Protein 4IO2 (pdb70)

B-factor: mean 25.1, std 10.92, range [9.42, 85.88]

Nearest PDB structures (foldseek):
  4io2-assembly1_A  TM=1.004E+00  e=4.631E-54  Adineta vaga
  4io5-assembly1_B  TM=9.969E-01  e=1.315E-50  Adineta vaga
  4io6-assembly1_B  TM=9.976E-01  e=1.399E-50  Adineta vaga
  4io4-assembly1_A  TM=9.934E-01  e=1.488E-50  Adineta vaga
  4io7-assembly1_A  TM=9.973E-01  e=1.548E-49  Adineta vaga

InterPro domains:
  IPR000337 GPCR, family 3 [PR00248] (109-135)
  IPR000337 GPCR, family 3 [PR00248] (142-161)
  IPR000337 GPCR, family 3 [PR00248] (161-177)
  IPR001320 Ionotropic glutamate receptor, C-terminal [PF00060] (585-835)
  IPR001320 Ionotropic glutamate receptor, C-terminal [SM00079] (463-808)
  IPR001828 Receptor, ligand binding region [PF01094] (100-407)
  IPR015683 Ionotropic glutamate receptor [PTHR18966] (108-844)
  IPR019594 Ionotropic glutamate receptor, L-glutamate and glycine-binding domain [PF10613] (463-568)
  IPR028082 Periplasmic binding protein-like I [SSF53822] (77-447)

Foldseek 3Di:
DADAQAAAEWEEEEEDAPQQWDWDVPVPIDIDHLVVVVVVLLCVVRHHHYDYDYDPHQQALQNVLVCVLVPVTAKYDDQRFDDPVSCVRWPFADFLDKWFKFKKFFPPDPDAADVCQQVCVFPQQQEEEEPRHPQQVVCCVRHPVNDPRYNYDRDPVSVVVCRVVVRHGIYMDIDQSQLQCCQAPVVRMDTHYDTHDTTGGTMIHGPPDNHRVNSRVSSVVCVVVCVSVVRSCVRRVDGDHD/DADAQAAAEFEEEEEDAPQQWDWDDDCDIDIDHLVVVVVVLCCVVRHHHYNYDYDDPLQALQNSLVCVLVPVGAKYDTQRFDDPVSCVRWPFADFLDKWWKFKKAFPPQPDAADVCQQVCVFPQQQEEEEPRHVQVVVCCVRRPVNDPRYNYDRDVVRVVVCRVVVVHGIYMDIDQSQLQCCQAPPVRMDTHYDIHDITGGTMIHHPPDNHRVVVRVSSVVCVVVCVSVVSSCVRRVDGDHD

Sequence (484 aa):
GSARLKGITLRIGVIESVVPFTIVANVNTTKKLTGYVLDLIEEYLRDKKMGFVADVQQLAPPNTSYTTGLVLALANGDYDIAIGDITVTSSARREIVAFSNNSSISDNSMRILMRKGTLIIDGMDDLKNGKKIPYNNRIGIRIIGTAGEDYYLREIISGGSSRNFYPLKKSRQEMYDSLLAGIIDVSFMDIGTAEYVVTNNIYCNLTLVGEDDFDKKSTFGIVTPKEWLYAKDLDVNILSSLRRETGILDNLKKKWFQTKACPGSARLKGITLRIGVIEESVVPFTIVANVITTKKLTGYVLDLIEYLRDKMGFVADVQQLAPPNTSYTGLVLALANGDYDIAIGDITVTSSARREEIVAFSNNSSISDNSMRILMRKGTLIDGMDDLKNGKIPYNRIGIRIGTAGEDYYLRREISGGSRRNFYPLKSRQEMYDSLLAGIIDVSFMDIGTAEYVVTNNIYCNLTLVGEDFDKKSTFGIVTPKEWLYAKDDLDVNIILSSLRRETGILDNLKKKWFQTKKACP

Radius of gyration: 23.49 Å; Cα contacts (8 Å, |Δi|>4): 1029; chains: 2; bounding box: 52×62×78 Å

Structure (mmCIF, N/CA/C/O backbone):
data_4IO2
#
_entry.id   4IO2
#
_cell.length_a   55.370
_cell.length_b   101.052
_cell.length_c   56.744
_cell.angle_alpha   90.00
_cell.angle_beta   116.46
_cell.angle_gamma   90.00
#
_symmetry.space_group_name_H-M   'P 1 21 1'
#
loop_
_entity.id
_entity.type
_entity.pdbx_description
1 polymer 'Glutamate receptor 1'
2 non-polymer 'CHLORIDE ION'
3 non-polymer 'GLUTAMIC ACID'
4 water water
#
loop_
_atom_site.group_PDB
_atom_site.id
_atom_site.type_symbol
_atom_site.label_atom_id
_atom_site.label_alt_id
_atom_site.label_comp_id
_atom_site.label_asym_id
_atom_site.label_entity_id
_atom_site.label_seq_id
_atom_site.pdbx_PDB_ins_code
_atom_site.Cartn_x
_atom_site.Cartn_y
_atom_site.Cartn_z
_atom_site.occupancy
_atom_site.B_iso_or_equiv
_atom_site.auth_seq_id
_atom_site.auth_comp_id
_atom_site.auth_asym_id
_atom_site.auth_atom_id
_atom_site.pdbx_PDB_model_num
ATOM 1 N N . GLY A 1 1 ? -20.196 33.674 2.811 1.00 43.72 1 GLY A N 1
ATOM 2 C CA . GLY A 1 1 ? -20.147 32.438 1.974 1.00 43.73 1 GLY A CA 1
ATOM 3 C C . GLY A 1 1 ? -18.935 32.394 1.052 1.00 42.26 1 GLY A C 1
ATOM 4 O O . GLY A 1 1 ? -18.187 33.373 0.916 1.00 44.82 1 GLY A O 1
ATOM 10 N N . SER A 1 2 ? -18.757 31.251 0.395 1.00 39.56 2 SER A N 1
ATOM 11 C CA . SER A 1 2 ? -17.589 30.996 -0.453 1.00 38.26 2 SER A CA 1
ATOM 12 C C . SER A 1 2 ? -17.972 30.105 -1.641 1.00 34.91 2 SER A C 1
ATOM 13 O O . SER A 1 2 ? -18.934 29.312 -1.564 1.00 38.51 2 SER A O 1
ATOM 21 N N . ALA A 1 3 ? -17.217 30.224 -2.732 1.00 29.14 3 ALA A N 1
ATOM 22 C CA . ALA A 1 3 ? -17.471 29.451 -3.937 1.00 26.64 3 ALA A CA 1
ATOM 23 C C . ALA A 1 3 ? -16.165 29.269 -4.686 1.00 25.46 3 ALA A C 1
ATOM 24 O O . ALA A 1 3 ? -15.207 30.064 -4.523 1.00 26.43 3 ALA A O 1
ATOM 31 N N . ARG A 1 4 ? -16.141 28.256 -5.544 1.00 25.56 4 ARG A N 1
ATOM 32 C CA . ARG A 1 4 ? -15.028 28.035 -6.469 1.00 23.70 4 ARG A CA 1
ATOM 33 C C . ARG A 1 4 ? -15.203 28.794 -7.784 1.00 22.66 4 ARG A C 1
ATOM 34 O O . ARG A 1 4 ? -16.321 29.052 -8.232 1.00 24.63 4 ARG A O 1
ATOM 55 N N . LEU A 1 5 ? -14.076 29.134 -8.410 1.00 21.26 5 LEU A N 1
ATOM 56 C CA . LEU A 1 5 ? -14.066 29.900 -9.651 1.00 20.20 5 LEU A CA 1
ATOM 57 C C . LEU A 1 5 ? -14.271 29.029 -10.913 1.00 21.84 5 LEU A C 1
ATOM 58 O O . LEU A 1 5 ? -14.412 29.548 -11.995 1.00 21.20 5 LEU A O 1
ATOM 74 N N . LYS A 1 6 ? -14.320 27.698 -10.786 1.00 22.97 6 LYS A N 1
ATOM 75 C CA . LYS A 1 6 ? -14.483 26.830 -11.957 1.00 24.59 6 LYS A CA 1
ATOM 76 C C . LYS A 1 6 ? -15.716 27.186 -12.789 1.00 23.72 6 LYS A C 1
ATOM 77 O O . LYS A 1 6 ? -16.822 27.223 -12.265 1.00 27.23 6 LYS A O 1
ATOM 96 N N . GLY A 1 7 ? -15.498 27.432 -14.079 1.00 21.71 7 GLY A N 1
ATOM 97 C CA . GLY A 1 7 ? -16.555 27.790 -15.015 1.00 21.39 7 GLY A CA 1
ATOM 98 C C . GLY A 1 7 ? -16.991 29.258 -14.981 1.00 21.61 7 GLY A C 1
ATOM 99 O O . GLY A 1 7 ? -17.835 29.658 -15.793 1.00 23.42 7 GLY A O 1
ATOM 103 N N . ILE A 1 8 ? -16.468 30.043 -14.053 1.00 20.24 8 ILE A N 1
ATOM 104 C CA . ILE A 1 8 ? -16.888 31.429 -13.891 1.00 19.13 8 ILE A CA 1
ATOM 105 C C . ILE A 1 8 ? -16.016 32.312 -14.762 1.00 18.16 8 ILE A C 1
ATOM 106 O O . ILE A 1 8 ? -14.808 32.098 -14.836 1.00 19.29 8 ILE A O 1
ATOM 122 N N . THR A 1 9 ? -16.612 33.307 -15.397 1.00 18.28 9 THR A N 1
ATOM 123 C CA . THR A 1 9 ? -15.833 34.266 -16.158 1.00 18.21 9 THR A CA 1
ATOM 124 C C . THR A 1 9 ? -15.358 35.403 -15.262 1.00 18.88 9 THR A C 1
ATOM 125 O O . THR A 1 9 ? -16.146 35.993 -14.533 1.00 23.04 9 THR A O 1
ATOM 136 N N . LEU A 1 10 ? -14.058 35.670 -15.301 1.00 17.56 10 LEU A N 1
ATOM 137 C CA . LEU A 1 10 ? -13.466 36.809 -14.604 1.00 19.63 10 LEU A CA 1
ATOM 138 C C . LEU A 1 10 ? -12.985 37.835 -15.574 1.00 19.47 10 LEU A C 1
ATOM 139 O O . LEU A 1 10 ? -12.160 37.535 -16.439 1.00 19.24 10 LEU A O 1
ATOM 155 N N . ARG A 1 11 ? -13.449 39.060 -15.406 1.00 18.73 11 ARG A N 1
ATOM 156 C CA . ARG A 1 11 ? -12.870 40.231 -16.079 1.00 17.70 11 ARG A CA 1
ATOM 157 C C . ARG A 1 11 ? -11.628 40.637 -15.298 1.00 15.96 11 ARG A C 1
ATOM 158 O O . ARG A 1 11 ? -11.704 41.055 -14.122 1.00 17.74 11 ARG A O 1
ATOM 179 N N . ILE A 1 12 ? -10.463 40.465 -15.920 1.00 15.39 12 ILE A N 1
ATOM 180 C CA . ILE A 1 12 ? -9.158 40.633 -15.263 1.00 14.12 12 ILE A CA 1
ATOM 181 C C . ILE A 1 12 ? -8.473 41.879 -15.800 1.00 15.37 12 ILE A C 1
ATOM 182 O O . ILE A 1 12 ? -8.072 41.904 -16.953 1.00 16.30 12 ILE A O 1
ATOM 198 N N . GLY A 1 13 ? -8.400 42.921 -14.978 1.00 13.39 13 GLY A N 1
ATOM 199 C CA . GLY A 1 13 ? -7.706 44.139 -15.361 1.00 14.23 13 GLY A CA 1
ATOM 200 C C . GLY A 1 13 ? -6.194 43.955 -15.238 1.00 14.63 13 GLY A C 1
ATOM 201 O O . GLY A 1 13 ? -5.705 43.391 -14.238 1.00 14.64 13 GLY A O 1
ATOM 205 N N . VAL A 1 14 ? -5.481 44.390 -16.277 1.00 13.26 14 VAL A N 1
ATOM 206 C CA . VAL A 1 14 ? -4.030 44.396 -16.296 1.00 14.27 14 VAL A CA 1
ATOM 207 C C . VAL A 1 14 ? -3.576 45.773 -16.710 1.00 13.30 14 VAL A C 1
ATOM 208 O O . VAL A 1 14 ? -4.356 46.574 -17.230 1.00 15.05 14 VAL A O 1
ATOM 221 N N . ILE A 1 15 ? -2.319 46.087 -16.404 1.00 13.00 15 ILE A N 1
ATOM 222 C CA . ILE A 1 15 ? -1.782 47.438 -16.621 1.00 12.57 15 ILE A CA 1
ATOM 223 C C . ILE A 1 15 ? -0.365 47.333 -17.182 1.00 13.31 15 ILE A C 1
ATOM 224 O O . ILE A 1 15 ? 0.456 46.547 -16.724 1.00 13.17 15 ILE A O 1
ATOM 240 N N . GLU A 1 16 ? -0.087 48.109 -18.217 1.00 13.17 16 GLU A N 1
ATOM 241 C CA . GLU A 1 16 ? 1.195 48.023 -18.892 1.00 13.17 16 GLU A CA 1
ATOM 242 C C . GLU A 1 16 ? 2.357 48.306 -17.934 1.00 13.60 16 GLU A C 1
ATOM 243 O O . GLU A 1 16 ? 2.393 49.342 -17.276 1.00 14.36 16 GLU A O 1
ATOM 255 N N . SER A 1 17 ? 3.346 47.416 -17.948 1.00 13.08 17 SER A N 1
ATOM 256 C CA . SER A 1 17 ? 4.550 47.558 -17.135 1.00 11.08 17 SER A CA 1
ATOM 257 C C . SER A 1 17 ? 5.499 46.435 -17.536 1.00 11.00 17 SER A C 1
ATOM 258 O O . SER A 1 17 ? 5.276 45.289 -17.156 1.00 12.24 17 SER A O 1
ATOM 266 N N . VAL A 1 18 ? 6.533 46.726 -18.320 1.00 12.55 18 VAL A N 1
ATOM 267 C CA A VAL A 1 18 ? 7.452 45.699 -18.730 0.82 12.54 18 VAL A CA 1
ATOM 268 C CA B VAL A 1 18 ? 7.443 45.699 -18.756 0.18 13.05 18 VAL A CA 1
ATOM 269 C C . VAL A 1 18 ? 8.288 45.234 -17.579 1.00 12.36 18 VAL A C 1
ATOM 270 O O . VAL A 1 18 ? 8.760 46.038 -16.797 1.00 12.53 18 VAL A O 1
ATOM 295 N N . PRO A 1 19 ? 8.517 43.901 -17.461 1.00 11.50 19 PRO A N 1
ATOM 296 C CA . PRO A 1 19 ? 8.076 42.734 -18.238 1.00 12.07 19 PRO A CA 1
ATOM 297 C C . PRO A 1 19 ? 6.910 41.975 -17.571 1.00 11.88 19 PRO A C 1
ATOM 298 O O . PRO A 1 19 ? 6.708 40.791 -17.852 1.00 12.98 19 PRO A O 1
ATOM 309 N N . PHE A 1 20 ? 6.155 42.649 -16.699 1.00 11.72 20 PHE A N 1
ATOM 310 C CA . PHE A 1 20 ? 4.928 42.095 -16.135 1.00 11.22 20 PHE A CA 1
ATOM 311 C C . PHE A 1 20 ? 3.851 41.977 -17.199 1.00 12.19 20 PHE A C 1
ATOM 312 O O . PHE A 1 20 ? 3.299 40.869 -17.409 1.00 12.97 20 PHE A O 1
ATOM 329 N N . THR A 1 21 ? 3.534 43.099 -17.857 1.00 11.70 21 THR A N 1
ATOM 330 C CA . THR A 1 21 ? 2.530 43.165 -18.882 1.00 11.93 21 THR A CA 1
ATOM 331 C C . THR A 1 21 ? 3.112 44.002 -20.005 1.00 14.09 21 THR A C 1
ATOM 332 O O . THR A 1 21 ? 3.294 45.207 -19.877 1.00 15.02 21 THR A O 1
ATOM 343 N N . ILE A 1 22 ? 3.415 43.310 -21.097 1.00 14.79 22 ILE A N 1
ATOM 344 C CA . ILE A 1 22 ? 4.103 43.882 -22.240 1.00 15.23 22 ILE A CA 1
ATOM 345 C C . ILE A 1 22 ? 3.102 44.010 -23.374 1.00 17.80 22 ILE A C 1
ATOM 346 O O . ILE A 1 22 ? 2.476 43.032 -23.746 1.00 18.86 22 ILE A O 1
ATOM 362 N N . VAL A 1 23 ? 2.932 45.221 -23.891 1.00 17.76 23 VAL A N 1
ATOM 363 C CA . VAL A 1 23 ? 1.909 45.532 -24.886 1.00 18.74 23 VAL A CA 1
ATOM 364 C C . VAL A 1 23 ? 2.598 45.728 -26.237 1.00 21.40 23 VAL A C 1
ATOM 365 O O . VAL A 1 23 ? 3.494 46.571 -26.361 1.00 25.43 23 VAL A O 1
ATOM 378 N N . ALA A 1 24 ? 2.183 44.957 -27.237 1.00 22.88 24 ALA A N 1
ATOM 379 C CA . ALA A 1 24 ? 2.655 45.123 -28.605 1.00 26.17 24 ALA A CA 1
ATOM 380 C C . ALA A 1 24 ? 1.509 45.399 -29.574 1.00 27.14 24 ALA A C 1
ATOM 381 O O . ALA A 1 24 ? 0.448 44.793 -29.474 1.00 27.10 24 ALA A O 1
ATOM 388 N N . ASN A 1 25 ? 1.737 46.290 -30.535 1.00 32.24 25 ASN A N 1
ATOM 389 C CA . ASN A 1 25 ? 0.808 46.496 -31.640 1.00 37.69 25 ASN A CA 1
ATOM 390 C C . ASN A 1 25 ? 1.201 45.649 -32.846 1.00 40.10 25 ASN A C 1
ATOM 391 O O . ASN A 1 25 ? 2.385 45.604 -33.223 1.00 37.00 25 ASN A O 1
ATOM 402 N N . VAL A 1 26 ? 0.197 44.991 -33.424 1.00 44.73 26 VAL A N 1
ATOM 403 C CA . VAL A 1 26 ? 0.315 44.111 -34.594 1.00 51.22 26 VAL A CA 1
ATOM 404 C C . VAL A 1 26 ? 1.203 42.903 -34.331 1.00 55.14 26 VAL A C 1
ATOM 405 O O . VAL A 1 26 ? 0.829 42.010 -33.565 1.00 58.09 26 VAL A O 1
ATOM 418 N N . ASN A 1 33 ? -5.019 46.018 -37.458 1.00 44.63 33 ASN A N 1
ATOM 419 C CA . ASN A 1 33 ? -4.373 46.381 -36.170 1.00 45.25 33 ASN A CA 1
ATOM 420 C C . ASN A 1 33 ? -4.930 45.703 -34.910 1.00 42.26 33 ASN A C 1
ATOM 421 O O . ASN A 1 33 ? -6.120 45.787 -34.596 1.00 41.95 33 ASN A O 1
ATOM 427 N N . THR A 1 34 ? -4.047 45.040 -34.175 1.00 36.43 34 THR A N 1
ATOM 428 C CA . THR A 1 34 ? -4.453 44.357 -32.957 1.00 30.79 34 THR A CA 1
ATOM 429 C C . THR A 1 34 ? -3.365 44.445 -31.889 1.00 26.70 34 THR A C 1
ATOM 430 O O . THR A 1 34 ? -2.200 44.732 -32.184 1.00 28.79 34 THR A O 1
ATOM 441 N N . THR A 1 35 ? -3.769 44.225 -30.649 1.00 24.92 35 THR A N 1
ATOM 442 C CA . THR A 1 35 ? -2.878 44.356 -29.526 1.00 24.34 35 THR A CA 1
ATOM 443 C C . THR A 1 35 ? -2.562 42.980 -29.010 1.00 24.03 35 THR A C 1
ATOM 444 O O . THR A 1 35 ? -3.470 42.151 -28.834 1.00 27.18 35 THR A O 1
ATOM 455 N N . LYS A 1 36 ? -1.285 42.739 -28.738 1.00 23.29 36 LYS A N 1
ATOM 456 C CA A LYS A 1 36 ? -0.882 41.473 -28.147 0.57 23.84 36 LYS A CA 1
ATOM 457 C CA B LYS A 1 36 ? -0.831 41.469 -28.184 0.43 24.07 36 LYS A CA 1
ATOM 458 C C . LYS A 1 36 ? -0.245 41.728 -26.806 1.00 20.17 36 LYS A C 1
ATOM 459 O O . LYS A 1 36 ? 0.540 42.668 -26.650 1.00 21.62 36 LYS A O 1
ATOM 496 N N . LEU A 1 37 ? -0.608 40.904 -25.839 1.00 19.40 37 LEU A N 1
ATOM 497 C CA . LEU A 1 37 ? -0.078 40.992 -24.481 1.00 18.03 37 LEU A CA 1
ATOM 498 C C . LEU A 1 37 ? 0.726 39.753 -24.128 1.00 18.43 37 LEU A C 1
ATOM 499 O O . LEU A 1 37 ? 0.306 38.630 -24.404 1.00 20.10 37 LEU A O 1
ATOM 515 N N . THR A 1 38 ? 1.889 39.976 -23.539 1.00 17.39 38 THR A N 1
ATOM 516 C CA . THR A 1 38 ? 2.762 38.924 -23.039 1.00 16.41 38 THR A CA 1
ATOM 517 C C . THR A 1 38 ? 3.340 39.385 -21.691 1.00 15.01 38 THR A C 1
ATOM 518 O O . THR A 1 38 ? 3.206 40.557 -21.320 1.00 18.12 38 THR A O 1
ATOM 529 N N . GLY A 1 39 ? 3.974 38.478 -20.973 1.00 14.75 39 GLY A N 1
ATOM 530 C CA . GLY A 1 39 ? 4.717 38.815 -19.788 1.00 14.55 39 GLY A CA 1
ATOM 531 C C . GLY A 1 39 ? 4.380 37.932 -18.604 1.00 14.18 39 GLY A C 1
ATOM 532 O O . GLY A 1 39 ? 3.564 37.004 -18.693 1.00 14.30 39 GLY A O 1
ATOM 536 N N . TYR A 1 40 ? 5.056 38.198 -17.483 1.00 13.38 40 TYR A N 1
ATOM 537 C CA . TYR A 1 40 ? 4.832 37.480 -16.241 1.00 12.92 40 TYR A CA 1
ATOM 538 C C . TYR A 1 40 ? 3.336 37.391 -15.896 1.00 11.97 40 TYR A C 1
ATOM 539 O O . TYR A 1 40 ? 2.868 36.326 -15.502 1.00 12.77 40 TYR A O 1
ATOM 557 N N . VAL A 1 41 ? 2.618 38.504 -16.002 1.00 11.08 41 VAL A N 1
ATOM 558 C CA . VAL A 1 41 ? 1.209 38.516 -15.611 1.00 11.68 41 VAL A CA 1
ATOM 559 C C . VAL A 1 41 ? 0.391 37.592 -16.483 1.00 11.78 41 VAL A C 1
ATOM 560 O O . VAL A 1 41 ? -0.500 36.880 -15.992 1.00 12.49 41 VAL A O 1
ATOM 573 N N . LEU A 1 42 ? 0.616 37.634 -17.780 1.00 12.93 42 LEU A N 1
ATOM 574 C CA . LEU A 1 42 ? -0.161 36.799 -18.709 1.00 14.31 42 LEU A CA 1
ATOM 575 C C . LEU A 1 42 ? 0.134 35.322 -18.451 1.00 14.00 42 LEU A C 1
ATOM 576 O O . LEU A 1 42 ? -0.773 34.478 -18.467 1.00 14.90 42 LEU A O 1
ATOM 592 N N . ASP A 1 43 ? 1.398 34.995 -18.160 1.00 14.72 43 ASP A N 1
ATOM 593 C CA . ASP A 1 43 ? 1.721 33.613 -17.847 1.00 13.94 43 ASP A CA 1
ATOM 594 C C . ASP A 1 43 ? 1.077 33.189 -16.510 1.00 14.36 43 ASP A C 1
ATOM 595 O O . ASP A 1 43 ? 0.601 32.048 -16.348 1.00 15.22 43 ASP A O 1
ATOM 604 N N . LEU A 1 44 ? 1.092 34.083 -15.533 1.00 13.07 44 LEU A N 1
ATOM 605 C CA . LEU A 1 44 ? 0.470 33.797 -14.240 1.00 12.54 44 LEU A CA 1
ATOM 606 C C . LEU A 1 44 ? -1.045 33.525 -14.416 1.00 13.89 44 LEU A C 1
ATOM 607 O O . LEU A 1 44 ? -1.584 32.586 -13.819 1.00 14.05 44 LEU A O 1
ATOM 623 N N . ILE A 1 45 ? -1.738 34.342 -15.221 1.00 12.67 45 ILE A N 1
ATOM 624 C CA . ILE A 1 45 ? -3.153 34.125 -15.471 1.00 13.63 45 ILE A CA 1
ATOM 625 C C . ILE A 1 45 ? -3.368 32.714 -16.043 1.00 16.83 45 ILE A C 1
ATOM 626 O O . ILE A 1 45 ? -4.296 32.032 -15.659 1.00 17.09 45 ILE A O 1
ATOM 642 N N . GLU A 1 46 ? -2.541 32.295 -16.986 1.00 16.40 46 GLU A N 1
ATOM 643 C CA A GLU A 1 46 ? -2.664 30.960 -17.544 0.52 18.67 46 GLU A CA 1
ATOM 644 C CA B GLU A 1 46 ? -2.654 30.953 -17.542 0.48 19.85 46 GLU A CA 1
ATOM 645 C C . GLU A 1 46 ? -2.445 29.851 -16.501 1.00 17.62 46 GLU A C 1
ATOM 646 O O . GLU A 1 46 ? -3.172 28.856 -16.489 1.00 19.22 46 GLU A O 1
ATOM 669 N N . TYR A 1 47 ? -1.457 29.999 -15.618 1.00 17.52 47 TYR A N 1
ATOM 670 C CA . TYR A 1 47 ? -1.234 28.978 -14.590 1.00 17.80 47 TYR A CA 1
ATOM 671 C C . TYR A 1 47 ? -2.437 28.925 -13.657 1.00 17.66 47 TYR A C 1
ATOM 672 O O . TYR A 1 47 ? -2.916 27.847 -13.291 1.00 21.93 47 TYR A O 1
ATOM 690 N N . LEU A 1 48 ? -2.978 30.075 -13.286 1.00 16.01 48 LEU A N 1
ATOM 691 C CA . LEU A 1 48 ? -4.150 30.091 -12.409 1.00 16.59 48 LEU A CA 1
ATOM 692 C C . LEU A 1 48 ? -5.409 29.526 -13.125 1.00 18.96 48 LEU A C 1
ATOM 693 O O . LEU A 1 48 ? -6.186 28.755 -12.544 1.00 21.00 48 LEU A O 1
ATOM 709 N N . ARG A 1 49 ? -5.592 29.874 -14.399 1.00 18.64 49 ARG A N 1
ATOM 710 C CA . ARG A 1 49 ? -6.742 29.429 -15.171 1.00 22.24 49 ARG A CA 1
ATOM 711 C C . ARG A 1 49 ? -6.705 27.910 -15.280 1.00 23.59 49 ARG A C 1
ATOM 712 O O . ARG A 1 49 ? -7.747 27.251 -15.116 1.00 26.40 49 ARG A O 1
ATOM 733 N N . ASP A 1 50 ? -5.533 27.345 -15.553 1.00 25.11 50 ASP A N 1
ATOM 734 C CA . ASP A 1 50 ? -5.407 25.885 -15.700 1.00 29.57 50 ASP A CA 1
ATOM 735 C C . ASP A 1 50 ? -5.740 25.166 -14.411 1.00 29.32 50 ASP A C 1
ATOM 736 O O . ASP A 1 50 ? -6.378 24.121 -14.446 1.00 31.90 50 ASP A O 1
ATOM 745 N N . LYS A 1 51 ? -5.351 25.716 -13.269 1.00 25.51 51 LYS A N 1
ATOM 746 C CA A LYS A 1 51 ? -5.621 25.069 -11.988 0.4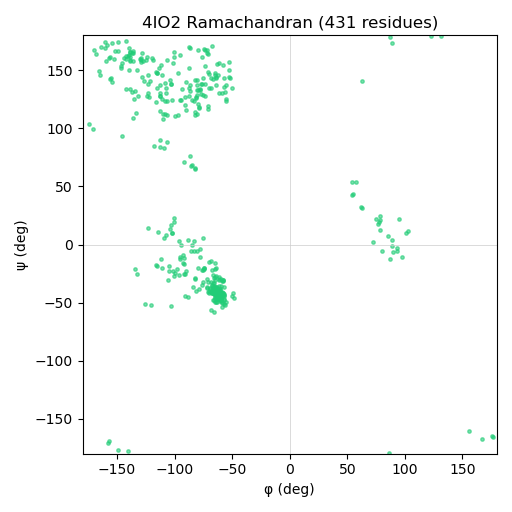3 25.42 51 LYS A CA 1
ATOM 747 C CA B LYS A 1 51 ? -5.622 25.073 -11.982 0.57 25.77 51 LYS A CA 1
ATOM 748 C C . LYS A 1 51 ? -7.047 25.295 -11.480 1.00 24.18 51 LYS A C 1
ATOM 749 O O . LYS A 1 51 ? -7.630 24.422 -10.849 1.00 27.72 51 LYS A O 1
ATOM 784 N N . MET A 1 52 ? -7.623 26.450 -11.785 1.00 21.13 52 MET A N 1
ATOM 785 C CA . MET A 1 52 ? -8.892 26.859 -11.183 1.00 20.10 52 MET A CA 1
ATOM 786 C C . MET A 1 52 ? -10.084 26.740 -12.119 1.00 19.04 52 MET A C 1
ATOM 787 O O . MET A 1 52 ? -11.230 26.661 -11.665 1.00 20.64 52 MET A O 1
ATOM 801 N N . GLY A 1 53 ? -9.831 26.746 -13.419 1.00 20.74 53 GLY A N 1
ATOM 802 C CA . GLY A 1 53 ? -10.885 26.515 -14.398 1.00 21.12 53 GLY A CA 1
ATOM 803 C C . GLY A 1 53 ? -11.828 27.666 -14.662 1.00 20.77 53 GLY A C 1
ATOM 804 O O . GLY A 1 53 ? -12.885 27.467 -15.250 1.00 22.47 53 GLY A O 1
ATOM 808 N N . PHE A 1 54 ? -11.456 28.884 -14.286 1.00 19.54 54 PHE A N 1
ATOM 809 C CA . PHE A 1 54 ? -12.241 30.065 -14.662 1.00 19.32 54 PHE A CA 1
ATOM 810 C C . PHE A 1 54 ? -12.036 30.371 -16.147 1.00 20.75 54 PHE A C 1
ATOM 811 O O . PHE A 1 54 ? -11.123 29.849 -16.793 1.00 21.63 54 PHE A O 1
ATOM 828 N N . VAL A 1 55 ? -12.882 31.244 -16.673 1.00 19.77 55 VAL A N 1
ATOM 829 C CA . VAL A 1 55 ? -12.714 31.756 -18.025 1.00 20.72 55 VAL A CA 1
ATOM 830 C C . VAL A 1 55 ? -12.119 33.167 -17.890 1.00 19.13 55 VAL A C 1
ATOM 831 O O . VAL A 1 55 ? -12.679 34.022 -17.199 1.00 20.24 55 VAL A O 1
ATOM 844 N N . ALA A 1 56 ? -10.984 33.388 -18.540 1.00 19.80 56 ALA A N 1
ATOM 845 C CA . ALA A 1 56 ? -10.263 34.651 -18.439 1.00 19.78 56 ALA A CA 1
ATOM 846 C C . ALA A 1 56 ? -10.689 35.636 -19.514 1.00 21.93 56 ALA A C 1
ATOM 847 O O . ALA A 1 56 ? -10.578 35.370 -20.706 1.00 27.73 56 ALA A O 1
ATOM 854 N N . ASP A 1 57 ? -11.192 36.771 -19.069 1.00 19.21 57 ASP A N 1
ATOM 855 C CA . ASP A 1 57 ? -11.460 37.907 -19.943 1.00 18.26 57 ASP A CA 1
ATOM 856 C C . ASP A 1 57 ? -10.492 39.044 -19.583 1.00 17.50 57 ASP A C 1
ATOM 857 O O . ASP A 1 57 ? -10.759 39.860 -18.701 1.00 17.80 57 ASP A O 1
ATOM 866 N N . VAL A 1 58 ? -9.346 39.041 -20.238 1.00 16.64 58 VAL A N 1
ATOM 8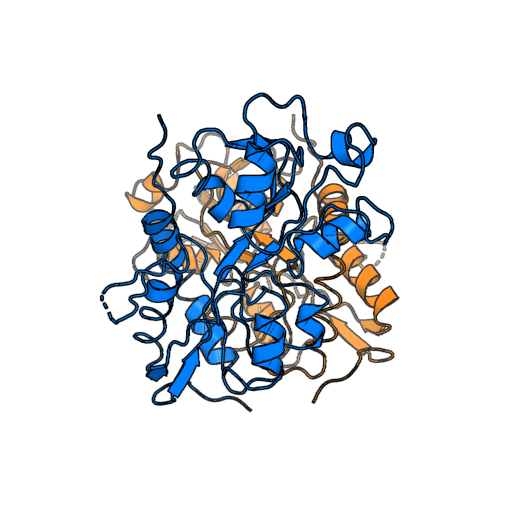67 C CA . VAL A 1 58 ? -8.225 39.911 -19.872 1.00 17.89 58 VAL A CA 1
ATOM 868 C C . VAL A 1 58 ? -8.418 41.273 -20.543 1.00 17.35 58 VAL A C 1
ATOM 869 O O . VAL A 1 58 ? -8.602 41.346 -21.751 1.00 19.30 58 VAL A O 1
ATOM 882 N N . GLN A 1 59 ? -8.430 42.329 -19.744 1.00 17.18 59 GLN A N 1
ATOM 883 C CA A GLN A 1 59 ? -8.699 43.677 -20.208 0.56 18.95 59 GLN A CA 1
ATOM 884 C CA B GLN A 1 59 ? -8.704 43.682 -20.208 0.44 18.65 59 GLN A CA 1
ATOM 885 C C . GLN A 1 59 ? -7.563 44.606 -19.808 1.00 18.41 59 GLN A C 1
ATOM 886 O O . GLN A 1 59 ? -7.323 44.835 -18.628 1.00 17.77 59 GLN A O 1
ATOM 913 N N . LEU A 1 60 ? -6.859 45.138 -20.799 1.00 18.52 60 LEU A N 1
ATOM 914 C CA . LEU A 1 60 ? -5.798 46.116 -20.556 1.00 18.36 60 LEU A CA 1
ATOM 915 C C . LEU A 1 60 ? -6.400 47.468 -20.173 1.00 17.96 60 LEU A C 1
ATOM 916 O O . LEU A 1 60 ? -7.279 48.014 -20.886 1.00 20.13 60 LEU A O 1
ATOM 932 N N . ALA A 1 61 ? -5.925 48.017 -19.057 1.00 16.84 61 ALA A N 1
ATOM 933 C CA . ALA A 1 61 ? -6.371 49.345 -18.639 1.00 18.29 61 ALA A CA 1
ATOM 934 C C . ALA A 1 61 ? -5.958 50.352 -19.707 1.00 20.97 61 ALA A C 1
ATOM 935 O O . ALA A 1 61 ? -4.897 50.223 -20.333 1.00 21.76 61 ALA A O 1
ATOM 942 N N . PRO A 1 62 ? -6.784 51.370 -19.904 1.00 24.55 62 PRO A N 1
ATOM 943 C CA . PRO A 1 62 ? -6.441 52.449 -20.834 1.00 28.73 62 PRO A CA 1
ATOM 944 C C . PRO A 1 62 ? -5.077 53.056 -20.537 1.00 29.22 62 PRO A C 1
ATOM 945 O O . PRO A 1 62 ? -4.675 53.122 -19.394 1.00 26.15 62 PRO A O 1
ATOM 956 N N . PRO A 1 63 ? -4.397 53.566 -21.567 1.00 32.10 63 PRO A N 1
ATOM 957 C CA . PRO A 1 63 ? -2.988 53.980 -21.490 1.00 34.68 63 PRO A CA 1
ATOM 958 C C . PRO A 1 63 ? -2.653 54.883 -20.290 1.00 34.71 63 PRO A C 1
ATOM 959 O O . PRO A 1 63 ? -1.618 54.722 -19.628 1.00 36.73 63 PRO A O 1
ATOM 970 N N . ASN A 1 64 ? -3.515 55.830 -19.988 1.00 32.11 64 ASN A N 1
ATOM 971 C CA . ASN A 1 64 ? -3.138 56.792 -18.962 1.00 31.58 64 ASN A CA 1
ATOM 972 C C . ASN A 1 64 ? -3.481 56.400 -17.522 1.00 27.70 64 ASN A C 1
ATOM 973 O O . ASN A 1 64 ? -3.206 57.141 -16.582 1.00 27.78 64 ASN A O 1
ATOM 984 N N . THR A 1 65 ? -4.008 55.196 -17.353 1.00 23.70 65 THR A N 1
ATOM 985 C CA . THR A 1 65 ? -4.463 54.725 -16.038 1.00 20.92 65 THR A CA 1
ATOM 986 C C . THR A 1 65 ? -3.321 54.663 -15.037 1.00 18.88 65 THR A C 1
ATOM 987 O O . THR A 1 65 ? -2.282 54.079 -15.317 1.00 19.43 65 THR A O 1
ATOM 998 N N . SER A 1 66 ? -3.538 55.241 -13.862 1.00 18.68 66 SER A N 1
ATOM 999 C CA . SER A 1 66 ? -2.574 55.175 -12.784 1.00 16.53 66 SER A CA 1
ATOM 1000 C C . SER A 1 66 ? -2.816 53.895 -11.992 1.00 15.84 66 SER A C 1
ATOM 1001 O O . SER A 1 66 ? -3.878 53.242 -12.144 1.00 14.83 66 SER A O 1
ATOM 1009 N N . TYR A 1 67 ? -1.899 53.541 -11.100 1.00 14.32 67 TYR A N 1
ATOM 1010 C CA . TYR A 1 67 ? -2.078 52.353 -10.267 1.00 12.70 67 TYR A CA 1
ATOM 1011 C C . TYR A 1 67 ? -3.264 52.571 -9.318 1.00 12.92 67 TYR A C 1
ATOM 1012 O O . TYR A 1 67 ? -4.133 51.679 -9.209 1.00 12.37 67 TYR A O 1
ATOM 1030 N N A THR A 1 68 ? -3.316 53.714 -8.645 0.56 12.79 68 THR A N 1
ATOM 1031 N N B THR A 1 68 ? -3.350 53.709 -8.612 0.44 13.92 68 THR A N 1
ATOM 1032 C CA A THR A 1 68 ? -4.456 53.931 -7.786 0.56 13.67 68 THR A CA 1
ATOM 1033 C CA B THR A 1 68 ? -4.551 53.897 -7.776 0.44 16.01 68 THR A CA 1
ATOM 1034 C C A THR A 1 68 ? -5.747 54.042 -8.610 0.56 13.16 68 THR A C 1
ATOM 1035 C C B THR A 1 68 ? -5.789 53.991 -8.646 0.44 15.97 68 THR A C 1
ATOM 1036 O O A THR A 1 68 ? -6.801 53.568 -8.155 0.56 12.55 68 THR A O 1
ATOM 1037 O O B THR A 1 68 ? -6.861 53.512 -8.250 0.44 16.46 68 THR A O 1
ATOM 1056 N N . GLY A 1 69 ? -5.654 54.556 -9.841 1.00 15.91 69 GLY A N 1
ATOM 1057 C CA . GLY A 1 69 ? -6.808 54.575 -10.758 1.00 15.01 69 GLY A CA 1
ATOM 1058 C C . GLY A 1 69 ? -7.346 53.183 -11.107 1.00 15.17 69 GLY A C 1
ATOM 1059 O O . GLY A 1 69 ? -8.571 52.958 -11.174 1.00 15.79 69 GLY A O 1
ATOM 1063 N N . LEU A 1 70 ? -6.445 52.232 -11.314 1.00 14.35 70 LEU A N 1
ATOM 1064 C CA . LEU A 1 70 ? -6.828 50.846 -11.576 1.00 13.56 70 LEU A CA 1
ATOM 1065 C C . LEU A 1 70 ? -7.576 50.268 -10.370 1.00 12.20 70 LEU A C 1
ATOM 1066 O O . LEU A 1 70 ? -8.619 49.589 -10.535 1.00 14.31 70 LEU A O 1
ATOM 1082 N N . VAL A 1 71 ? -7.057 50.505 -9.164 1.00 11.40 71 VAL A N 1
ATOM 1083 C CA . VAL A 1 71 ? -7.708 50.022 -7.950 1.00 12.89 71 VAL A CA 1
ATOM 1084 C C . VAL A 1 71 ? -9.124 50.618 -7.838 1.00 12.52 71 VAL A C 1
ATOM 1085 O O . VAL A 1 71 ? -10.090 49.905 -7.542 1.00 12.33 71 VAL A O 1
ATOM 1098 N N . LEU A 1 72 ? -9.240 51.929 -8.053 1.00 13.16 72 LEU A N 1
ATOM 1099 C CA . LEU A 1 72 ? -10.537 52.584 -7.995 1.00 14.73 72 LEU A CA 1
ATOM 1100 C C . LEU A 1 72 ? -11.513 52.048 -9.040 1.00 15.27 72 LEU A C 1
ATOM 1101 O O . LEU A 1 72 ? -12.705 51.897 -8.772 1.00 15.67 72 LEU A O 1
ATOM 1117 N N . ALA A 1 73 ? -11.013 51.766 -10.225 1.00 15.35 73 ALA A N 1
ATOM 1118 C CA . ALA A 1 73 ? -11.843 51.196 -11.299 1.00 16.27 73 ALA A CA 1
ATOM 1119 C C . ALA A 1 73 ? -12.370 49.830 -10.884 1.00 15.71 73 ALA A C 1
ATOM 1120 O O . ALA A 1 73 ? -13.564 49.537 -11.075 1.00 17.25 73 ALA A O 1
ATOM 1127 N N . LEU A 1 74 ? -11.531 49.004 -10.256 1.00 15.02 74 LEU A N 1
ATOM 1128 C CA . LEU A 1 74 ? -12.012 47.722 -9.799 1.00 14.47 74 LEU A CA 1
ATOM 1129 C C . LEU A 1 74 ? -13.095 47.940 -8.734 1.00 16.29 74 LEU A C 1
ATOM 1130 O O . LEU A 1 74 ? -14.140 47.284 -8.748 1.00 16.83 74 LEU A O 1
ATOM 1146 N N . ALA A 1 75 ? -12.845 48.834 -7.773 1.00 14.09 75 ALA A N 1
ATOM 1147 C CA . ALA A 1 75 ? -13.811 49.066 -6.695 1.00 17.35 75 ALA A CA 1
ATOM 1148 C C . ALA A 1 75 ? -15.142 49.540 -7.253 1.00 18.08 75 ALA A C 1
ATOM 1149 O O . ALA A 1 75 ? -16.174 49.266 -6.667 1.00 20.79 75 ALA A O 1
ATOM 1156 N N . ASN A 1 76 ? -15.115 50.239 -8.382 1.00 17.60 76 ASN A N 1
ATOM 1157 C CA . ASN A 1 76 ? -16.334 50.722 -9.039 1.00 18.88 76 ASN A CA 1
ATOM 1158 C C . ASN A 1 76 ? -17.068 49.629 -9.817 1.00 20.30 76 ASN A C 1
ATOM 1159 O O . ASN A 1 76 ? -18.176 49.864 -10.273 1.00 23.17 76 ASN A O 1
ATOM 1170 N N . GLY A 1 77 ? -16.435 48.467 -9.998 1.00 18.99 77 GLY A N 1
ATOM 1171 C CA . GLY A 1 77 ? -17.060 47.339 -10.679 1.00 22.04 77 GLY A CA 1
ATOM 1172 C C . GLY A 1 77 ? -16.596 47.129 -12.110 1.00 21.24 77 GLY A C 1
ATOM 1173 O O . GLY A 1 77 ? -17.182 46.288 -12.793 1.00 23.27 77 GLY A O 1
ATOM 1177 N N . ASP A 1 78 ? -15.521 47.812 -12.536 1.00 20.01 78 ASP A N 1
ATOM 1178 C CA . ASP A 1 78 ? -15.069 47.747 -13.925 1.00 19.66 78 ASP A CA 1
ATOM 1179 C C . ASP A 1 78 ? -14.362 46.443 -14.268 1.00 18.84 78 ASP A C 1
ATOM 1180 O O . ASP A 1 78 ? -14.289 46.056 -15.431 1.00 21.23 78 ASP A O 1
ATOM 1189 N N . TYR A 1 79 ? -13.870 45.785 -13.227 1.00 18.36 79 TYR A N 1
ATOM 1190 C CA . TYR A 1 79 ? -13.163 44.511 -13.342 1.00 18.20 79 TYR A CA 1
ATOM 1191 C C . TYR A 1 79 ? -13.605 43.642 -12.160 1.00 17.36 79 TYR A C 1
ATOM 1192 O O . TYR A 1 79 ? -14.102 44.156 -11.155 1.00 19.27 79 TYR A O 1
ATOM 1210 N N . ASP A 1 80 ? -13.379 42.344 -12.269 1.00 16.91 80 ASP A N 1
ATOM 1211 C CA . ASP A 1 80 ? -13.555 41.417 -11.145 1.00 17.53 80 ASP A CA 1
ATOM 1212 C C . ASP A 1 80 ? -12.316 41.276 -10.292 1.00 16.37 80 ASP A C 1
ATOM 1213 O O . ASP A 1 80 ? -12.416 41.260 -9.074 1.00 17.68 80 ASP A O 1
ATOM 1222 N N . ILE A 1 81 ? -11.174 41.134 -10.937 1.00 14.03 81 ILE A N 1
ATOM 1223 C CA . ILE A 1 81 ? -9.890 41.176 -10.242 1.00 13.10 81 ILE A CA 1
ATOM 1224 C C . ILE A 1 81 ? -8.933 42.028 -11.080 1.00 12.44 81 ILE A C 1
ATOM 1225 O O . ILE A 1 81 ? -9.193 42.282 -12.254 1.00 14.18 81 ILE A O 1
ATOM 1241 N N . ALA A 1 82 ? -7.831 42.436 -10.483 1.00 12.27 82 ALA A N 1
ATOM 1242 C CA . ALA A 1 82 ? -6.747 43.102 -11.226 1.00 11.83 82 ALA A CA 1
ATOM 1243 C C . ALA A 1 82 ? -5.405 42.493 -10.808 1.00 13.50 82 ALA A C 1
ATOM 1244 O O . ALA A 1 82 ? -5.123 42.298 -9.632 1.00 12.56 82 ALA A O 1
ATOM 1251 N N . ILE A 1 83 ? -4.611 42.154 -11.813 1.00 13.05 83 ILE A N 1
ATOM 1252 C CA . ILE A 1 83 ? -3.340 41.482 -11.620 1.00 11.70 83 ILE A CA 1
ATOM 1253 C C . ILE A 1 83 ? -2.227 42.294 -12.221 1.00 12.46 83 ILE A C 1
ATOM 1254 O O . ILE A 1 83 ? -2.275 42.654 -13.403 1.00 13.89 83 ILE A O 1
ATOM 1270 N N . GLY A 1 84 ? -1.210 42.569 -11.418 1.00 12.71 84 GLY A N 1
ATOM 1271 C CA . GLY A 1 84 ? -0.064 43.295 -11.893 1.00 11.50 84 GLY A CA 1
ATOM 1272 C C . GLY A 1 84 ? 0.910 43.565 -10.771 1.00 11.49 84 GLY A C 1
ATOM 1273 O O . GLY A 1 84 ? 0.887 42.961 -9.682 1.00 12.12 84 GLY A O 1
ATOM 1277 N N . ASP A 1 85 ? 1.827 44.490 -11.039 1.00 11.44 85 ASP A N 1
ATOM 1278 C CA . ASP A 1 85 ? 2.790 44.988 -10.045 1.00 10.92 85 ASP A CA 1
ATOM 1279 C C . ASP A 1 85 ? 2.113 46.062 -9.200 1.00 9.66 85 ASP A C 1
ATOM 1280 O O . ASP A 1 85 ? 2.467 47.228 -9.268 1.00 10.35 85 ASP A O 1
ATOM 1289 N N . ILE A 1 86 ? 1.106 45.621 -8.422 1.00 10.37 86 ILE A N 1
ATOM 1290 C CA . ILE A 1 86 ? 0.230 46.508 -7.676 1.00 10.04 86 ILE A CA 1
ATOM 1291 C C . ILE A 1 86 ? 0.526 46.360 -6.196 1.00 9.42 86 ILE A C 1
ATOM 1292 O O . ILE A 1 86 ? 0.330 45.291 -5.598 1.00 10.57 86 ILE A O 1
ATOM 1308 N N . THR A 1 87 ? 1.081 47.425 -5.609 1.00 10.18 87 THR A N 1
ATOM 1309 C CA . THR A 1 87 ? 1.459 47.404 -4.220 1.00 9.93 87 THR A CA 1
ATOM 1310 C C . THR A 1 87 ? 0.270 47.383 -3.266 1.00 11.07 87 THR A C 1
ATOM 1311 O O . THR A 1 87 ? -0.676 48.155 -3.403 1.00 10.81 87 THR A O 1
ATOM 1322 N N . VAL A 1 88 ? 0.335 46.517 -2.259 1.00 9.92 88 VAL A N 1
ATOM 1323 C CA . VAL A 1 88 ? -0.679 46.445 -1.196 1.00 9.98 88 VAL A CA 1
ATOM 1324 C C . VAL A 1 88 ? -0.397 47.582 -0.235 1.00 11.46 88 VAL A C 1
ATOM 1325 O O . VAL A 1 88 ? 0.691 47.675 0.351 1.00 13.30 88 VAL A O 1
ATOM 1338 N N . THR A 1 89 ? -1.335 48.505 -0.095 1.00 11.47 89 THR A N 1
ATOM 1339 C CA . THR A 1 89 ? -1.176 49.644 0.814 1.00 10.50 89 THR A CA 1
ATOM 1340 C C . THR A 1 89 ? -2.390 49.774 1.722 1.00 11.92 89 THR A C 1
ATOM 1341 O O . THR A 1 89 ? -3.461 49.319 1.411 1.00 11.28 89 THR A O 1
ATOM 1352 N N . SER A 1 90 ? -2.188 50.415 2.852 1.00 11.78 90 SER A N 1
ATOM 1353 C CA A SER A 1 90 ? -3.266 50.609 3.799 0.37 11.55 90 SER A CA 1
ATOM 1354 C CA B SER A 1 90 ? -3.257 50.653 3.823 0.63 13.34 90 SER A CA 1
ATOM 1355 C C . SER A 1 90 ? -4.402 51.432 3.196 1.00 13.28 90 SER A C 1
ATOM 1356 O O . SER A 1 90 ? -5.562 51.107 3.386 1.00 14.72 90 SER A O 1
ATOM 1371 N N . ALA A 1 91 ? -4.079 52.483 2.467 1.00 12.64 91 ALA A N 1
ATOM 1372 C CA . ALA A 1 91 ? -5.130 53.298 1.858 1.00 13.44 91 ALA A CA 1
ATOM 1373 C C . ALA A 1 91 ? -5.910 52.478 0.847 1.00 12.40 91 ALA A C 1
ATOM 1374 O O . ALA A 1 91 ? -7.144 52.605 0.748 1.00 14.41 91 ALA A O 1
ATOM 1381 N N . ARG A 1 92 ? -5.244 51.657 0.048 1.00 11.51 92 ARG A N 1
ATOM 1382 C CA . ARG A 1 92 ? -5.988 50.840 -0.927 1.00 12.32 92 ARG A CA 1
ATOM 1383 C C . ARG A 1 92 ? -6.852 49.776 -0.255 1.00 10.96 92 ARG A C 1
ATOM 1384 O O . ARG A 1 92 ? -7.942 49.479 -0.722 1.00 11.22 92 ARG A O 1
ATOM 1405 N N . ARG A 1 93 ? -6.359 49.215 0.829 1.00 11.03 93 ARG A N 1
ATOM 1406 C CA . ARG A 1 93 ? -7.083 48.167 1.558 1.00 11.66 93 ARG A CA 1
ATOM 1407 C C . ARG A 1 93 ? -8.395 48.668 2.164 1.00 11.36 93 ARG A C 1
ATOM 1408 O O . ARG A 1 93 ? -9.264 47.859 2.439 1.00 13.15 93 ARG A O 1
ATOM 1429 N N . GLU A 1 94 ? -8.526 49.979 2.326 1.00 13.38 94 GLU A N 1
ATOM 1430 C CA . GLU A 1 94 ? -9.806 50.524 2.767 1.00 14.00 94 GLU A CA 1
ATOM 1431 C C . GLU A 1 94 ? -10.908 50.293 1.744 1.00 14.00 94 GLU A C 1
ATOM 1432 O O . GLU A 1 94 ? -12.079 50.233 2.109 1.00 16.73 94 GLU A O 1
ATOM 1444 N N . ILE A 1 95 ? -10.558 50.193 0.463 1.00 13.79 95 ILE A N 1
ATOM 1445 C CA . ILE A 1 95 ? -11.568 50.141 -0.597 1.00 13.85 95 ILE A CA 1
ATOM 1446 C C . ILE A 1 95 ? -11.624 48.844 -1.400 1.00 13.07 95 ILE A C 1
ATOM 1447 O O . ILE A 1 95 ? -12.625 48.588 -2.082 1.00 15.21 95 ILE A O 1
ATOM 1463 N N . VAL A 1 96 ? -10.562 48.047 -1.341 1.00 12.67 96 VAL A N 1
ATOM 1464 C CA . VAL A 1 96 ? -10.499 46.755 -2.014 1.00 12.81 96 VAL A CA 1
ATOM 1465 C C . VAL A 1 96 ? -9.830 45.769 -1.080 1.00 11.71 96 VAL A C 1
ATOM 1466 O O . VAL A 1 96 ? -9.143 46.158 -0.104 1.00 12.70 96 VAL A O 1
ATOM 1479 N N . ALA A 1 97 ? -9.956 44.480 -1.397 1.00 12.25 97 ALA A N 1
ATOM 1480 C CA . ALA A 1 97 ? -9.126 43.458 -0.749 1.00 12.00 97 ALA A CA 1
ATOM 1481 C C . ALA A 1 97 ? -7.971 43.058 -1.647 1.00 11.33 97 ALA A C 1
ATOM 1482 O O . ALA A 1 97 ? -7.933 43.371 -2.838 1.00 11.87 97 ALA A O 1
ATOM 1489 N N . PHE A 1 98 ? -6.999 42.364 -1.053 1.00 12.77 98 PHE A N 1
ATOM 1490 C CA . PHE A 1 98 ? -5.892 41.833 -1.816 1.00 12.52 98 PHE A CA 1
ATOM 1491 C C . PHE A 1 98 ? -5.731 40.367 -1.510 1.00 12.72 98 PHE A C 1
ATOM 1492 O O . PHE A 1 98 ? -5.884 39.932 -0.373 1.00 15.32 98 PHE A O 1
ATOM 1509 N N . SER A 1 99 ? -5.359 39.612 -2.520 1.00 12.22 99 SER A N 1
ATOM 1510 C CA . SER A 1 99 ? -4.959 38.233 -2.349 1.00 12.20 99 SER A CA 1
ATOM 1511 C C . SER A 1 99 ? -3.682 38.127 -1.533 1.00 13.39 99 SER A C 1
ATOM 1512 O O . SER A 1 99 ? -2.979 39.091 -1.306 1.00 14.97 99 SER A O 1
ATOM 1520 N N A ASN A 1 100 ? -3.352 36.912 -1.127 0.67 15.10 100 ASN A N 1
ATOM 1521 N N B ASN A 1 100 ? -3.374 36.888 -1.192 0.33 14.09 100 ASN A N 1
ATOM 1522 C CA A ASN A 1 100 ? -2.034 36.648 -0.589 0.67 17.01 100 ASN A CA 1
ATOM 1523 C CA B ASN A 1 100 ? -2.048 36.515 -0.777 0.33 15.06 100 ASN A CA 1
ATOM 1524 C C A ASN A 1 100 ? -1.037 37.106 -1.634 0.67 16.39 100 ASN A C 1
ATOM 1525 C C B ASN A 1 100 ? -1.018 37.136 -1.710 0.33 15.42 100 ASN A C 1
ATOM 1526 O O A ASN A 1 100 ? -1.299 37.091 -2.846 0.67 16.23 100 ASN A O 1
ATOM 1527 O O B ASN A 1 100 ? -1.231 37.241 -2.932 0.33 13.73 100 ASN A O 1
ATOM 1548 N N . SER A 1 101 ? 0.125 37.530 -1.163 1.00 17.12 101 SER A N 1
ATOM 1549 C CA A SER A 1 101 ? 1.077 38.181 -2.042 0.42 17.67 101 SER A CA 1
ATOM 1550 C CA B SER A 1 101 ? 1.117 38.161 -2.015 0.58 17.55 101 SER A CA 1
ATOM 1551 C C . SER A 1 101 ? 1.607 37.247 -3.133 1.00 15.82 101 SER A C 1
ATOM 1552 O O . SER A 1 101 ? 1.844 36.037 -2.899 1.00 18.89 101 SER A O 1
ATOM 1565 N N . ILE A 1 102 ? 1.772 37.828 -4.327 1.00 14.68 102 ILE A N 1
ATOM 1566 C CA . ILE A 1 102 ? 2.429 37.166 -5.447 1.00 15.66 102 ILE A CA 1
ATOM 1567 C C . ILE A 1 102 ? 3.934 37.437 -5.514 1.00 17.01 102 ILE A C 1
ATOM 1568 O O . ILE A 1 102 ? 4.653 36.697 -6.197 1.00 20.58 102 ILE A O 1
ATOM 1584 N N . SER A 1 103 ? 4.400 38.474 -4.814 1.00 15.93 103 SER A N 1
ATOM 1585 C CA . SER A 1 103 ? 5.809 38.853 -4.830 1.00 16.46 103 SER A CA 1
ATOM 1586 C C . SER A 1 103 ? 6.100 39.799 -3.691 1.00 15.55 103 SER A C 1
ATOM 1587 O O . SER A 1 103 ? 5.233 40.610 -3.347 1.00 16.36 103 SER A O 1
ATOM 1595 N N . ASP A 1 104 ? 7.290 39.714 -3.127 1.00 15.88 104 ASP A N 1
ATOM 1596 C CA . ASP A 1 104 ? 7.792 40.788 -2.313 1.00 18.04 104 ASP A CA 1
ATOM 1597 C C . ASP A 1 104 ? 8.160 41.971 -3.206 1.00 14.77 104 ASP A C 1
ATOM 1598 O O . ASP A 1 104 ? 8.202 41.889 -4.433 1.00 16.75 104 ASP A O 1
ATOM 1607 N N . ASN A 1 105 ? 8.337 43.113 -2.582 1.00 14.79 105 ASN A N 1
ATOM 1608 C CA . ASN A 1 105 ? 8.656 44.344 -3.286 1.00 13.51 105 ASN A CA 1
ATOM 1609 C C . ASN A 1 105 ? 9.345 45.283 -2.349 1.00 13.17 105 ASN A C 1
ATOM 1610 O O . ASN A 1 105 ? 9.249 45.163 -1.119 1.00 14.92 105 ASN A O 1
ATOM 1621 N N . SER A 1 106 ? 10.022 46.242 -2.961 1.00 14.06 106 SER A N 1
ATOM 1622 C CA . SER A 1 106 ? 10.597 47.391 -2.265 1.00 14.76 106 SER A CA 1
ATOM 1623 C C . SER A 1 106 ? 10.907 48.402 -3.377 1.00 12.70 106 SER A C 1
ATOM 1624 O O . SER A 1 106 ? 10.760 48.101 -4.577 1.00 13.65 106 SER A O 1
ATOM 1632 N N . MET A 1 107 ? 11.257 49.614 -2.986 1.00 14.42 107 MET A N 1
ATOM 1633 C CA . MET A 1 107 ? 11.575 50.665 -3.957 1.00 13.12 107 MET A CA 1
ATOM 1634 C C . MET A 1 107 ? 13.035 51.017 -3.908 1.00 13.57 107 MET A C 1
ATOM 1635 O O . MET A 1 107 ? 13.709 50.787 -2.899 1.00 16.33 107 MET A O 1
ATOM 1649 N N . ARG A 1 108 ? 13.515 51.531 -5.041 1.00 14.11 108 ARG A N 1
ATOM 1650 C CA . ARG A 1 108 ? 14.846 52.086 -5.159 1.00 17.07 108 ARG A CA 1
ATOM 1651 C C . ARG A 1 108 ? 14.809 53.468 -5.727 1.00 16.16 108 ARG A C 1
ATOM 1652 O O . ARG A 1 108 ? 13.841 53.877 -6.329 1.00 15.18 108 ARG A O 1
ATOM 1673 N N . ILE A 1 109 ? 15.873 54.219 -5.457 1.00 16.56 109 ILE A N 1
ATOM 1674 C CA . ILE A 1 109 ? 16.071 55.498 -6.077 1.00 16.13 109 ILE A CA 1
ATOM 1675 C C . ILE A 1 109 ? 16.675 55.330 -7.489 1.00 17.12 109 ILE A C 1
ATOM 1676 O O . ILE A 1 109 ? 17.701 54.675 -7.645 1.00 16.83 109 ILE A O 1
ATOM 1692 N N . LEU A 1 110 ? 16.008 55.928 -8.485 1.00 14.57 110 LEU A N 1
ATOM 1693 C CA . LEU A 1 110 ? 16.393 55.921 -9.925 1.00 15.25 110 LEU A CA 1
ATOM 1694 C C . LEU A 1 110 ? 17.007 57.277 -10.254 1.00 16.63 110 LEU A C 1
ATOM 1695 O O . LEU A 1 110 ? 16.453 58.302 -9.907 1.00 18.89 110 LEU A O 1
ATOM 1711 N N . MET A 1 111 ? 18.090 57.257 -11.033 1.00 17.28 111 MET A N 1
ATOM 1712 C CA . MET A 1 111 ? 18.802 58.498 -11.362 1.00 19.12 111 MET A CA 1
ATOM 1713 C C . MET A 1 111 ? 19.661 58.289 -12.599 1.00 18.29 111 MET A C 1
ATOM 1714 O O . MET A 1 111 ? 19.854 57.154 -13.035 1.00 19.42 111 MET A O 1
ATOM 1728 N N . ARG A 1 112 ? 20.190 59.373 -13.164 1.00 19.17 112 ARG A N 1
ATOM 1729 C CA . ARG A 1 112 ? 21.199 59.267 -14.214 1.00 21.43 112 ARG A CA 1
ATOM 1730 C C . ARG A 1 112 ? 22.479 58.686 -13.667 1.00 23.21 112 ARG A C 1
ATOM 1731 O O . ARG A 1 112 ? 22.902 59.018 -12.535 1.00 19.96 112 ARG A O 1
ATOM 1752 N N . LYS A 1 113 ? 23.132 57.862 -14.480 1.00 22.18 113 LYS A N 1
ATOM 1753 C CA . LYS A 1 113 ? 24.494 57.433 -14.149 1.00 22.39 113 LYS A CA 1
ATOM 1754 C C . LYS A 1 113 ? 25.387 58.615 -13.804 1.00 21.75 113 LYS A C 1
ATOM 1755 O O . LYS A 1 113 ? 25.315 59.636 -14.466 1.00 24.21 113 LYS A O 1
ATOM 1774 N N . GLY A 1 114 ? 26.150 58.465 -12.719 1.00 22.42 114 GLY A N 1
ATOM 1775 C CA . GLY A 1 114 ? 27.135 59.454 -12.314 1.00 23.53 114 GLY A CA 1
ATOM 1776 C C . GLY A 1 114 ? 26.629 60.545 -11.383 1.00 24.06 114 GLY A C 1
ATOM 1777 O O . GLY A 1 114 ? 27.422 61.363 -10.901 1.00 25.69 114 GLY A O 1
ATOM 1781 N N . THR A 1 115 ? 25.319 60.596 -11.117 1.00 23.74 115 THR A N 1
ATOM 1782 C CA . THR A 1 115 ? 24.757 61.634 -10.240 1.00 21.55 115 THR A CA 1
ATOM 1783 C C . THR A 1 115 ? 25.308 61.456 -8.844 1.00 24.10 115 THR A C 1
ATOM 1784 O O . THR A 1 115 ? 25.385 60.321 -8.336 1.00 23.15 115 THR A O 1
ATOM 1795 N N . LEU A 1 116 ? 25.682 62.568 -8.214 1.00 23.41 116 LEU A N 1
ATOM 1796 C CA . LEU A 1 116 ? 26.260 62.520 -6.885 1.00 26.06 116 LEU A CA 1
ATOM 1797 C C . LEU A 1 116 ? 25.199 62.489 -5.781 1.00 28.07 116 LEU A C 1
ATOM 1798 O O . LEU A 1 116 ? 24.989 63.448 -5.044 1.00 29.24 116 LEU A O 1
ATOM 1814 N N . ILE A 1 117 ? 24.494 61.357 -5.747 1.00 27.72 117 ILE A N 1
ATOM 1815 C CA A ILE A 1 117 ? 23.522 61.036 -4.716 0.10 30.00 117 ILE A CA 1
ATOM 1816 C CA B ILE A 1 117 ? 23.509 61.025 -4.720 0.90 27.64 117 ILE A CA 1
ATOM 1817 C C . ILE A 1 117 ? 23.958 59.709 -4.103 1.00 31.41 117 ILE A C 1
ATOM 1818 O O . ILE A 1 117 ? 24.295 58.798 -4.823 1.00 33.14 117 ILE A O 1
ATOM 1847 N N . ASP A 1 118 ? 23.962 59.618 -2.769 1.00 34.95 118 ASP A N 1
ATOM 1848 C CA . ASP A 1 118 ? 24.389 58.389 -2.077 1.00 39.13 118 ASP A CA 1
ATOM 1849 C C . ASP A 1 118 ? 23.200 57.508 -1.653 1.00 37.10 118 ASP A C 1
ATOM 1850 O O . ASP A 1 118 ? 23.329 56.290 -1.437 1.00 34.79 118 ASP A O 1
ATOM 1859 N N . GLY A 1 119 ? 22.029 58.116 -1.549 1.00 34.34 119 GLY A N 1
ATOM 1860 C CA . GLY A 1 119 ? 20.864 57.405 -1.056 1.00 31.86 119 GLY A CA 1
ATOM 1861 C C . GLY A 1 119 ? 19.833 58.355 -0.473 1.00 27.91 119 GLY A C 1
ATOM 1862 O O . GLY A 1 119 ? 19.841 59.559 -0.731 1.00 27.33 119 GLY A O 1
ATOM 1866 N N . MET A 1 120 ? 18.946 57.805 0.341 1.00 27.01 120 MET A N 1
ATOM 1867 C CA . MET A 1 120 ? 17.784 58.536 0.806 1.00 26.30 120 MET A CA 1
ATOM 1868 C C . MET A 1 120 ? 18.104 59.757 1.676 1.00 28.81 120 MET A C 1
ATOM 1869 O O . MET A 1 120 ? 17.340 60.714 1.694 1.00 29.47 120 MET A O 1
ATOM 1883 N N . ASP A 1 121 ? 19.235 59.751 2.372 1.00 33.73 121 ASP A N 1
ATOM 1884 C CA . ASP A 1 121 ? 19.584 60.912 3.208 1.00 38.49 121 ASP A CA 1
ATOM 1885 C C . ASP A 1 121 ? 19.710 62.186 2.382 1.00 37.44 121 ASP A C 1
ATOM 1886 O O . ASP A 1 121 ? 19.339 63.260 2.818 1.00 38.17 121 ASP A O 1
ATOM 1895 N N . ASP A 1 122 ? 20.213 62.055 1.165 1.00 36.33 122 ASP A N 1
ATOM 1896 C CA . ASP A 1 122 ? 20.400 63.229 0.326 1.00 37.27 122 ASP A CA 1
ATOM 1897 C C . ASP A 1 122 ? 19.061 63.865 -0.068 1.00 37.27 122 ASP A C 1
ATOM 1898 O O . ASP A 1 122 ? 18.984 65.061 -0.288 1.00 40.29 122 ASP A O 1
ATOM 1907 N N . LEU A 1 123 ? 17.981 63.082 -0.104 1.00 34.57 123 LEU A N 1
ATOM 1908 C CA . LEU A 1 123 ? 16.664 63.645 -0.397 1.00 33.80 123 LEU A CA 1
ATOM 1909 C C . LEU A 1 123 ? 16.044 64.241 0.854 1.00 38.45 123 LEU A C 1
ATOM 1910 O O . LEU A 1 123 ? 15.244 65.166 0.765 1.00 38.48 123 LEU A O 1
ATOM 1926 N N . LYS A 1 124 ? 16.397 63.692 2.014 1.00 39.87 124 LYS A N 1
ATOM 1927 C CA . LYS A 1 124 ? 15.808 64.130 3.284 1.00 41.55 124 LYS A CA 1
ATOM 1928 C C . LYS A 1 124 ? 16.632 65.232 3.949 1.00 45.82 124 LYS A C 1
ATOM 1929 O O . LYS A 1 124 ? 16.170 65.853 4.893 1.00 48.51 124 LYS A O 1
ATOM 1948 N N . ASN A 1 125 ? 17.844 65.481 3.457 1.00 48.01 125 ASN A N 1
ATOM 1949 C CA . ASN A 1 125 ? 18.677 66.561 3.990 1.00 51.29 125 ASN A CA 1
ATOM 1950 C C . ASN A 1 125 ? 18.430 67.852 3.251 1.00 53.69 125 ASN A C 1
ATOM 1951 O O . ASN A 1 125 ? 18.700 68.931 3.763 1.00 55.71 125 ASN A O 1
ATOM 1962 N N . GLY A 1 126 ? 17.936 67.738 2.028 1.00 53.62 126 GLY A N 1
ATOM 1963 C CA . GLY A 1 126 ? 17.788 68.905 1.188 1.00 53.82 126 GLY A CA 1
ATOM 1964 C C . GLY A 1 126 ? 18.957 69.137 0.240 1.00 52.58 126 GLY A C 1
ATOM 1965 O O . GLY A 1 126 ? 19.140 70.267 -0.198 1.00 54.04 126 GLY A O 1
ATOM 1969 N N . LYS A 1 127 ? 19.749 68.108 -0.087 1.00 50.31 127 LYS A N 1
ATOM 1970 C CA A LYS A 1 127 ? 20.777 68.252 -1.121 0.64 47.61 127 LYS A CA 1
ATOM 1971 C CA B LYS A 1 127 ? 20.772 68.263 -1.116 0.36 48.08 127 LYS A CA 1
ATOM 1972 C C . LYS A 1 127 ? 20.095 68.488 -2.458 1.00 47.48 127 LYS A C 1
ATOM 1973 O O . LYS A 1 127 ? 20.658 69.119 -3.358 1.00 50.41 127 LYS A O 1
ATOM 2008 N N . ILE A 1 128 ? 18.882 67.957 -2.568 1.00 43.68 128 ILE A N 1
ATOM 2009 C CA . ILE A 1 128 ? 18.052 68.032 -3.763 1.00 42.42 128 ILE A CA 1
ATOM 2010 C C . ILE A 1 128 ? 16.827 68.842 -3.348 1.00 41.08 128 ILE A C 1
ATOM 2011 O O . ILE A 1 128 ? 16.141 68.455 -2.396 1.00 42.35 128 ILE A O 1
ATOM 2027 N N . PRO A 1 129 ? 16.552 69.969 -4.041 1.00 39.33 129 PRO A N 1
ATOM 2028 C CA . PRO A 1 129 ? 15.282 70.653 -3.753 1.00 35.84 129 PRO A CA 1
ATOM 2029 C C . PRO A 1 129 ? 14.130 69.691 -3.997 1.00 30.48 129 PRO A C 1
ATOM 2030 O O . PRO A 1 129 ? 14.293 68.773 -4.787 1.00 24.96 129 PRO A O 1
ATOM 2041 N N . TYR A 1 130 ? 12.999 69.903 -3.337 1.00 28.04 130 TYR A N 1
ATOM 2042 C CA . TYR A 1 130 ? 11.819 69.052 -3.519 1.00 26.74 130 TYR A CA 1
ATOM 2043 C C . TYR A 1 130 ? 11.414 68.920 -4.977 1.00 24.17 130 TYR A C 1
ATOM 2044 O O . TYR A 1 130 ? 11.051 67.806 -5.419 1.00 21.89 130 TYR A O 1
ATOM 2062 N N A ASN A 1 131 ? 11.473 70.020 -5.732 0.30 25.90 131 ASN A N 1
ATOM 2063 N N B ASN A 1 131 ? 11.447 70.015 -5.732 0.70 22.16 131 ASN A N 1
ATOM 2064 C CA A ASN A 1 131 ? 11.061 70.023 -7.137 0.30 26.14 131 ASN A CA 1
ATOM 2065 C CA B ASN A 1 131 ? 11.056 69.969 -7.138 0.70 22.13 131 ASN A CA 1
ATOM 2066 C C A ASN A 1 131 ? 12.060 69.326 -8.091 0.30 25.40 131 ASN A C 1
ATOM 2067 C C B ASN A 1 131 ? 12.042 69.274 -8.094 0.70 22.21 131 ASN A C 1
ATOM 2068 O O A ASN A 1 131 ? 11.820 69.253 -9.309 0.30 26.03 131 ASN A O 1
ATOM 2069 O O B ASN A 1 131 ? 11.812 69.204 -9.325 0.70 24.50 131 ASN A O 1
ATOM 2090 N N . ARG A 1 132 ? 13.173 68.809 -7.552 1.00 23.15 132 ARG A N 1
ATOM 2091 C CA . ARG A 1 132 ? 14.019 67.932 -8.345 1.00 23.34 132 ARG A CA 1
ATOM 2092 C C . ARG A 1 132 ? 13.882 66.452 -8.009 1.00 23.34 132 ARG A C 1
ATOM 2093 O O . ARG A 1 132 ? 14.614 65.606 -8.544 1.00 22.47 132 ARG A O 1
ATOM 2114 N N . ILE A 1 133 ? 12.912 66.169 -7.137 1.00 20.45 133 ILE A N 1
ATOM 2115 C CA . ILE A 1 133 ? 12.468 64.795 -6.936 1.00 21.35 133 ILE A CA 1
ATOM 2116 C C . ILE A 1 133 ? 11.169 64.520 -7.733 1.00 20.00 133 ILE A C 1
ATOM 2117 O O . ILE A 1 133 ? 10.141 65.076 -7.410 1.00 22.67 133 ILE A O 1
ATOM 2133 N N . GLY A 1 134 ? 11.221 63.703 -8.796 1.00 21.86 134 GLY A N 1
ATOM 2134 C CA . GLY A 1 134 ? 10.032 63.393 -9.593 1.00 20.08 134 GLY A CA 1
ATOM 2135 C C . GLY A 1 134 ? 9.286 62.197 -9.008 1.00 18.51 134 GLY A C 1
ATOM 2136 O O . GLY A 1 134 ? 9.895 61.227 -8.580 1.00 17.53 134 GLY A O 1
ATOM 2140 N N . ILE A 1 135 ? 7.969 62.324 -8.916 1.00 16.94 135 ILE A N 1
ATOM 2141 C CA . ILE A 1 135 ? 7.132 61.256 -8.402 1.00 16.06 135 ILE A CA 1
ATOM 2142 C C . ILE A 1 135 ? 5.941 61.019 -9.332 1.00 14.26 135 ILE A C 1
ATOM 2143 O O . ILE A 1 135 ? 5.221 61.925 -9.665 1.00 16.74 135 ILE A O 1
ATOM 2159 N N . ARG A 1 136 ? 5.740 59.765 -9.739 1.00 13.08 136 ARG A N 1
ATOM 2160 C CA . ARG A 1 136 ? 4.553 59.373 -10.500 1.00 13.03 136 ARG A CA 1
ATOM 2161 C C . ARG A 1 136 ? 3.294 59.390 -9.636 1.00 14.18 136 ARG A C 1
ATOM 2162 O O . ARG A 1 136 ? 3.158 58.669 -8.639 1.00 14.36 136 ARG A O 1
ATOM 2183 N N . ILE A 1 137 ? 2.378 60.259 -10.018 1.00 14.41 137 ILE A N 1
ATOM 2184 C CA A ILE A 1 137 ? 1.113 60.387 -9.325 0.67 13.77 137 ILE A CA 1
ATOM 2185 C CA B ILE A 1 137 ? 1.106 60.377 -9.315 0.33 16.14 137 ILE A CA 1
ATOM 2186 C C . ILE A 1 137 ? 0.373 59.034 -9.289 1.00 13.64 137 ILE A C 1
ATOM 2187 O O . ILE A 1 137 ? 0.368 58.279 -10.254 1.00 14.58 137 ILE A O 1
ATOM 2216 N N . GLY A 1 138 ? -0.254 58.728 -8.165 1.00 13.81 138 GLY A N 1
ATOM 2217 C CA . GLY A 1 138 ? -1.083 57.526 -8.049 1.00 14.99 138 GLY A CA 1
ATOM 2218 C C . GLY A 1 138 ? -0.303 56.253 -7.846 1.00 15.31 138 GLY A C 1
ATOM 2219 O O . GLY A 1 138 ? -0.829 55.168 -7.992 1.00 18.95 138 GLY A O 1
ATOM 2223 N N . THR A 1 139 ? 0.973 56.372 -7.544 1.00 16.56 139 THR A N 1
ATOM 2224 C CA . THR A 1 139 ? 1.773 55.241 -7.133 1.00 15.86 139 THR A CA 1
ATOM 2225 C C . THR A 1 139 ? 1.916 55.253 -5.594 1.00 14.67 139 THR A C 1
ATOM 2226 O O . THR A 1 139 ? 1.755 56.284 -4.916 1.00 15.59 139 THR A O 1
ATOM 2237 N N . ALA A 1 140 ? 2.278 54.107 -5.063 1.00 14.54 140 ALA A N 1
ATOM 2238 C CA . ALA A 1 140 ? 2.534 54.010 -3.639 1.00 16.70 140 ALA A CA 1
ATOM 2239 C C . ALA A 1 140 ? 3.688 54.931 -3.237 1.00 18.76 140 ALA A C 1
ATOM 2240 O O . ALA A 1 140 ? 3.721 55.410 -2.116 1.00 19.41 140 ALA A O 1
ATOM 2247 N N . GLY A 1 141 ? 4.619 55.170 -4.153 1.00 16.00 141 GLY A N 1
ATOM 2248 C CA . GLY A 1 141 ? 5.741 56.049 -3.915 1.00 17.35 141 GLY A CA 1
ATOM 2249 C C . GLY A 1 141 ? 5.309 57.471 -3.564 1.00 15.71 141 GLY A C 1
ATOM 2250 O O . GLY A 1 141 ? 6.000 58.179 -2.835 1.00 16.97 141 GLY A O 1
ATOM 2254 N N . GLU A 1 142 ? 4.189 57.902 -4.099 1.00 14.88 142 GLU A N 1
ATOM 2255 C CA . GLU A 1 142 ? 3.648 59.222 -3.780 1.00 16.42 142 GLU A CA 1
ATOM 2256 C C . GLU A 1 142 ? 3.337 59.307 -2.301 1.00 17.60 142 GLU A C 1
ATOM 2257 O O . GLU A 1 142 ? 3.677 60.298 -1.650 1.00 17.79 142 GLU A O 1
ATOM 2269 N N . ASP A 1 143 ? 2.713 58.265 -1.741 1.00 18.51 143 ASP A N 1
ATOM 2270 C CA . ASP A 1 143 ? 2.447 58.375 -0.310 1.00 20.44 143 ASP A CA 1
ATOM 2271 C C . ASP A 1 143 ? 3.694 58.259 0.555 1.00 19.91 143 ASP A C 1
ATOM 2272 O O . ASP A 1 143 ? 3.759 58.887 1.619 1.00 21.04 143 ASP A O 1
ATOM 2281 N N . TYR A 1 144 ? 4.697 57.512 0.096 1.00 18.57 144 TYR A N 1
ATOM 2282 C CA . TYR A 1 144 ? 5.970 57.491 0.798 1.00 17.69 144 TYR A CA 1
ATOM 2283 C C . TYR A 1 144 ? 6.570 58.896 0.831 1.00 18.48 144 TYR A C 1
ATOM 2284 O O . TYR A 1 144 ? 7.034 59.359 1.873 1.00 18.75 144 TYR A O 1
ATOM 2302 N N . TYR A 1 145 ? 6.609 59.543 -0.319 1.00 17.50 145 TYR A N 1
ATOM 2303 C CA . TYR A 1 145 ? 7.161 60.887 -0.410 1.00 17.54 145 TYR A CA 1
ATOM 2304 C C . TYR A 1 145 ? 6.464 61.811 0.573 1.00 18.75 145 TYR A C 1
ATOM 2305 O O . TYR A 1 145 ? 7.130 62.578 1.312 1.00 20.95 145 TYR A O 1
ATOM 2323 N N . LEU A 1 146 ? 5.133 61.796 0.562 1.00 17.16 146 LEU A N 1
ATOM 2324 C CA . LEU A 1 146 ? 4.362 62.741 1.355 1.00 19.36 146 LEU A CA 1
ATOM 2325 C C . LEU A 1 146 ? 4.562 62.508 2.863 1.00 21.75 146 LEU A C 1
ATOM 2326 O O . LEU A 1 146 ? 4.593 63.470 3.643 1.00 25.46 146 LEU A O 1
ATOM 2342 N N . ARG A 1 147 ? 4.759 61.262 3.280 1.00 20.36 147 ARG A N 1
ATOM 2343 C CA . ARG A 1 147 ? 5.014 60.994 4.694 1.00 21.72 147 ARG A CA 1
ATOM 2344 C C . ARG A 1 147 ? 6.467 61.228 5.122 1.00 25.19 147 ARG A C 1
ATOM 2345 O O . ARG A 1 147 ? 6.708 61.729 6.219 1.00 26.79 147 ARG A O 1
ATOM 2366 N N . GLU A 1 148 ? 7.420 60.835 4.281 1.00 25.61 148 GLU A N 1
ATOM 2367 C CA . GLU A 1 148 ? 8.832 60.754 4.688 1.00 25.84 148 GLU A CA 1
ATOM 2368 C C . GLU A 1 148 ? 9.725 61.906 4.277 1.00 27.54 148 GLU A C 1
ATOM 2369 O O . GLU A 1 148 ? 10.754 62.146 4.905 1.00 26.75 148 GLU A O 1
ATOM 2381 N N . ILE A 1 149 ? 9.349 62.606 3.217 1.00 24.05 149 ILE A N 1
ATOM 2382 C CA A ILE A 1 149 ? 10.175 63.671 2.674 0.32 26.46 149 ILE A CA 1
ATOM 2383 C CA B ILE A 1 149 ? 10.182 63.673 2.686 0.68 26.42 149 ILE A CA 1
ATOM 2384 C C . ILE A 1 149 ? 9.564 65.047 2.923 1.00 27.37 149 ILE A C 1
ATOM 2385 O O . ILE A 1 149 ? 10.227 65.951 3.441 1.00 28.40 149 ILE A O 1
ATOM 2414 N N . SER A 1 150 ? 8.299 65.234 2.562 1.00 25.09 150 SER A N 1
ATOM 2415 C CA . SER A 1 150 ? 7.761 66.601 2.516 1.00 27.69 150 SER A CA 1
ATOM 2416 C C . SER A 1 150 ? 6.751 66.968 3.590 1.00 28.36 150 SER A C 1
ATOM 2417 O O . SER A 1 150 ? 6.201 68.054 3.537 1.00 29.44 150 SER A O 1
ATOM 2425 N N . GLY A 1 151 ? 6.498 66.109 4.564 1.00 28.71 151 GLY A N 1
ATOM 2426 C CA . GLY A 1 151 ? 5.583 66.481 5.643 1.00 30.38 151 GLY A CA 1
ATOM 2427 C C . GLY A 1 151 ? 4.168 66.768 5.152 1.00 30.13 151 GLY A C 1
ATOM 2428 O O . GLY A 1 151 ? 3.448 67.629 5.689 1.00 33.14 151 GLY A O 1
ATOM 2432 N N . GLY A 1 152 ? 3.787 66.051 4.096 1.00 27.99 152 GLY A N 1
ATOM 2433 C CA . GLY A 1 152 ? 2.445 66.120 3.549 1.00 26.98 152 GLY A CA 1
ATOM 2434 C C . GLY A 1 152 ? 2.308 67.133 2.424 1.00 26.97 152 GLY A C 1
ATOM 2435 O O . GLY A 1 152 ? 1.262 67.241 1.780 1.00 29.45 152 GLY A O 1
ATOM 2439 N N . SER A 1 153 ? 3.360 67.893 2.170 1.00 27.91 153 SER A N 1
ATOM 2440 C CA A SER A 1 153 ? 3.297 68.895 1.119 0.35 28.07 153 SER A CA 1
ATOM 2441 C CA B SER A 1 153 ? 3.307 68.904 1.146 0.65 27.50 153 SER A CA 1
ATOM 2442 C C . SER A 1 153 ? 3.454 68.288 -0.263 1.00 24.73 153 SER A C 1
ATOM 2443 O O . SER A 1 153 ? 4.387 67.507 -0.542 1.00 23.69 153 SER A O 1
ATOM 2456 N N . ARG A 1 154 ? 2.554 68.649 -1.159 1.00 23.95 154 ARG A N 1
ATOM 2457 C CA . ARG A 1 154 ? 2.582 68.103 -2.506 1.00 26.13 154 ARG A CA 1
ATOM 2458 C C . ARG A 1 154 ? 3.516 68.893 -3.435 1.00 22.05 154 ARG A C 1
ATOM 2459 O O . ARG A 1 154 ? 3.073 69.550 -4.387 1.00 23.71 154 ARG A O 1
ATOM 2480 N N . ASN A 1 155 ? 4.808 68.792 -3.140 1.00 19.47 155 ASN A N 1
ATOM 2481 C CA . ASN A 1 155 ? 5.819 69.672 -3.707 1.00 22.12 155 ASN A CA 1
ATOM 2482 C C . ASN A 1 155 ? 6.919 68.905 -4.450 1.00 20.99 155 ASN A C 1
ATOM 2483 O O . ASN A 1 155 ? 7.973 69.439 -4.776 1.00 18.39 155 ASN A O 1
ATOM 2494 N N . PHE A 1 156 ? 6.681 67.630 -4.744 1.00 18.86 156 PHE A N 1
ATOM 2495 C CA . PHE A 1 156 ? 7.530 66.904 -5.693 1.00 19.43 156 PHE A CA 1
ATOM 2496 C C . PHE A 1 156 ? 7.256 67.398 -7.109 1.00 17.68 156 PHE A C 1
ATOM 2497 O O . PHE A 1 156 ? 6.282 68.053 -7.316 1.00 21.25 156 PHE A O 1
ATOM 2514 N N . TYR A 1 157 ? 8.117 67.045 -8.081 1.00 20.50 157 TYR A N 1
ATOM 2515 C CA . TYR A 1 157 ? 7.815 67.249 -9.516 1.00 19.29 157 TYR A CA 1
ATOM 2516 C C . TYR A 1 157 ? 6.884 66.130 -10.006 1.00 19.20 157 TYR A C 1
ATOM 2517 O O . TYR A 1 157 ? 7.252 64.966 -9.933 1.00 19.55 157 TYR A O 1
ATOM 2535 N N . PRO A 1 158 ? 5.690 66.500 -10.520 1.00 18.33 158 PRO A N 1
ATOM 2536 C CA . PRO A 1 158 ? 4.684 65.437 -10.816 1.00 18.64 158 PRO A CA 1
ATOM 2537 C C . PRO A 1 158 ? 4.958 64.725 -12.147 1.00 19.28 158 PRO A C 1
ATOM 2538 O O . PRO A 1 158 ? 5.296 65.373 -13.139 1.00 22.06 158 PRO A O 1
ATOM 2549 N N . LEU A 1 159 ? 4.823 63.405 -12.175 1.00 18.58 159 LEU A N 1
ATOM 2550 C CA . LEU A 1 159 ? 5.036 62.613 -13.403 1.00 17.83 159 LEU A CA 1
ATOM 2551 C C . LEU A 1 159 ? 3.774 61.801 -13.711 1.00 17.93 159 LEU A C 1
ATOM 2552 O O . LEU A 1 159 ? 3.173 61.213 -12.803 1.00 18.21 159 LEU A O 1
ATOM 2568 N N . LYS A 1 160 ? 3.412 61.763 -14.989 1.00 19.59 160 LYS A N 1
ATOM 2569 C CA A LYS A 1 160 ? 2.194 61.079 -15.421 0.34 21.41 160 LYS A CA 1
ATOM 2570 C CA B LYS A 1 160 ? 2.202 61.077 -15.424 0.66 19.81 160 LYS A CA 1
ATOM 2571 C C . LYS A 1 160 ? 2.423 59.624 -15.861 1.00 21.24 160 LYS A C 1
ATOM 2572 O O . LYS A 1 160 ? 1.472 58.878 -16.080 1.00 21.75 160 LYS A O 1
ATOM 2607 N N . SER A 1 161 ? 3.675 59.220 -15.991 1.00 18.43 161 SER A N 1
ATOM 2608 C CA . SER A 1 161 ? 3.992 57.902 -16.572 1.00 19.39 161 SER A CA 1
ATOM 2609 C C . SER A 1 161 ? 5.441 57.547 -16.370 1.00 16.11 161 SER A C 1
ATOM 2610 O O . SER A 1 161 ? 6.232 58.414 -16.007 1.00 17.77 161 SER A O 1
ATOM 2618 N N . ARG A 1 162 ? 5.774 56.263 -16.543 1.00 16.72 162 ARG A N 1
ATOM 2619 C CA . ARG A 1 162 ? 7.170 55.871 -16.567 1.00 16.15 162 ARG A CA 1
ATOM 2620 C C . ARG A 1 162 ? 7.962 56.619 -17.645 1.00 16.48 162 ARG A C 1
ATOM 2621 O O . ARG A 1 162 ? 9.072 57.078 -17.408 1.00 19.05 162 ARG A O 1
ATOM 2642 N N . GLN A 1 163 ? 7.375 56.742 -18.817 1.00 20.28 163 GLN A N 1
ATOM 2643 C CA . GLN A 1 163 ? 8.066 57.444 -19.885 1.00 20.31 163 GLN A CA 1
ATOM 2644 C C . GLN A 1 163 ? 8.429 58.873 -19.484 1.00 21.05 163 GLN A C 1
ATOM 2645 O O . GLN A 1 163 ? 9.538 59.319 -19.770 1.00 22.57 163 GLN A O 1
ATOM 2659 N N . GLU A 1 164 ? 7.532 59.595 -18.816 1.00 22.09 164 GLU A N 1
ATOM 2660 C CA . GLU A 1 164 ? 7.864 60.944 -18.368 1.00 21.57 164 GLU A CA 1
ATOM 2661 C C . GLU A 1 164 ? 8.988 60.891 -17.318 1.00 21.57 164 GLU A C 1
ATOM 2662 O O . GLU A 1 164 ? 9.844 61.785 -17.286 1.00 21.24 164 GLU A O 1
ATOM 2674 N N . MET A 1 165 ? 8.977 59.870 -16.454 1.00 17.14 165 MET A N 1
ATOM 2675 C CA . MET A 1 165 ? 10.045 59.721 -15.476 1.00 18.38 165 MET A CA 1
ATOM 2676 C C . MET A 1 165 ? 11.381 59.592 -16.224 1.00 18.91 165 MET A C 1
ATOM 2677 O O . MET A 1 165 ? 12.332 60.295 -15.911 1.00 20.30 165 MET A O 1
ATOM 2691 N N . TYR A 1 166 ? 11.481 58.643 -17.159 1.00 20.89 166 TYR A N 1
ATOM 2692 C CA . TYR A 1 166 ? 12.759 58.405 -17.849 1.00 20.90 166 TYR A CA 1
ATOM 2693 C C . TYR A 1 166 ? 13.206 59.667 -18.584 1.00 21.25 166 TYR A C 1
ATOM 2694 O O . TYR A 1 166 ? 14.361 60.109 -18.467 1.00 22.61 166 TYR A O 1
ATOM 2712 N N . ASP A 1 167 ? 12.286 60.265 -19.325 1.00 25.26 167 ASP A N 1
ATOM 2713 C CA . ASP A 1 167 ? 12.625 61.446 -20.132 1.00 25.63 167 ASP A CA 1
ATOM 2714 C C . ASP A 1 167 ? 13.051 62.638 -19.265 1.00 24.79 167 ASP A C 1
ATOM 2715 O O . ASP A 1 167 ? 13.962 63.393 -19.630 1.00 26.29 167 ASP A O 1
ATOM 2724 N N . SER A 1 168 ? 12.432 62.813 -18.111 1.00 26.49 168 SER A N 1
ATOM 2725 C CA . SER A 1 168 ? 12.755 63.949 -17.263 1.00 25.20 168 SER A CA 1
ATOM 2726 C C . SER A 1 168 ? 14.131 63.789 -16.606 1.00 25.00 168 SER A C 1
ATOM 2727 O O . SER A 1 168 ? 14.844 64.756 -16.411 1.00 25.25 168 SER A O 1
ATOM 2735 N N . LEU A 1 169 ? 14.479 62.558 -16.242 1.00 21.19 169 LEU A N 1
ATOM 2736 C CA . LEU A 1 169 ? 15.820 62.287 -15.780 1.00 22.94 169 LEU A CA 1
ATOM 2737 C C . LEU A 1 169 ? 16.826 62.541 -16.895 1.00 23.33 169 LEU A C 1
ATOM 2738 O O . LEU A 1 169 ? 17.804 63.252 -16.688 1.00 26.29 169 LEU A O 1
ATOM 2754 N N . LEU A 1 170 ? 16.583 61.997 -18.069 1.00 25.09 170 LEU A N 1
ATOM 2755 C CA . LEU A 1 170 ? 17.582 62.127 -19.137 1.00 26.09 170 LEU A CA 1
ATOM 2756 C C . LEU A 1 170 ? 17.710 63.571 -19.595 1.00 28.92 170 LEU A C 1
ATOM 2757 O O . LEU A 1 170 ? 18.756 63.937 -20.134 1.00 33.06 170 LEU A O 1
ATOM 2773 N N . ALA A 1 171 ? 16.704 64.409 -19.372 1.00 31.09 171 ALA A N 1
ATOM 2774 C CA . ALA A 1 171 ? 16.732 65.801 -19.817 1.00 31.59 171 ALA A CA 1
ATOM 2775 C C . ALA A 1 171 ? 17.221 66.745 -18.739 1.00 31.25 171 ALA A C 1
ATOM 2776 O O . ALA A 1 171 ? 17.361 67.943 -19.000 1.00 33.93 171 ALA A O 1
ATOM 2783 N N . GLY A 1 172 ? 17.543 66.223 -17.566 1.00 29.17 172 GLY A N 1
ATOM 2784 C CA . GLY A 1 172 ? 18.060 67.008 -16.463 1.00 30.16 172 GLY A CA 1
ATOM 2785 C C . GLY A 1 172 ? 17.038 67.862 -15.741 1.00 30.47 172 GLY A C 1
ATOM 2786 O O . GLY A 1 172 ? 17.386 68.794 -15.001 1.00 31.66 172 GLY A O 1
ATOM 2790 N N . ILE A 1 173 ? 15.753 67.498 -15.865 1.00 29.48 173 ILE A N 1
ATOM 2791 C CA . ILE A 1 173 ? 14.694 68.255 -15.215 1.00 29.61 173 ILE A CA 1
ATOM 2792 C C . ILE A 1 173 ? 14.539 67.803 -13.762 1.00 26.14 173 ILE A C 1
ATOM 2793 O O . ILE A 1 173 ? 14.201 68.594 -12.884 1.00 28.14 173 ILE A O 1
ATOM 2809 N N . ILE A 1 174 ? 14.720 66.509 -13.523 1.00 25.16 174 ILE A N 1
ATOM 2810 C CA . ILE A 1 174 ? 14.785 66.009 -12.156 1.00 23.04 174 ILE A CA 1
ATOM 2811 C C . ILE A 1 174 ? 16.089 65.262 -11.937 1.00 21.20 174 ILE A C 1
ATOM 2812 O O . ILE A 1 174 ? 16.762 64.852 -12.907 1.00 23.45 174 ILE A O 1
ATOM 2828 N N . ASP A 1 175 ? 16.467 65.089 -10.685 1.00 24.13 175 ASP A N 1
ATOM 2829 C CA . ASP A 1 175 ? 17.683 64.331 -10.364 1.00 22.97 175 ASP A CA 1
ATOM 2830 C C . ASP A 1 175 ? 17.392 62.913 -9.922 1.00 22.90 175 ASP A C 1
ATOM 2831 O O . ASP A 1 175 ? 18.257 62.050 -10.069 1.00 22.48 175 ASP A O 1
ATOM 2840 N N . VAL A 1 176 ? 16.204 62.657 -9.350 1.00 22.01 176 VAL A N 1
ATOM 2841 C CA . VAL A 1 176 ? 15.868 61.328 -8.856 1.00 20.99 176 VAL A CA 1
ATOM 2842 C C . VAL A 1 176 ? 14.385 61.082 -9.054 1.00 19.03 176 VAL A C 1
ATOM 2843 O O . VAL A 1 176 ? 13.575 62.004 -9.141 1.00 20.26 176 VAL A O 1
ATOM 2856 N N . SER A 1 177 ? 14.020 59.803 -9.116 1.00 18.93 177 SER A N 1
ATOM 2857 C CA . SER A 1 177 ? 12.639 59.379 -8.851 1.00 17.45 177 SER A CA 1
ATOM 2858 C C . SER A 1 177 ? 12.698 58.075 -8.055 1.00 14.62 177 SER A C 1
ATOM 2859 O O . SER A 1 177 ? 13.792 57.632 -7.660 1.00 17.83 177 SER A O 1
ATOM 2867 N N . PHE A 1 178 ? 11.520 57.490 -7.753 1.00 14.63 178 PHE A N 1
ATOM 2868 C CA . PHE A 1 178 ? 11.422 56.217 -7.037 1.00 14.82 178 PHE A CA 1
ATOM 2869 C C . PHE A 1 178 ? 10.798 55.220 -8.000 1.00 15.25 178 PHE A C 1
ATOM 2870 O O . PHE A 1 178 ? 9.942 55.583 -8.826 1.00 14.51 178 PHE A O 1
ATOM 2887 N N . MET A 1 179 ? 11.195 53.971 -7.880 1.00 12.65 179 MET A N 1
ATOM 2888 C CA . MET A 1 179 ? 10.669 52.903 -8.738 1.00 12.72 179 MET A CA 1
ATOM 2889 C C . MET A 1 179 ? 10.783 51.574 -8.027 1.00 12.40 179 MET A C 1
ATOM 2890 O O . MET A 1 179 ? 11.734 51.323 -7.309 1.00 13.94 179 MET A O 1
ATOM 2904 N N . ASP A 1 180 ? 9.760 50.741 -8.155 1.00 12.13 180 ASP A N 1
ATOM 2905 C CA . ASP A 1 180 ? 9.819 49.385 -7.626 1.00 11.75 180 ASP A CA 1
ATOM 2906 C C . ASP A 1 180 ? 11.072 48.674 -8.106 1.00 11.18 180 ASP A C 1
ATOM 2907 O O . ASP A 1 180 ? 11.467 48.795 -9.263 1.00 12.82 180 ASP A O 1
ATOM 2916 N N . ILE A 1 181 ? 11.649 47.854 -7.239 1.00 12.73 181 ILE A N 1
ATOM 2917 C CA . ILE A 1 181 ? 12.951 47.275 -7.531 1.00 12.76 181 ILE A CA 1
ATOM 2918 C C . ILE A 1 181 ? 12.949 46.312 -8.711 1.00 13.30 181 ILE A C 1
ATOM 2919 O O . ILE A 1 181 ? 13.914 46.296 -9.487 1.00 13.55 181 ILE A O 1
ATOM 2935 N N . GLY A 1 182 ? 11.941 45.474 -8.857 1.00 12.24 182 GLY A N 1
ATOM 2936 C CA . GLY A 1 182 ? 12.000 44.496 -9.942 1.00 12.70 182 GLY A CA 1
ATOM 2937 C C . GLY A 1 182 ? 11.980 45.083 -11.331 1.00 13.23 182 GLY A C 1
ATOM 2938 O O . GLY A 1 182 ? 12.829 44.782 -12.157 1.00 12.41 182 GLY A O 1
ATOM 2942 N N . THR A 1 183 ? 11.034 45.974 -11.580 1.00 11.85 183 THR A N 1
ATOM 2943 C CA . THR A 1 183 ? 10.994 46.670 -12.862 1.00 12.12 183 THR A CA 1
ATOM 2944 C C . THR A 1 183 ? 12.151 47.701 -13.003 1.00 12.66 183 THR A C 1
ATOM 2945 O O . THR A 1 183 ? 12.626 47.931 -14.120 1.00 13.53 183 THR A O 1
ATOM 2956 N N . ALA A 1 184 ? 12.595 48.317 -11.898 1.00 12.80 184 ALA A N 1
ATOM 2957 C CA . ALA A 1 184 ? 13.709 49.280 -11.968 1.00 13.01 184 ALA A CA 1
ATOM 2958 C C . ALA A 1 184 ? 14.969 48.547 -12.440 1.00 13.73 184 ALA A C 1
ATOM 2959 O O . ALA A 1 184 ? 15.702 49.046 -13.290 1.00 14.32 184 ALA A O 1
ATOM 2966 N N . GLU A 1 185 ? 15.217 47.362 -11.882 1.00 13.46 185 GLU A N 1
ATOM 2967 C CA . GLU A 1 185 ? 16.372 46.566 -12.311 1.00 13.97 185 GLU A CA 1
ATOM 2968 C C . GLU A 1 185 ? 16.195 46.179 -13.782 1.00 14.78 185 GLU A C 1
ATOM 2969 O O . GLU A 1 185 ? 17.130 46.253 -14.576 1.00 15.12 185 GLU A O 1
ATOM 2981 N N . TYR A 1 186 ? 15.013 45.705 -14.157 1.00 13.31 186 TYR A N 1
ATOM 2982 C CA . TYR A 1 186 ? 14.811 45.281 -15.527 1.00 13.21 186 TYR A CA 1
ATOM 2983 C C . TYR A 1 186 ? 15.116 46.416 -16.504 1.00 13.61 186 TYR A C 1
ATOM 2984 O O . TYR A 1 186 ? 15.828 46.220 -17.499 1.00 14.64 186 TYR A O 1
ATOM 3002 N N . VAL A 1 187 ? 14.521 47.574 -16.278 1.00 14.16 187 VAL A N 1
ATOM 3003 C CA A VAL A 1 187 ? 14.619 48.674 -17.217 0.57 14.05 187 VAL A CA 1
ATOM 3004 C CA B VAL A 1 187 ? 14.628 48.661 -17.249 0.43 15.23 187 VAL A CA 1
ATOM 3005 C C . VAL A 1 187 ? 16.040 49.217 -17.289 1.00 15.28 187 VAL A C 1
ATOM 3006 O O . VAL A 1 187 ? 16.562 49.496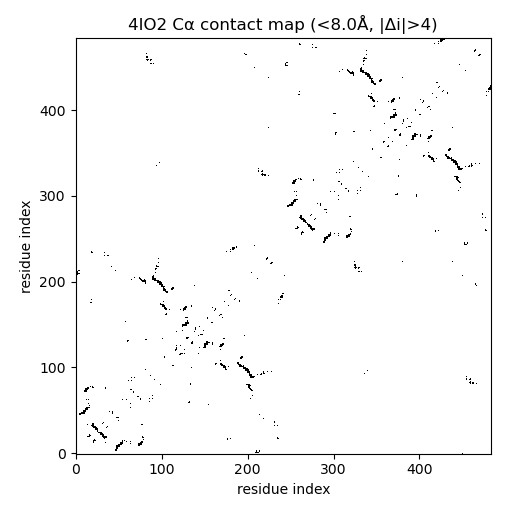 -18.371 1.00 16.13 187 VAL A O 1
ATOM 3031 N N . THR A 1 188 ? 16.675 49.353 -16.140 1.00 14.77 188 THR A N 1
ATOM 3032 C CA . THR A 1 188 ? 18.052 49.878 -16.142 1.00 16.42 188 THR A CA 1
ATOM 3033 C C . THR A 1 188 ? 19.068 48.843 -16.641 1.00 17.44 188 THR A C 1
ATOM 3034 O O . THR A 1 188 ? 20.153 49.223 -17.084 1.00 19.35 188 THR A O 1
ATOM 3045 N N . ASN A 1 189 ? 18.726 47.552 -16.587 1.00 15.24 189 ASN A N 1
ATOM 3046 C CA . ASN A 1 189 ? 19.637 46.518 -17.113 1.00 15.52 189 ASN A CA 1
ATOM 3047 C C . ASN A 1 189 ? 19.368 46.143 -18.563 1.00 16.98 189 ASN A C 1
ATOM 3048 O O . ASN A 1 189 ? 20.195 45.492 -19.195 1.00 17.66 189 ASN A O 1
ATOM 3059 N N . ASN A 1 190 ? 18.277 46.619 -19.144 1.00 16.48 190 ASN A N 1
ATOM 3060 C CA . ASN A 1 190 ? 17.922 46.183 -20.498 1.00 15.81 190 ASN A CA 1
ATOM 3061 C C . ASN A 1 190 ? 17.502 47.247 -21.480 1.00 17.49 190 ASN A C 1
ATOM 3062 O O . ASN A 1 190 ? 17.544 47.003 -22.674 1.00 20.42 190 ASN A O 1
ATOM 3073 N N . ILE A 1 191 ? 17.062 48.410 -21.006 1.00 17.55 191 ILE A N 1
ATOM 3074 C CA . ILE A 1 191 ? 16.463 49.409 -21.906 1.00 18.67 191 ILE A CA 1
ATOM 3075 C C . ILE A 1 191 ? 17.130 50.754 -21.794 1.00 20.74 191 ILE A C 1
ATOM 3076 O O . ILE A 1 191 ? 17.511 51.312 -22.813 1.00 24.53 191 ILE A O 1
ATOM 3092 N N . TYR A 1 192 ? 17.261 51.259 -20.570 1.00 17.85 192 TYR A N 1
ATOM 3093 C CA . TYR A 1 192 ? 17.905 52.544 -20.300 1.00 19.83 192 TYR A CA 1
ATOM 3094 C C . TYR A 1 192 ? 19.240 52.356 -19.615 1.00 20.86 192 TYR A C 1
ATOM 3095 O O . TYR A 1 192 ? 19.343 52.467 -18.391 1.00 22.39 192 TYR A O 1
ATOM 3113 N N . CYS A 1 193 ? 20.259 52.087 -20.434 1.00 24.28 193 CYS A N 1
ATOM 3114 C CA . CYS A 1 193 ? 21.555 51.698 -19.940 1.00 25.39 193 CYS A CA 1
ATOM 3115 C C . CYS A 1 193 ? 22.290 52.857 -19.252 1.00 23.99 193 CYS A C 1
ATOM 3116 O O . CYS A 1 193 ? 23.259 52.619 -18.537 1.00 29.62 193 CYS A O 1
ATOM 3123 N N . ASN A 1 194 ? 21.826 54.091 -19.449 1.00 22.78 194 ASN A N 1
ATOM 3124 C CA . ASN A 1 194 ? 22.445 55.259 -18.825 1.00 22.96 194 ASN A CA 1
ATOM 3125 C C . ASN A 1 194 ? 21.687 55.802 -17.611 1.00 22.86 194 ASN A C 1
ATOM 3126 O O . ASN A 1 194 ? 21.960 56.894 -17.088 1.00 23.79 194 ASN A O 1
ATOM 3137 N N . LEU A 1 195 ? 20.702 55.039 -17.170 1.00 18.46 195 LEU A N 1
ATOM 3138 C CA . LEU A 1 195 ? 20.039 55.292 -15.891 1.00 18.56 195 LEU A CA 1
ATOM 3139 C C . LEU A 1 195 ? 20.526 54.206 -14.943 1.00 19.66 195 LEU A C 1
ATOM 3140 O O . LEU A 1 195 ? 20.958 53.158 -15.402 1.00 20.78 195 LEU A O 1
ATOM 3156 N N . THR A 1 196 ? 20.420 54.438 -13.638 1.00 18.06 196 THR A N 1
ATOM 3157 C CA . THR A 1 196 ? 20.904 53.496 -12.628 1.00 19.63 196 THR A CA 1
ATOM 3158 C C . THR A 1 196 ? 20.139 53.651 -11.302 1.00 17.06 196 THR A C 1
ATOM 3159 O O . THR A 1 196 ? 19.329 54.572 -11.145 1.00 18.02 196 THR A O 1
ATOM 3170 N N . LEU A 1 197 ? 20.408 52.742 -10.363 1.00 17.61 197 LEU A N 1
ATOM 3171 C CA . LEU A 1 197 ? 19.777 52.737 -9.053 1.00 16.89 197 LEU A CA 1
ATOM 3172 C C . LEU A 1 197 ? 20.817 53.039 -8.008 1.00 18.60 197 LEU A C 1
ATOM 3173 O O . LEU A 1 197 ? 21.996 52.726 -8.205 1.00 21.37 197 LEU A O 1
ATOM 3189 N N . VAL A 1 198 ? 20.402 53.629 -6.894 1.00 18.28 198 VAL A N 1
ATOM 3190 C CA . VAL A 1 198 ? 21.315 53.966 -5.800 1.00 22.46 198 VAL A CA 1
ATOM 3191 C C . VAL A 1 198 ? 20.629 53.839 -4.443 1.00 20.53 198 VAL A C 1
ATOM 3192 O O . VAL A 1 198 ? 19.416 54.016 -4.330 1.00 20.41 198 VAL A O 1
ATOM 3205 N N . GLY A 1 199 ? 21.419 53.549 -3.413 1.00 22.84 199 GLY A N 1
ATOM 3206 C CA . GLY A 1 199 ? 20.918 53.557 -2.056 1.00 25.24 199 GLY A CA 1
ATOM 3207 C C . GLY A 1 199 ? 20.350 52.217 -1.626 1.00 25.05 199 GLY A C 1
ATOM 3208 O O . GLY A 1 199 ? 20.195 51.283 -2.410 1.00 22.69 199 GLY A O 1
ATOM 3212 N N . GLU A 1 200 ? 20.002 52.130 -0.347 1.00 24.05 200 GLU A N 1
ATOM 3213 C CA . GLU A 1 200 ? 19.336 50.942 0.156 1.00 24.09 200 GLU A CA 1
ATOM 3214 C C . GLU A 1 200 ? 17.912 50.890 -0.349 1.00 21.66 200 GLU A C 1
ATOM 3215 O O . GLU A 1 200 ? 17.286 51.898 -0.657 1.00 21.31 200 GLU A O 1
ATOM 3227 N N A ASP A 1 201 ? 17.350 49.708 -0.448 0.45 21.51 201 ASP A N 1
ATOM 3228 N N B ASP A 1 201 ? 17.394 49.677 -0.396 0.55 21.66 201 ASP A N 1
ATOM 3229 C CA A ASP A 1 201 ? 15.956 49.669 -0.836 0.45 22.48 201 ASP A CA 1
ATOM 3230 C CA B ASP A 1 201 ? 15.987 49.452 -0.678 0.55 22.95 201 ASP A CA 1
ATOM 3231 C C A ASP A 1 201 ? 15.104 50.016 0.368 0.45 21.45 201 ASP A C 1
ATOM 3232 C C B ASP A 1 201 ? 15.165 50.163 0.408 0.55 20.14 201 ASP A C 1
ATOM 3233 O O A ASP A 1 201 ? 15.478 49.768 1.521 0.45 23.11 201 ASP A O 1
ATOM 3234 O O B ASP A 1 201 ? 15.653 50.359 1.541 0.55 22.26 201 ASP A O 1
ATOM 3251 N N . PHE A 1 202 ? 13.941 50.570 0.069 1.00 20.01 202 PHE A N 1
ATOM 3252 C CA . PHE A 1 202 ? 13.054 51.117 1.072 1.00 20.19 202 PHE A CA 1
ATOM 3253 C C . PHE A 1 202 ? 11.596 50.749 0.784 1.00 17.54 202 PHE A C 1
ATOM 3254 O O . PHE A 1 202 ? 11.257 50.283 -0.303 1.00 17.25 202 PHE A O 1
ATOM 3271 N N . ASP A 1 203 ? 10.730 50.989 1.755 1.00 18.62 203 ASP A N 1
ATOM 3272 C CA . ASP A 1 203 ? 9.304 50.679 1.647 1.00 17.28 203 ASP A CA 1
ATOM 3273 C C . ASP A 1 203 ? 9.036 49.226 1.278 1.00 17.06 203 ASP A C 1
ATOM 3274 O O . ASP A 1 203 ? 8.337 48.932 0.305 1.00 16.97 203 ASP A O 1
ATOM 3283 N N . LYS A 1 204 ? 9.616 48.334 2.058 1.00 18.46 204 LYS A N 1
ATOM 3284 C CA A LYS A 1 204 ? 9.376 46.902 1.926 0.58 18.64 204 LYS A CA 1
ATOM 3285 C CA B LYS A 1 204 ? 9.375 46.899 1.937 0.42 18.61 204 LYS A CA 1
ATOM 3286 C C . LYS A 1 204 ? 7.884 46.664 1.926 1.00 17.67 204 LYS A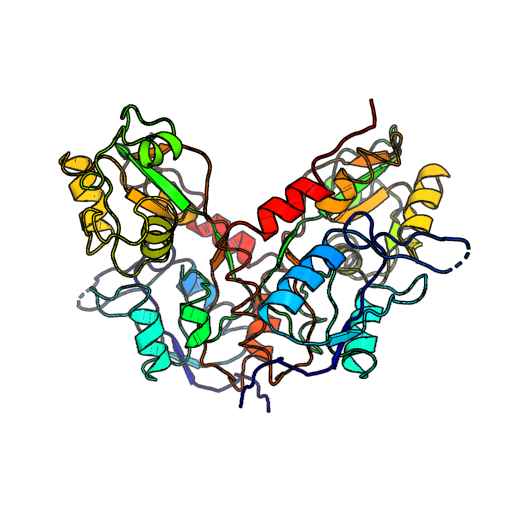 C 1
ATOM 3287 O O . LYS A 1 204 ? 7.139 47.160 2.806 1.00 18.80 204 LYS A O 1
ATOM 3324 N N . SER A 1 205 ? 7.431 45.933 0.919 1.00 15.23 205 SER A N 1
ATOM 3325 C CA . SER A 1 205 ? 6.025 45.799 0.663 1.00 14.46 205 SER A CA 1
ATOM 3326 C C . SER A 1 205 ? 5.760 44.511 -0.127 1.00 12.77 205 SER A C 1
ATOM 3327 O O . SER A 1 205 ? 6.636 43.682 -0.291 1.00 14.31 205 SER A O 1
ATOM 3335 N N . THR A 1 206 ? 4.543 44.371 -0.622 1.00 12.51 206 THR A N 1
ATOM 3336 C CA . THR A 1 206 ? 4.145 43.211 -1.400 1.00 12.21 206 THR A CA 1
ATOM 3337 C C . THR A 1 206 ? 3.285 43.617 -2.574 1.00 11.58 206 THR A C 1
ATOM 3338 O O . THR A 1 206 ? 2.663 44.682 -2.528 1.00 11.93 206 THR A O 1
ATOM 3349 N N . PHE A 1 207 ? 3.210 42.772 -3.573 1.00 10.56 207 PHE A N 1
ATOM 3350 C CA . PHE A 1 207 ? 2.246 42.877 -4.653 1.00 10.67 207 PHE A CA 1
ATOM 3351 C C . PHE A 1 207 ? 1.162 41.842 -4.388 1.00 10.73 207 PHE A C 1
ATOM 3352 O O . PHE A 1 207 ? 1.461 40.701 -3.996 1.00 12.41 207 PHE A O 1
ATOM 3369 N N . GLY A 1 208 ? -0.099 42.219 -4.598 1.00 10.60 208 GLY A N 1
ATOM 3370 C CA . GLY A 1 208 ? -1.226 41.314 -4.428 1.00 11.30 208 GLY A CA 1
ATOM 3371 C C . GLY A 1 208 ? -2.179 41.483 -5.571 1.00 11.26 208 GLY A C 1
ATOM 3372 O O . GLY A 1 208 ? -2.230 42.538 -6.211 1.00 12.57 208 GLY A O 1
ATOM 3376 N N . ILE A 1 209 ? -2.983 40.447 -5.791 1.00 10.05 209 ILE A N 1
ATOM 3377 C CA . ILE A 1 209 ? -4.092 40.540 -6.740 1.00 10.48 209 ILE A CA 1
ATOM 3378 C C . ILE A 1 209 ? -5.226 41.326 -6.069 1.00 10.35 209 ILE A C 1
ATOM 3379 O O . ILE A 1 209 ? -5.604 41.029 -4.954 1.00 12.08 209 ILE A O 1
ATOM 3395 N N . VAL A 1 210 ? -5.740 42.336 -6.751 1.00 11.30 210 VAL A N 1
ATOM 3396 C CA . VAL A 1 210 ? -6.817 43.152 -6.228 1.00 10.49 210 VAL A CA 1
ATOM 3397 C C . VAL A 1 210 ? -8.122 42.429 -6.441 1.00 10.49 210 VAL A C 1
ATOM 3398 O O . VAL A 1 210 ? -8.397 41.960 -7.538 1.00 12.22 210 VAL A O 1
ATOM 3411 N N . THR A 1 211 ? -8.949 42.379 -5.407 1.00 11.52 211 THR A N 1
ATOM 3412 C CA . THR A 1 211 ? -10.282 41.775 -5.477 1.00 12.21 211 THR A CA 1
ATOM 3413 C C . THR A 1 211 ? -11.275 42.692 -4.773 1.00 13.12 211 THR A C 1
ATOM 3414 O O . THR A 1 211 ? -10.898 43.549 -3.994 1.00 13.23 211 THR A O 1
ATOM 3425 N N . PRO A 1 212 ? -12.560 42.445 -4.973 1.00 13.62 212 PRO A N 1
ATOM 3426 C CA . PRO A 1 212 ? -13.523 43.177 -4.167 1.00 14.32 212 PRO A CA 1
ATOM 3427 C C . PRO A 1 212 ? -13.365 42.853 -2.691 1.00 14.64 212 PRO A C 1
ATOM 3428 O O . PRO A 1 212 ? -12.935 41.744 -2.370 1.00 15.15 212 PRO A O 1
ATOM 3439 N N . LYS A 1 213 ? -13.789 43.761 -1.816 1.00 15.45 213 LYS A N 1
ATOM 3440 C CA . LYS A 1 213 ? -13.876 43.411 -0.418 1.00 16.47 213 LYS A CA 1
ATOM 3441 C C . LYS A 1 213 ? -14.927 42.324 -0.221 1.00 18.24 213 LYS A C 1
ATOM 3442 O O . LYS A 1 213 ? -15.910 42.249 -0.957 1.00 19.90 213 LYS A O 1
ATOM 3461 N N . GLU A 1 214 ? -14.691 41.470 0.761 1.00 19.56 214 GLU A N 1
ATOM 3462 C CA . GLU A 1 214 ? -15.642 40.404 1.114 1.00 22.53 214 GLU A CA 1
ATOM 3463 C C . GLU A 1 214 ? -16.020 39.508 -0.076 1.00 24.25 214 GLU A C 1
ATOM 3464 O O . GLU A 1 214 ? -17.174 39.142 -0.241 1.00 27.58 214 GLU A O 1
ATOM 3476 N N . TRP A 1 215 ? -15.040 39.138 -0.897 1.00 21.62 215 TRP A N 1
ATOM 3477 C CA . TRP A 1 215 ? -15.289 38.447 -2.161 1.00 20.57 215 TRP A CA 1
ATOM 3478 C C . TRP A 1 215 ? -15.606 36.988 -1.961 1.00 20.47 215 TRP A C 1
ATOM 3479 O O . TRP A 1 215 ? -14.916 36.301 -1.223 1.00 21.81 215 TRP A O 1
ATOM 3500 N N . LEU A 1 216 ? -16.583 36.512 -2.709 1.00 23.37 216 LEU A N 1
ATOM 3501 C CA . LEU A 1 216 ? -17.051 35.132 -2.652 1.00 23.49 216 LEU A CA 1
ATOM 3502 C C . LEU A 1 216 ? -15.952 34.096 -2.947 1.00 20.32 216 LEU A C 1
ATOM 3503 O O . LEU A 1 216 ? -15.966 33.004 -2.423 1.00 24.12 216 LEU A O 1
ATOM 3519 N N . TYR A 1 217 ? -14.985 34.475 -3.774 1.00 19.49 217 TYR A N 1
ATOM 3520 C CA . TYR A 1 217 ? -13.987 33.555 -4.273 1.00 19.49 217 TYR A CA 1
ATOM 3521 C C . TYR A 1 217 ? -12.615 33.698 -3.586 1.00 16.29 217 TYR A C 1
ATOM 3522 O O . TYR A 1 217 ? -11.633 33.158 -4.069 1.00 16.72 217 TYR A O 1
ATOM 3540 N N . ALA A 1 218 ? -12.542 34.418 -2.457 1.00 14.89 218 ALA A N 1
ATOM 3541 C CA . ALA A 1 218 ? -11.253 34.769 -1.853 1.00 15.81 218 ALA A CA 1
ATOM 3542 C C . ALA A 1 218 ? -10.398 33.559 -1.530 1.00 15.45 218 ALA A C 1
ATOM 3543 O O . ALA A 1 218 ? -9.188 33.522 -1.846 1.00 14.37 218 ALA A O 1
ATOM 3550 N N . LYS A 1 219 ? -10.991 32.566 -0.901 1.00 15.14 219 LYS A N 1
ATOM 3551 C CA . LYS A 1 219 ? -10.233 31.390 -0.481 1.00 15.26 219 LYS A CA 1
ATOM 3552 C C . LYS A 1 219 ? -9.702 30.634 -1.690 1.00 14.64 219 LYS A C 1
ATOM 3553 O O . LYS A 1 219 ? -8.545 30.196 -1.714 1.00 14.65 219 LYS A O 1
ATOM 3572 N N . ASP A 1 220 ? -10.523 30.433 -2.705 1.00 16.32 220 ASP A N 1
ATOM 3573 C CA . ASP A 1 220 ? -10.058 29.652 -3.871 1.00 15.95 220 ASP A CA 1
ATOM 3574 C C . ASP A 1 220 ? -8.846 30.298 -4.508 1.00 13.73 220 ASP A C 1
ATOM 3575 O O . ASP A 1 220 ? -7.852 29.626 -4.805 1.00 14.53 220 ASP A O 1
ATOM 3584 N N . LEU A 1 221 ? -8.883 31.620 -4.657 1.00 13.86 221 LEU A N 1
ATOM 3585 C CA . LEU A 1 221 ? -7.764 32.305 -5.285 1.00 12.44 221 LEU A CA 1
ATOM 3586 C C . LEU A 1 221 ? -6.535 32.185 -4.373 1.00 12.62 221 LEU A C 1
ATOM 3587 O O . LEU A 1 221 ? -5.425 31.887 -4.846 1.00 12.27 221 LEU A O 1
ATOM 3603 N N . ASP A 1 222 ? -6.696 32.462 -3.086 1.00 12.60 222 ASP A N 1
ATOM 3604 C CA . ASP A 1 222 ? -5.559 32.445 -2.156 1.00 12.57 222 ASP A CA 1
ATOM 3605 C C . ASP A 1 222 ? -4.885 31.073 -2.087 1.00 11.39 222 ASP A C 1
ATOM 3606 O O . ASP A 1 222 ? -3.659 30.966 -2.111 1.00 11.70 222 ASP A O 1
ATOM 3615 N N . VAL A 1 223 ? -5.670 30.012 -1.937 1.00 11.53 223 VAL A N 1
ATOM 3616 C CA . VAL A 1 223 ? -5.101 28.673 -1.873 1.00 11.98 223 VAL A CA 1
ATOM 3617 C C . VAL A 1 223 ? -4.279 28.370 -3.136 1.00 11.67 223 VAL A C 1
ATOM 3618 O O . VAL A 1 223 ? -3.203 27.773 -3.058 1.00 12.59 223 VAL A O 1
ATOM 3631 N N . ASN A 1 224 ? -4.788 28.767 -4.294 1.00 11.49 224 ASN A N 1
ATOM 3632 C CA . ASN A 1 224 ? -4.084 28.526 -5.509 1.00 11.33 224 ASN A CA 1
ATOM 3633 C C . ASN A 1 224 ? -2.816 29.367 -5.666 1.00 11.37 224 ASN A C 1
ATOM 3634 O O . ASN A 1 224 ? -1.810 28.869 -6.177 1.00 12.32 224 ASN A O 1
ATOM 3645 N N . ILE A 1 225 ? -2.839 30.638 -5.279 1.00 10.94 225 ILE A N 1
ATOM 3646 C CA . ILE A 1 225 ? -1.607 31.414 -5.280 1.00 10.77 225 ILE A CA 1
ATOM 3647 C C . ILE A 1 225 ? -0.552 30.780 -4.388 1.00 11.36 225 ILE A C 1
ATOM 3648 O O . ILE A 1 225 ? 0.609 30.660 -4.792 1.00 11.25 225 ILE A O 1
ATOM 3664 N N . LEU A 1 226 ? -0.942 30.355 -3.200 1.00 10.28 226 LEU A N 1
ATOM 3665 C CA . LEU A 1 226 ? 0.017 29.774 -2.241 1.00 10.41 226 LEU A CA 1
ATOM 3666 C C . LEU A 1 226 ? 0.567 28.454 -2.783 1.00 12.20 226 LEU A C 1
ATOM 3667 O O . LEU A 1 226 ? 1.709 28.141 -2.587 1.00 12.25 226 LEU A O 1
ATOM 3683 N N . SER A 1 227 ? -0.247 27.682 -3.484 1.00 11.43 227 SER A N 1
ATOM 3684 C CA A SER A 1 227 ? 0.224 26.467 -4.113 0.76 12.99 227 SER A CA 1
ATOM 3685 C CA B SER A 1 227 ? 0.210 26.465 -4.141 0.24 12.55 227 SER A CA 1
ATOM 3686 C C . SER A 1 227 ? 1.244 26.781 -5.212 1.00 12.94 227 SER A C 1
ATOM 3687 O O . SER A 1 227 ? 2.267 26.091 -5.309 1.00 15.74 227 SER A O 1
ATOM 3702 N N . LEU A 1 228 ? 0.998 27.809 -6.033 1.00 12.24 228 LEU A N 1
ATOM 3703 C CA . LEU A 1 228 ? 2.005 28.206 -7.019 1.00 13.00 228 LEU A CA 1
ATOM 3704 C C . LEU A 1 228 ? 3.300 28.654 -6.357 1.00 13.14 228 LEU A C 1
ATOM 3705 O O . LEU A 1 228 ? 4.396 28.417 -6.884 1.00 14.13 228 LEU A O 1
ATOM 3721 N N . ARG A 1 229 ? 3.207 29.320 -5.213 1.00 12.70 229 ARG A N 1
ATOM 3722 C CA A ARG A 1 229 ? 4.386 29.706 -4.459 0.52 12.54 229 ARG A CA 1
ATOM 3723 C CA B ARG A 1 229 ? 4.406 29.681 -4.483 0.48 13.28 229 ARG A CA 1
ATOM 3724 C C . ARG A 1 229 ? 5.154 28.449 -4.008 1.00 12.58 229 ARG A C 1
ATOM 3725 O O . ARG A 1 229 ? 6.367 28.286 -4.287 1.00 16.03 229 ARG A O 1
ATOM 3764 N N . GLU A 1 230 ? 4.449 27.547 -3.340 1.00 13.90 230 GLU A N 1
ATOM 3765 C CA . GLU A 1 230 ? 5.067 26.385 -2.713 1.00 16.69 230 GLU A CA 1
ATOM 3766 C C . GLU A 1 230 ? 5.734 25.480 -3.729 1.00 18.54 230 GLU A C 1
ATOM 3767 O O . GLU A 1 230 ? 6.790 24.912 -3.440 1.00 21.49 230 GLU A O 1
ATOM 3779 N N . THR A 1 231 ? 5.105 25.300 -4.889 1.00 16.78 231 THR A N 1
ATOM 3780 C CA . THR A 1 231 ? 5.630 24.427 -5.947 1.00 17.82 231 THR A CA 1
ATOM 3781 C C . THR A 1 231 ? 6.681 25.079 -6.859 1.00 19.66 231 THR A C 1
ATOM 3782 O O . THR A 1 231 ? 7.182 24.444 -7.787 1.00 23.67 231 THR A O 1
ATOM 3793 N N . GLY A 1 232 ? 7.048 26.325 -6.569 1.00 16.38 232 GLY A N 1
ATOM 3794 C CA . GLY A 1 232 ? 8.135 26.972 -7.294 1.00 16.18 232 GLY A CA 1
ATOM 3795 C C . GLY A 1 232 ? 7.738 27.707 -8.553 1.00 16.06 232 GLY A C 1
ATOM 3796 O O . GLY A 1 232 ? 8.605 28.253 -9.231 1.00 15.96 232 GLY A O 1
ATOM 3800 N N . ILE A 1 233 ? 6.452 27.695 -8.914 1.00 15.11 233 ILE A N 1
ATOM 3801 C CA . ILE A 1 233 ? 6.013 28.333 -10.144 1.00 14.78 233 ILE A CA 1
ATOM 3802 C C . ILE A 1 233 ? 6.241 29.839 -10.138 1.00 13.31 233 ILE A C 1
ATOM 3803 O O . ILE A 1 233 ? 6.694 30.406 -11.150 1.00 14.03 233 ILE A O 1
ATOM 3819 N N . LEU A 1 234 ? 5.971 30.502 -9.021 1.00 13.21 234 LEU A N 1
ATOM 3820 C CA . LEU A 1 234 ? 6.214 31.941 -8.988 1.00 13.66 234 LEU A CA 1
ATOM 3821 C C . LEU A 1 234 ? 7.700 32.267 -9.159 1.00 15.68 234 LEU A C 1
ATOM 3822 O O . LEU A 1 234 ? 8.045 33.213 -9.844 1.00 14.95 234 LEU A O 1
ATOM 3838 N N . ASP A 1 235 ? 8.564 31.479 -8.539 1.00 16.01 235 ASP A N 1
ATOM 3839 C CA . ASP A 1 235 ? 9.987 31.692 -8.689 1.00 17.37 235 ASP A CA 1
ATOM 3840 C C . ASP A 1 235 ? 10.414 31.444 -10.136 1.00 16.17 235 ASP A C 1
ATOM 3841 O O . ASP A 1 235 ? 11.228 32.203 -10.676 1.00 17.82 235 ASP A O 1
ATOM 3850 N N . ASN A 1 236 ? 9.868 30.411 -10.775 1.00 16.09 236 ASN A N 1
ATOM 3851 C CA . ASN A 1 236 ? 10.211 30.137 -12.169 1.00 18.34 236 ASN A CA 1
ATOM 3852 C C . ASN A 1 236 ? 9.796 31.259 -13.096 1.00 15.84 236 ASN A C 1
ATOM 3853 O O . ASN A 1 236 ? 10.520 31.645 -14.009 1.00 16.59 236 ASN A O 1
ATOM 3864 N N . LEU A 1 237 ? 8.628 31.826 -12.828 1.00 13.88 237 LEU A N 1
ATOM 3865 C CA . LEU A 1 237 ? 8.118 32.907 -13.645 1.00 15.19 237 LEU A CA 1
ATOM 3866 C C . LEU A 1 237 ? 8.963 34.156 -13.480 1.00 13.70 237 LEU A C 1
ATOM 3867 O O . LEU A 1 237 ? 9.245 34.857 -14.459 1.00 14.80 237 LEU A O 1
ATOM 3883 N N . LYS A 1 238 ? 9.357 34.442 -12.240 1.00 13.68 238 LYS A N 1
ATOM 3884 C CA . LYS A 1 238 ? 10.199 35.602 -12.006 1.00 14.34 238 LYS A CA 1
ATOM 3885 C C . LYS A 1 238 ? 11.526 35.453 -12.775 1.00 15.25 238 LYS A C 1
ATOM 3886 O O . LYS A 1 238 ? 11.990 36.398 -13.438 1.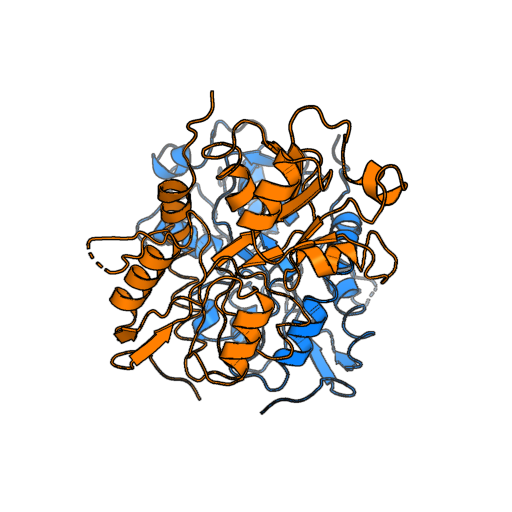00 16.28 238 LYS A O 1
ATOM 3905 N N . LYS A 1 239 ? 12.149 34.274 -12.683 1.00 14.17 239 LYS A N 1
ATOM 3906 C CA . LYS A 1 239 ? 13.402 34.027 -13.370 1.00 16.47 239 LYS A CA 1
ATOM 3907 C C . LYS A 1 239 ? 13.228 34.183 -14.881 1.00 16.39 239 LYS A C 1
ATOM 3908 O O . LYS A 1 239 ? 14.027 34.858 -15.556 1.00 18.23 239 LYS A O 1
ATOM 3927 N N . LYS A 1 240 ? 12.150 33.625 -15.420 1.00 14.86 240 LYS A N 1
ATOM 3928 C CA . LYS A 1 240 ? 11.902 33.672 -16.868 1.00 15.78 240 LYS A CA 1
ATOM 3929 C C . LYS A 1 240 ? 11.861 35.106 -17.409 1.00 14.20 240 LYS A C 1
ATOM 3930 O O . LYS A 1 240 ? 12.446 35.413 -18.432 1.00 17.50 240 LYS A O 1
ATOM 3949 N N . TRP A 1 241 ? 11.135 35.988 -16.728 1.00 14.05 241 TRP A N 1
ATOM 3950 C CA . TRP A 1 241 ? 10.906 37.330 -17.224 1.00 14.09 241 TRP A CA 1
ATOM 3951 C C . TRP A 1 241 ? 11.936 38.358 -16.756 1.00 13.42 241 TRP A C 1
ATOM 3952 O O . TRP A 1 241 ? 12.093 39.384 -17.412 1.00 16.28 241 TRP A O 1
ATOM 3973 N N . PHE A 1 242 ? 12.586 38.136 -15.620 1.00 12.28 242 PHE A N 1
ATOM 3974 C CA . PHE A 1 242 ? 13.425 39.184 -15.018 1.00 13.76 242 PHE A CA 1
ATOM 3975 C C . PHE A 1 242 ? 14.916 38.900 -15.023 1.00 15.03 242 PHE A C 1
ATOM 3976 O O . PHE A 1 242 ? 15.716 39.820 -14.836 1.00 16.34 242 PHE A O 1
ATOM 3993 N N . GLN A 1 243 ? 15.348 37.683 -15.318 1.00 15.83 243 GLN A N 1
ATOM 3994 C CA . GLN A 1 243 ? 16.809 37.420 -15.334 1.00 19.89 243 GLN A CA 1
ATOM 3995 C C . GLN A 1 243 ? 17.681 38.144 -16.397 1.00 20.20 243 GLN A C 1
ATOM 3996 O O . GLN A 1 243 ? 18.882 38.258 -16.276 1.00 28.82 243 GLN A O 1
ATOM 4010 N N . THR A 1 244 ? 17.080 38.685 -17.412 1.00 24.59 244 THR A N 1
ATOM 4011 C CA . THR A 1 244 ? 17.833 39.204 -18.526 1.00 21.47 244 THR A CA 1
ATOM 4012 C C . THR A 1 244 ? 18.628 40.474 -18.175 1.00 19.50 244 THR A C 1
ATOM 4013 O O . THR A 1 244 ? 18.172 41.302 -17.396 1.00 19.33 244 THR A O 1
ATOM 4024 N N . LYS A 1 245 ? 19.796 40.637 -18.796 1.00 19.92 245 LYS A N 1
ATOM 4025 C CA . LYS A 1 245 ? 20.608 41.839 -18.660 1.00 20.68 245 LYS A CA 1
ATOM 4026 C C . LYS A 1 245 ? 21.330 42.121 -19.975 1.00 23.75 245 LYS A C 1
ATOM 4027 O O . LYS A 1 245 ? 22.412 41.588 -20.211 1.00 30.17 245 LYS A O 1
ATOM 4046 N N . ALA A 1 246 ? 20.706 42.949 -20.817 1.00 22.80 246 ALA A N 1
ATOM 4047 C CA . ALA A 1 246 ? 21.209 43.271 -22.169 1.00 26.91 246 ALA A CA 1
ATOM 4048 C C . ALA A 1 246 ? 22.273 44.351 -22.178 1.00 27.05 246 ALA A C 1
ATOM 4049 O O . ALA A 1 246 ? 23.108 44.405 -23.088 1.00 30.52 246 ALA A O 1
ATOM 4056 N N . CYS A 1 247 ? 22.227 45.273 -21.232 1.00 25.18 247 CYS A N 1
ATOM 4057 C CA . CYS A 1 247 ? 23.123 46.432 -21.254 1.00 24.76 247 CYS A CA 1
ATOM 4058 C C . CYS A 1 247 ? 24.539 45.958 -21.010 1.00 28.97 247 CYS A C 1
ATOM 4059 O O . CYS A 1 247 ? 24.753 45.024 -20.242 1.00 33.08 247 CYS A O 1
ATOM 4066 N N . PRO A 1 248 ? 25.514 46.588 -21.675 1.00 28.91 248 PRO A N 1
ATOM 4067 C CA . PRO A 1 248 ? 26.892 46.120 -21.570 1.00 35.83 248 PRO A CA 1
ATOM 4068 C C . PRO A 1 248 ? 27.512 46.387 -20.212 1.00 45.12 248 PRO A C 1
ATOM 4069 O O . PRO A 1 248 ? 26.905 46.994 -19.324 1.00 47.74 248 PRO A O 1
ATOM 4081 N N . GLY B 1 1 ? -20.482 41.750 5.749 1.00 50.92 1 GLY B N 1
ATOM 4082 C CA . GLY B 1 1 ? -20.296 43.079 6.297 1.00 51.34 1 GLY B CA 1
ATOM 4083 C C . GLY B 1 1 ? -18.967 43.170 7.018 1.00 51.67 1 GLY B C 1
ATOM 4084 O O . GLY B 1 1 ? -18.213 42.191 7.060 1.00 52.77 1 GLY B O 1
ATOM 4085 N N . SER B 1 2 ? -18.684 44.342 7.584 1.00 53.07 2 SER B N 1
ATOM 4086 C CA . SER B 1 2 ? -17.436 44.581 8.328 1.00 54.15 2 SER B CA 1
ATOM 4087 C C . SER B 1 2 ? -17.701 45.468 9.550 1.00 52.80 2 SER B C 1
ATOM 4088 O O . SER B 1 2 ? -18.724 46.160 9.618 1.00 55.22 2 SER B O 1
ATOM 4095 N N . ALA B 1 3 ? -16.769 45.469 10.498 1.00 49.01 3 ALA B N 1
ATOM 4096 C CA . ALA B 1 3 ? -16.926 46.249 11.711 1.00 46.76 3 ALA B CA 1
ATOM 4097 C C . ALA B 1 3 ? -15.590 46.502 12.364 1.00 43.15 3 ALA B C 1
ATOM 4098 O O . ALA B 1 3 ? -14.572 45.902 11.986 1.00 42.77 3 ALA B O 1
ATOM 4105 N N . ARG B 1 4 ? -15.609 47.345 13.387 1.00 45.22 4 ARG B N 1
ATOM 4106 C CA . ARG B 1 4 ? -14.409 47.681 14.143 1.00 47.40 4 ARG B CA 1
ATOM 4107 C C . ARG B 1 4 ? -14.255 46.870 15.435 1.00 43.55 4 ARG B C 1
ATOM 4108 O O . ARG B 1 4 ? -15.234 46.478 16.070 1.00 40.20 4 ARG B O 1
ATOM 4129 N N . LEU B 1 5 ? -13.005 46.607 15.799 1.00 38.56 5 LEU B N 1
ATOM 4130 C CA . LEU B 1 5 ? -12.695 45.803 16.975 1.00 36.14 5 LEU B CA 1
ATOM 4131 C C . LEU B 1 5 ? -12.837 46.559 18.334 1.00 37.40 5 LEU B C 1
ATOM 4132 O O . LEU B 1 5 ? -12.671 45.972 19.402 1.00 36.24 5 LEU B O 1
ATOM 4148 N N . LYS B 1 6 ? -13.140 47.847 18.323 1.00 37.92 6 LYS B N 1
ATOM 4149 C CA . LYS B 1 6 ? -13.185 48.596 19.603 1.00 39.28 6 LYS B CA 1
ATOM 4150 C C . LYS B 1 6 ? -14.118 48.037 20.712 1.00 35.36 6 LYS B C 1
ATOM 4151 O O . LYS B 1 6 ? -15.291 47.813 20.490 1.00 37.21 6 LYS B O 1
ATOM 4170 N N . GLY B 1 7 ? -13.563 47.749 21.898 1.00 34.40 7 GLY B N 1
ATOM 4171 C CA . GLY B 1 7 ? -14.345 47.249 23.031 1.00 33.95 7 GLY B CA 1
ATOM 4172 C C . GLY B 1 7 ? -14.559 45.731 23.109 1.00 34.57 7 GLY B C 1
ATOM 4173 O O . GLY B 1 7 ? -15.029 45.219 24.148 1.00 37.31 7 GLY B O 1
ATOM 4177 N N . ILE B 1 8 ? -14.239 45.039 22.018 1.00 30.77 8 ILE B N 1
ATOM 4178 C CA . ILE B 1 8 ? -14.444 43.603 21.865 1.00 30.29 8 ILE B CA 1
ATOM 4179 C C . ILE B 1 8 ? -13.298 42.852 22.564 1.00 24.57 8 ILE B C 1
ATOM 4180 O O . ILE B 1 8 ? -12.155 43.273 22.468 1.00 23.92 8 ILE B O 1
ATOM 4196 N N . THR B 1 9 ? -13.566 41.724 23.225 1.00 25.41 9 THR B N 1
ATOM 4197 C CA . THR B 1 9 ? -12.497 40.915 23.797 1.00 23.71 9 THR B CA 1
ATOM 4198 C C . THR B 1 9 ? -12.078 39.897 22.737 1.00 21.56 9 THR B C 1
ATOM 4199 O O . THR B 1 9 ? -12.921 39.197 22.191 1.00 22.09 9 THR B O 1
ATOM 4210 N N . LEU B 1 10 ? -10.785 39.846 22.425 1.00 19.39 10 LEU B N 1
ATOM 4211 C CA . LEU B 1 10 ? -10.270 38.860 21.497 1.00 18.46 10 LEU B CA 1
ATOM 4212 C C . LEU B 1 10 ? -9.392 37.913 22.276 1.00 17.28 10 LEU B C 1
ATOM 4213 O O . LEU B 1 10 ? -8.445 38.332 22.978 1.00 18.14 10 LEU B O 1
ATOM 4229 N N . ARG B 1 11 ? -9.681 36.631 22.114 1.00 19.58 11 ARG B N 1
ATOM 4230 C CA . ARG B 1 11 ? -8.838 35.569 22.623 1.00 18.77 11 ARG B CA 1
ATOM 4231 C C . ARG B 1 11 ? -7.719 35.377 21.604 1.00 16.06 11 ARG B C 1
ATOM 4232 O O . ARG B 1 11 ? -7.975 34.946 20.492 1.00 17.42 11 ARG B O 1
ATOM 4253 N N . ILE B 1 12 ? -6.501 35.729 21.968 1.00 15.79 12 ILE B N 1
ATOM 4254 C CA . ILE B 1 12 ? -5.381 35.756 21.054 1.00 14.39 12 ILE B CA 1
ATOM 4255 C C . ILE B 1 12 ? -4.444 34.606 21.383 1.00 13.95 12 ILE B C 1
ATOM 4256 O O . ILE B 1 12 ? -3.791 34.596 22.437 1.00 16.32 12 ILE B O 1
ATOM 4272 N N . GLY B 1 13 ? -4.358 33.634 20.494 1.00 14.58 13 GLY B N 1
ATOM 4273 C CA . GLY B 1 13 ? -3.430 32.529 20.667 1.00 14.38 13 GLY B CA 1
ATOM 4274 C C . GLY B 1 13 ? -2.013 32.927 20.310 1.00 13.48 13 GLY B C 1
ATOM 4275 O O . GLY B 1 13 ? -1.786 33.567 19.280 1.00 15.17 13 GLY B O 1
ATOM 4279 N N . VAL B 1 14 ? -1.087 32.582 21.182 1.00 13.79 14 VAL B N 1
ATOM 4280 C CA . VAL B 1 14 ? 0.337 32.762 20.921 1.00 15.00 14 VAL B CA 1
ATOM 4281 C C . VAL B 1 14 ? 1.057 31.437 21.183 1.00 14.21 14 VAL B C 1
ATOM 4282 O O . VAL B 1 14 ? 0.516 30.543 21.847 1.00 16.36 14 VAL B O 1
ATOM 4295 N N . ILE B 1 15 ? 2.293 31.340 20.691 1.00 14.38 15 ILE B N 1
ATOM 4296 C CA . ILE B 1 15 ? 3.041 30.102 20.770 1.00 14.44 15 ILE B CA 1
ATOM 4297 C C . ILE B 1 15 ? 4.512 30.428 21.058 1.00 14.62 15 ILE B C 1
ATOM 4298 O O . ILE B 1 15 ? 5.084 31.327 20.476 1.00 16.19 15 ILE B O 1
ATOM 4314 N N . GLU B 1 16 ? 5.100 29.717 21.999 1.00 17.02 16 GLU B N 1
ATOM 4315 C CA A GLU B 1 16 ? 6.447 30.034 22.435 0.55 17.52 16 GLU B CA 1
ATOM 4316 C CA B GLU B 1 16 ? 6.451 30.000 22.444 0.45 17.77 16 GLU B CA 1
ATOM 4317 C C . GLU B 1 16 ? 7.442 29.925 21.291 1.00 16.91 16 GLU B C 1
ATOM 4318 O O . GLU B 1 16 ? 7.507 28.902 20.606 1.00 18.59 16 GLU B O 1
ATOM 4341 N N . SER B 1 17 ? 8.244 30.983 21.140 1.00 16.05 17 SER B N 1
ATOM 4342 C CA . SER B 1 17 ? 9.272 31.044 20.128 1.00 16.02 17 SER B CA 1
ATOM 4343 C C . SER B 1 17 ? 10.131 32.276 20.370 1.00 14.64 17 SER B C 1
ATOM 4344 O O . SER B 1 17 ? 9.710 33.363 20.043 1.00 16.42 17 SER B O 1
ATOM 4352 N N . VAL B 1 18 ? 11.296 32.132 20.982 1.00 17.20 18 VAL B N 1
ATOM 4353 C CA A VAL B 1 18 ? 12.115 33.302 21.278 0.37 17.82 18 VAL B CA 1
ATOM 4354 C CA B VAL B 1 18 ? 12.146 33.283 21.290 0.63 17.32 18 VAL B CA 1
ATOM 4355 C C . VAL B 1 18 ? 12.705 33.848 19.978 1.00 17.12 18 VAL B C 1
ATOM 4356 O O . VAL B 1 18 ? 13.171 33.086 19.126 1.00 17.15 18 VAL B O 1
ATOM 4381 N N . PRO B 1 19 ? 12.717 35.179 19.816 1.00 16.45 19 PRO B N 1
ATOM 4382 C CA . PRO B 1 19 ? 12.253 36.283 20.685 1.00 16.13 19 PRO B CA 1
ATOM 4383 C C . PRO B 1 19 ? 10.880 36.831 20.262 1.00 16.77 19 PRO B C 1
ATOM 4384 O O . PRO B 1 19 ? 10.545 37.974 20.608 1.00 16.08 19 PRO B O 1
ATOM 4395 N N . PHE B 1 20 ? 10.108 36.058 19.478 1.00 15.66 20 PHE B N 1
ATOM 4396 C CA . PHE B 1 20 ? 8.730 36.429 19.173 1.00 14.84 20 PHE B CA 1
ATOM 4397 C C . PHE B 1 20 ? 7.832 36.414 20.430 1.00 15.22 20 PHE B C 1
ATOM 4398 O O . PHE B 1 20 ? 7.214 37.455 20.780 1.00 15.16 20 PHE B O 1
ATOM 4415 N N . THR B 1 21 ? 7.753 35.261 21.102 1.00 15.91 21 THR B N 1
ATOM 4416 C CA . THR B 1 21 ? 6.953 35.078 22.290 1.00 15.87 21 THR B CA 1
ATOM 4417 C C . THR B 1 21 ? 7.854 34.346 23.285 1.00 16.31 21 THR B C 1
ATOM 4418 O O . THR B 1 21 ? 8.254 33.182 23.051 1.00 17.96 21 THR B O 1
ATOM 4429 N N . ILE B 1 22 ? 8.201 35.033 24.367 1.00 17.40 22 ILE B N 1
ATOM 4430 C CA . ILE B 1 22 ? 9.172 34.588 25.361 1.00 19.35 22 ILE B CA 1
ATOM 4431 C C . ILE B 1 22 ? 8.366 34.342 26.629 1.00 21.02 22 ILE B C 1
ATOM 4432 O O . ILE B 1 22 ? 7.604 35.214 27.066 1.00 22.15 22 ILE B O 1
ATOM 4448 N N . VAL B 1 23 ? 8.522 33.164 27.213 1.00 22.18 23 VAL B N 1
ATOM 4449 C CA . VAL B 1 23 ? 7.741 32.722 28.359 1.00 24.27 23 VAL B CA 1
ATOM 4450 C C . VAL B 1 23 ? 8.669 32.629 29.546 1.00 26.43 23 VAL B C 1
ATOM 4451 O O . VAL B 1 23 ? 9.596 31.827 29.539 1.00 29.77 23 VAL B O 1
ATOM 4464 N N . ALA B 1 24 ? 8.430 33.466 30.543 1.00 23.44 24 ALA B N 1
ATOM 4465 C CA . ALA B 1 24 ? 9.231 33.446 31.764 1.00 24.55 24 ALA B CA 1
ATOM 4466 C C . ALA B 1 24 ? 8.424 32.980 32.956 1.00 28.40 24 ALA B C 1
ATOM 4467 O O . ALA B 1 24 ? 7.272 33.379 33.147 1.00 28.13 24 ALA B O 1
ATOM 4474 N N . ASN B 1 25 ? 9.053 32.131 33.756 1.00 28.84 25 ASN B N 1
ATOM 4475 C CA . ASN B 1 25 ? 8.521 31.720 35.046 1.00 33.74 25 ASN B CA 1
ATOM 4476 C C . ASN B 1 25 ? 8.934 32.709 36.103 1.00 36.12 25 ASN B C 1
ATOM 4477 O O . ASN B 1 25 ? 10.123 33.106 36.202 1.00 36.27 25 ASN B O 1
ATOM 4488 N N . VAL B 1 26 ? 7.934 33.090 36.884 1.00 41.56 26 VAL B N 1
ATOM 4489 C CA . VAL B 1 26 ? 8.080 34.001 38.012 1.00 47.34 26 VAL B CA 1
ATOM 4490 C C . VAL B 1 26 ? 7.364 33.412 39.224 1.00 47.46 26 VAL B C 1
ATOM 4491 O O . VAL B 1 26 ? 6.387 32.697 39.079 1.00 49.88 26 VAL B O 1
ATOM 4504 N N . ILE B 1 27 ? 7.854 33.713 40.427 1.00 49.32 27 ILE B N 1
ATOM 4505 C CA . ILE B 1 27 ? 7.205 33.256 41.659 1.00 55.63 27 ILE B CA 1
ATOM 4506 C C . ILE B 1 27 ? 6.750 34.461 42.474 1.00 58.26 27 ILE B C 1
ATOM 4507 O O . ILE B 1 27 ? 7.298 35.557 42.327 1.00 59.63 27 ILE B O 1
ATOM 4514 N N . THR B 1 34 ? 4.003 32.316 38.648 1.00 46.68 34 THR B N 1
ATOM 4515 C CA . THR B 1 34 ? 3.179 32.590 37.474 1.00 47.81 34 THR B CA 1
ATOM 4516 C C . THR B 1 34 ? 4.063 32.758 36.246 1.00 45.66 34 THR B C 1
ATOM 4517 O O . THR B 1 34 ? 5.286 32.658 36.339 1.00 47.34 34 THR B O 1
ATOM 4527 N N . THR B 1 35 ? 3.445 33.019 35.098 1.00 42.56 35 THR B N 1
ATOM 4528 C CA . THR B 1 35 ? 4.199 33.236 33.871 1.00 41.02 35 THR B CA 1
ATOM 4529 C C . THR B 1 35 ? 4.018 34.654 33.353 1.00 36.17 35 THR B C 1
ATOM 4530 O O . THR B 1 35 ? 2.972 35.273 33.514 1.00 37.75 35 THR B O 1
ATOM 4541 N N . LYS B 1 36 ? 5.060 35.164 32.725 1.00 29.71 36 LYS B N 1
ATOM 4542 C CA A LYS B 1 36 ? 5.037 36.495 32.143 0.66 29.06 36 LYS B CA 1
ATOM 4543 C CA B LYS B 1 36 ? 5.007 36.482 32.132 0.34 28.67 36 LYS B CA 1
ATOM 4544 C C . LYS B 1 36 ? 5.470 36.346 30.697 1.00 25.87 36 LYS B C 1
ATOM 4545 O O . LYS B 1 36 ? 6.450 35.649 30.402 1.00 27.15 36 LYS B O 1
ATOM 4580 N N . LEU B 1 37 ? 4.741 36.983 29.785 1.00 23.26 37 LEU B N 1
ATOM 4581 C CA . LEU B 1 37 ? 5.077 36.905 28.370 1.00 22.45 37 LEU B CA 1
ATOM 4582 C C . LEU B 1 37 ? 5.635 38.217 27.866 1.00 21.27 37 LEU B C 1
ATOM 4583 O O . LEU B 1 37 ? 5.143 39.283 28.222 1.00 21.56 37 LEU B O 1
ATOM 4599 N N . THR B 1 38 ? 6.666 38.127 27.035 1.00 19.44 38 THR B N 1
ATOM 4600 C CA . THR B 1 38 ? 7.290 39.286 26.413 1.00 19.76 38 THR B CA 1
ATOM 4601 C C . THR B 1 38 ? 7.678 38.918 24.979 1.00 17.07 38 THR B C 1
ATOM 4602 O O . THR B 1 38 ? 7.594 37.759 24.599 1.00 18.97 38 THR B O 1
ATOM 4613 N N . GLY B 1 39 ? 8.169 39.891 24.229 1.00 17.30 39 GLY B N 1
ATOM 4614 C CA . GLY B 1 39 ? 8.698 39.670 22.897 1.00 15.48 39 GLY B CA 1
ATOM 4615 C C . GLY B 1 39 ? 8.028 40.486 21.821 1.00 15.17 39 GLY B C 1
ATOM 4616 O O . GLY B 1 39 ? 7.136 41.302 22.082 1.00 15.31 39 GLY B O 1
ATOM 4620 N N . TYR B 1 40 ? 8.513 40.299 20.604 1.00 14.87 40 TYR B N 1
ATOM 4621 C CA . TYR B 1 40 ? 7.989 40.998 19.444 1.00 13.69 40 TYR B CA 1
ATOM 4622 C C . TYR B 1 40 ? 6.455 40.880 19.381 1.00 13.59 40 TYR B C 1
ATOM 4623 O O . TYR B 1 40 ? 5.751 41.867 19.122 1.00 14.16 40 TYR B O 1
ATOM 4641 N N . VAL B 1 41 ? 5.937 39.683 19.618 1.00 13.31 41 VAL B N 1
ATOM 4642 C CA . VAL B 1 41 ? 4.493 39.449 19.468 1.00 13.30 41 VAL B CA 1
ATOM 4643 C C . VAL B 1 41 ? 3.699 40.245 20.508 1.00 14.32 41 VAL B C 1
ATOM 4644 O O . VAL B 1 41 ? 2.651 40.814 20.192 1.00 13.46 41 VAL B O 1
ATOM 4657 N N . LEU B 1 42 ? 4.194 40.281 21.737 1.00 13.32 42 LEU B N 1
ATOM 4658 C CA . LEU B 1 42 ? 3.492 40.986 22.792 1.00 14.97 42 LEU B CA 1
ATOM 4659 C C . LEU B 1 42 ? 3.554 42.486 22.518 1.00 15.02 42 LEU B C 1
ATOM 4660 O O . LEU B 1 42 ? 2.579 43.205 22.749 1.00 15.97 42 LEU B O 1
ATOM 4676 N N . ASP B 1 43 ? 4.686 42.984 22.027 1.00 14.79 43 ASP B N 1
ATOM 4677 C CA . ASP B 1 43 ? 4.745 44.394 21.673 1.00 14.30 43 ASP B CA 1
ATOM 4678 C C . ASP B 1 43 ? 3.806 44.727 20.484 1.00 15.52 43 ASP B C 1
ATOM 4679 O O . ASP B 1 43 ? 3.177 45.798 20.457 1.00 15.82 43 ASP B O 1
ATOM 4688 N N . LEU B 1 44 ? 3.688 43.820 19.508 1.00 13.51 44 LEU B N 1
ATOM 4689 C CA . LEU B 1 44 ? 2.777 44.001 18.375 1.00 13.84 44 LEU B CA 1
ATOM 4690 C C . LEU B 1 44 ? 1.341 44.044 18.875 1.00 13.74 44 LEU B C 1
ATOM 4691 O O . LEU B 1 44 ? 0.580 44.885 18.454 1.00 14.53 44 LEU B O 1
ATOM 4707 N N . ILE B 1 45 ? 0.979 43.124 19.770 1.00 13.29 45 ILE B N 1
ATOM 4708 C CA . ILE B 1 45 ? -0.343 43.104 20.331 1.00 13.34 45 ILE B CA 1
ATOM 4709 C C . ILE B 1 45 ? -0.618 44.444 21.000 1.00 15.16 45 ILE B C 1
ATOM 4710 O O . ILE B 1 45 ? -1.739 44.967 20.848 1.00 16.00 45 ILE B O 1
ATOM 4726 N N . GLU B 1 46 ? 0.346 44.994 21.740 1.00 14.49 46 GLU B N 1
ATOM 4727 C CA . GLU B 1 46 ? 0.106 46.291 22.380 1.00 16.15 46 GLU B CA 1
ATOM 4728 C C . GLU B 1 46 ? -0.108 47.412 21.349 1.00 16.66 46 GLU B C 1
ATOM 4729 O O . GLU B 1 46 ? -0.993 48.243 21.539 1.00 17.96 46 GLU B O 1
ATOM 4741 N N . TYR B 1 47 ? 0.660 47.428 20.258 1.00 17.06 47 TYR B N 1
ATOM 4742 C CA . TYR B 1 47 ? 0.448 48.440 19.205 1.00 18.42 47 TYR B CA 1
ATOM 4743 C C . TYR B 1 47 ? -0.955 48.324 18.633 1.00 19.24 47 TYR B C 1
ATOM 4744 O O . TYR B 1 47 ? -1.633 49.325 18.429 1.00 21.67 47 TYR B O 1
ATOM 4762 N N . LEU B 1 48 ? -1.396 47.105 18.364 1.00 17.12 48 LEU B N 1
ATOM 4763 C CA . LEU B 1 48 ? -2.731 46.890 17.826 1.00 18.23 48 LEU B CA 1
ATOM 4764 C C . LEU B 1 48 ? -3.828 47.249 18.841 1.00 18.63 48 LEU B C 1
ATOM 4765 O O . LEU B 1 48 ? -4.848 47.858 18.484 1.00 20.86 48 LEU B O 1
ATOM 4781 N N . ARG B 1 49 ? -3.635 46.874 20.095 1.00 17.24 49 ARG B N 1
ATOM 4782 C CA . ARG B 1 49 ? -4.624 47.145 21.148 1.00 19.36 49 ARG B CA 1
ATOM 4783 C C . ARG B 1 49 ? -4.796 48.635 21.330 1.00 20.39 49 ARG B C 1
ATOM 4784 O O . ARG B 1 49 ? -5.919 49.143 21.430 1.00 20.36 49 ARG B O 1
ATOM 4805 N N . ASP B 1 50 ? -3.685 49.334 21.398 1.00 21.12 50 ASP B N 1
ATOM 4806 C CA . ASP B 1 50 ? -3.727 50.780 21.629 1.00 24.55 50 ASP B CA 1
ATOM 4807 C C . ASP B 1 50 ? -4.426 51.509 20.471 1.00 25.14 50 ASP B C 1
ATOM 4808 O O . ASP B 1 50 ? -5.210 52.452 20.704 1.00 29.53 50 ASP B O 1
ATOM 4817 N N . LYS B 1 51 ? -4.203 51.051 19.235 1.00 25.04 51 LYS B N 1
ATOM 4818 C CA . LYS B 1 51 ? -4.857 51.667 18.066 1.00 24.89 51 LYS B CA 1
ATOM 4819 C C . LYS B 1 51 ? -6.313 51.239 17.851 1.00 23.65 51 LYS B C 1
ATOM 4820 O O . LYS B 1 51 ? -7.148 52.057 17.467 1.00 29.26 51 LYS B O 1
ATOM 4839 N N . MET B 1 52 ? -6.610 49.965 18.103 1.00 19.43 52 MET B N 1
ATOM 4840 C CA . MET B 1 52 ? -7.894 49.389 17.696 1.00 20.15 52 MET B CA 1
ATOM 4841 C C . MET B 1 52 ? -8.894 49.269 18.844 1.00 19.60 52 MET B C 1
ATOM 4842 O O . MET B 1 52 ? -10.098 49.201 18.605 1.00 22.91 52 MET B O 1
ATOM 4856 N N . GLY B 1 53 ? -8.405 49.234 20.082 1.00 18.98 53 GLY B N 1
ATOM 4857 C CA . GLY B 1 53 ? -9.296 49.321 21.231 1.00 20.08 53 GLY B CA 1
ATOM 4858 C C . GLY B 1 53 ? -9.920 48.034 21.713 1.00 21.27 53 GLY B C 1
ATOM 4859 O O . GLY B 1 53 ? -10.796 48.076 22.568 1.00 19.94 53 GLY B O 1
ATOM 4863 N N . PHE B 1 54 ? -9.521 46.879 21.184 1.00 19.63 54 PHE B N 1
ATOM 4864 C CA . PHE B 1 54 ? -10.014 45.603 21.712 1.00 19.64 54 PHE B CA 1
ATOM 4865 C C . PHE B 1 54 ? -9.415 45.319 23.083 1.00 18.08 54 PHE B C 1
ATOM 4866 O O . PHE B 1 54 ? -8.429 45.959 23.469 1.00 19.27 54 PHE B O 1
ATOM 4883 N N . VAL B 1 55 ? -10.009 44.367 23.829 1.00 18.90 55 VAL B N 1
ATOM 4884 C CA . VAL B 1 55 ? -9.372 43.844 25.034 1.00 19.59 55 VAL B CA 1
ATOM 4885 C C . VAL B 1 55 ? -8.632 42.583 24.628 1.00 17.36 55 VAL B C 1
ATOM 4886 O O . VAL B 1 55 ? -9.228 41.662 24.062 1.00 19.98 55 VAL B O 1
ATOM 4899 N N . ALA B 1 56 ? -7.345 42.552 24.918 1.00 18.43 56 ALA B N 1
ATOM 4900 C CA . ALA B 1 56 ? -6.502 41.426 24.521 1.00 18.12 56 ALA B CA 1
ATOM 4901 C C . ALA B 1 56 ? -6.487 40.372 25.620 1.00 17.89 56 ALA B C 1
ATOM 4902 O O . ALA B 1 56 ? -6.029 40.640 26.737 1.00 19.36 56 ALA B O 1
ATOM 4909 N N . ASP B 1 57 ? -7.012 39.187 25.317 1.00 18.31 57 ASP B N 1
ATOM 4910 C CA . ASP B 1 57 ? -6.969 38.026 26.207 1.00 19.17 57 ASP B CA 1
ATOM 4911 C C . ASP B 1 57 ? -5.954 37.063 25.611 1.00 17.07 57 ASP B C 1
ATOM 4912 O O . ASP B 1 57 ? -6.290 36.205 24.784 1.00 18.63 57 ASP B O 1
ATOM 4921 N N . VAL B 1 58 ? -4.702 37.232 25.988 1.00 18.53 58 VAL B N 1
ATOM 4922 C CA . VAL B 1 58 ? -3.609 36.496 25.374 1.00 17.66 58 VAL B CA 1
ATOM 4923 C C . VAL B 1 58 ? -3.508 35.102 26.007 1.00 18.66 58 VAL B C 1
ATOM 4924 O O . VAL B 1 58 ? -3.374 34.972 27.242 1.00 21.03 58 VAL B O 1
ATOM 4937 N N . GLN B 1 59 ? -3.516 34.071 25.168 1.00 18.82 59 GLN B N 1
ATOM 4938 C CA A GLN B 1 59 ? -3.511 32.700 25.647 0.53 18.47 59 GLN B CA 1
ATOM 4939 C CA B GLN B 1 59 ? -3.520 32.694 25.648 0.47 19.66 59 GLN B CA 1
ATOM 4940 C C . GLN B 1 59 ? -2.374 31.918 24.998 1.00 17.78 59 GLN B C 1
ATOM 4941 O O . GLN B 1 59 ? -2.350 31.734 23.787 1.00 17.51 59 GLN B O 1
ATOM 4966 N N . LEU B 1 60 ? -1.430 31.475 25.813 1.00 20.06 60 LEU B N 1
ATOM 4967 C CA . LEU B 1 60 ? -0.283 30.687 25.350 1.00 19.37 60 LEU B CA 1
ATOM 4968 C C . LEU B 1 60 ? -0.707 29.256 25.036 1.00 20.94 60 LEU B C 1
ATOM 4969 O O . LEU B 1 60 ? -1.346 28.595 25.858 1.00 23.95 60 LEU B O 1
ATOM 4985 N N . ALA B 1 61 ? -0.356 28.779 23.848 1.00 19.96 61 ALA B N 1
ATOM 4986 C CA . ALA B 1 61 ? -0.621 27.381 23.456 1.00 21.37 61 ALA B CA 1
ATOM 4987 C C . ALA B 1 61 ? 0.169 26.442 24.370 1.00 22.31 61 ALA B C 1
ATOM 4988 O O . ALA B 1 61 ? 1.296 26.749 24.781 1.00 23.01 61 ALA B O 1
ATOM 4995 N N . PRO B 1 62 ? -0.425 25.300 24.700 1.00 27.06 62 PRO B N 1
ATOM 4996 C CA . PRO B 1 62 ? 0.228 24.292 25.531 1.00 29.19 62 PRO B CA 1
ATOM 4997 C C . PRO B 1 62 ? 1.593 23.886 25.005 1.00 30.62 62 PRO B C 1
ATOM 4998 O O . PRO B 1 62 ? 1.902 24.027 23.804 1.00 30.28 62 PRO B O 1
ATOM 5009 N N . PRO B 1 63 ? 2.429 23.371 25.899 1.00 35.90 63 PRO B N 1
ATOM 5010 C CA . PRO B 1 63 ? 3.699 22.859 25.415 1.00 35.81 63 PRO B CA 1
ATOM 5011 C C . PRO B 1 63 ? 3.492 21.785 24.346 1.00 32.25 63 PRO B C 1
ATOM 5012 O O . PRO B 1 63 ? 2.557 20.951 24.376 1.00 34.33 63 PRO B O 1
ATOM 5023 N N . ASN B 1 64 ? 4.408 21.834 23.394 1.00 23.81 64 ASN B N 1
ATOM 5024 C CA . ASN B 1 64 ? 4.502 20.877 22.278 1.00 24.17 64 ASN B CA 1
ATOM 5025 C C . ASN B 1 64 ? 3.399 21.030 21.231 1.00 23.93 64 ASN B C 1
ATOM 5026 O O . ASN B 1 64 ? 3.387 20.276 20.251 1.00 24.77 64 ASN B O 1
ATOM 5037 N N . THR B 1 65 ? 2.513 22.021 21.397 1.00 22.87 65 THR B N 1
ATOM 5038 C CA . THR B 1 65 ? 1.572 22.396 20.315 1.00 20.82 65 THR B CA 1
ATOM 5039 C C . THR B 1 65 ? 2.370 22.729 19.087 1.00 19.69 65 THR B C 1
ATOM 5040 O O . THR B 1 65 ? 3.359 23.458 19.159 1.00 20.22 65 THR B O 1
ATOM 5051 N N . SER B 1 66 ? 1.981 22.163 17.953 1.00 19.16 66 SER B N 1
ATOM 5052 C CA . SER B 1 66 ? 2.632 22.471 16.705 1.00 19.39 66 SER B CA 1
ATOM 5053 C C . SER B 1 66 ? 1.973 23.706 16.081 1.00 16.26 66 SER B C 1
ATOM 5054 O O . SER B 1 66 ? 0.925 24.176 16.544 1.00 16.18 66 SER B O 1
ATOM 5062 N N . TYR B 1 67 ? 2.593 24.233 15.049 1.00 15.44 67 TYR B N 1
ATOM 5063 C CA . TYR B 1 67 ? 2.057 25.414 14.410 1.00 14.30 67 TYR B CA 1
ATOM 5064 C C . TYR B 1 67 ? 0.750 25.067 13.664 1.00 13.58 67 TYR B C 1
ATOM 5065 O O . TYR B 1 67 ? -0.243 25.806 13.768 1.00 13.54 67 TYR B O 1
ATOM 5083 N N . THR B 1 68 ? 0.708 23.937 12.975 1.00 12.47 68 THR B N 1
ATOM 5084 C CA . THR B 1 68 ? -0.537 23.531 12.365 1.00 13.69 68 THR B CA 1
ATOM 5085 C C . THR B 1 68 ? -1.572 23.201 13.455 1.00 13.39 68 THR B C 1
ATOM 5086 O O . THR B 1 68 ? -2.744 23.521 13.299 1.00 13.13 68 THR B O 1
ATOM 5097 N N . GLY B 1 69 ? -1.143 22.680 14.603 1.00 13.98 69 GLY B N 1
ATOM 5098 C CA . GLY B 1 69 ? -2.059 22.447 15.700 1.00 15.41 69 GLY B CA 1
ATOM 5099 C C . GLY B 1 69 ? -2.702 23.738 16.214 1.00 15.14 69 GLY B C 1
ATOM 5100 O O . GLY B 1 69 ? -3.903 23.739 16.541 1.00 17.70 69 GLY B O 1
ATOM 5104 N N . LEU B 1 70 ? -1.939 24.812 16.297 1.00 13.56 70 LEU B N 1
ATOM 5105 C CA . LEU B 1 70 ? -2.479 26.101 16.723 1.00 14.76 70 LEU B CA 1
ATOM 5106 C C . LEU B 1 70 ? -3.544 26.573 15.732 1.00 13.80 70 LEU B C 1
ATOM 5107 O O . LEU B 1 70 ? -4.582 27.082 16.131 1.00 14.77 70 LEU B O 1
ATOM 5123 N N . VAL B 1 71 ? -3.280 26.431 14.444 1.00 13.00 71 VAL B N 1
ATOM 5124 C CA . VAL B 1 71 ? -4.226 26.799 13.399 1.00 12.43 71 VAL B CA 1
ATOM 5125 C C . VAL B 1 71 ? -5.502 25.970 13.504 1.00 12.54 71 VAL B C 1
ATOM 5126 O O . VAL B 1 71 ? -6.619 26.500 13.406 1.00 13.20 71 VAL B O 1
ATOM 5139 N N . LEU B 1 72 ? -5.357 24.654 13.682 1.00 12.91 72 LEU B N 1
ATOM 5140 C CA . LEU B 1 72 ? -6.532 23.795 13.863 1.00 14.46 72 LEU B CA 1
ATOM 5141 C C . LEU B 1 72 ? -7.339 24.201 15.092 1.00 13.85 72 LEU B C 1
ATOM 5142 O O . LEU B 1 72 ? -8.558 24.121 15.048 1.00 16.01 72 LEU B O 1
ATOM 5158 N N . ALA B 1 73 ? -6.666 24.514 16.201 1.00 14.76 73 ALA B N 1
ATOM 5159 C CA . ALA B 1 73 ? -7.377 24.927 17.409 1.00 17.81 73 ALA B CA 1
ATOM 5160 C C . ALA B 1 73 ? -8.172 26.205 17.151 1.00 18.12 73 ALA B C 1
ATOM 5161 O O . ALA B 1 73 ? -9.292 26.317 17.611 1.00 19.63 73 ALA B O 1
ATOM 5168 N N . LEU B 1 74 ? -7.612 27.162 16.410 1.00 15.39 74 LEU B N 1
ATOM 5169 C CA . LEU B 1 74 ? -8.357 28.368 16.087 1.00 15.36 74 LEU B CA 1
ATOM 5170 C C . LEU B 1 74 ? -9.560 28.027 15.189 1.00 15.86 74 LEU B C 1
ATOM 5171 O O . LEU B 1 74 ? -10.676 28.503 15.442 1.00 18.78 74 LEU B O 1
ATOM 5187 N N . ALA B 1 75 ? -9.357 27.156 14.191 1.00 15.78 75 ALA B N 1
ATOM 5188 C CA . ALA B 1 75 ? -10.470 26.772 13.309 1.00 15.40 75 ALA B CA 1
ATOM 5189 C C . ALA B 1 75 ? -11.598 26.088 14.091 1.00 21.19 75 ALA B C 1
ATOM 5190 O O . ALA B 1 75 ? -12.769 26.190 13.715 1.00 21.37 75 ALA B O 1
ATOM 5197 N N . ASN B 1 76 ? -11.242 25.400 15.168 1.00 18.55 76 ASN B N 1
ATOM 5198 C CA . ASN B 1 76 ? -12.223 24.762 16.022 1.00 22.07 76 ASN B CA 1
ATOM 5199 C C . ASN B 1 76 ? -12.898 25.703 16.998 1.00 22.83 76 ASN B C 1
ATOM 5200 O O . ASN B 1 76 ? -13.819 25.295 17.660 1.00 27.24 76 ASN B O 1
ATOM 5211 N N . GLY B 1 77 ? -12.466 26.964 17.063 1.00 22.79 77 GLY B N 1
ATOM 5212 C CA . GLY B 1 77 ? -13.111 27.952 17.929 1.00 24.82 77 GLY B CA 1
ATOM 5213 C C . GLY B 1 77 ? -12.408 28.246 19.247 1.00 22.71 77 GLY B C 1
ATOM 5214 O O . GLY B 1 77 ? -12.950 28.982 20.079 1.00 28.76 77 GLY B O 1
ATOM 5218 N N . ASP B 1 78 ? -11.176 27.749 19.419 1.00 21.68 78 ASP B N 1
ATOM 5219 C CA . ASP B 1 78 ? -10.485 27.903 20.699 1.00 22.45 78 ASP B CA 1
ATOM 5220 C C . ASP B 1 78 ? -9.862 29.288 20.882 1.00 21.79 78 ASP B C 1
ATOM 5221 O O . ASP B 1 78 ? -9.560 29.700 22.002 1.00 24.29 78 ASP B O 1
ATOM 5230 N N . TYR B 1 79 ? -9.656 29.998 19.780 1.00 20.81 79 TYR B N 1
ATOM 5231 C CA . TYR B 1 79 ? -9.122 31.346 19.803 1.00 19.10 79 TYR B CA 1
ATOM 5232 C C . TYR B 1 79 ? -9.877 32.140 18.791 1.00 19.80 79 TYR B C 1
ATOM 5233 O O . TYR B 1 79 ? -10.484 31.562 17.893 1.00 20.76 79 TYR B O 1
ATOM 5251 N N . ASP B 1 80 ? -9.785 33.464 18.891 1.00 17.64 80 ASP B N 1
ATOM 5252 C CA . ASP B 1 80 ? -10.336 34.342 17.874 1.00 17.33 80 ASP B CA 1
ATOM 5253 C C . ASP B 1 80 ? -9.312 34.667 16.785 1.00 15.64 80 ASP B C 1
ATOM 5254 O O . ASP B 1 80 ? -9.645 34.671 15.613 1.00 18.49 80 ASP B O 1
ATOM 5263 N N . ILE B 1 81 ? -8.081 34.983 17.187 1.00 14.34 81 ILE B N 1
ATOM 5264 C CA . ILE B 1 81 ? -6.972 35.191 16.253 1.00 13.19 81 ILE B CA 1
ATOM 5265 C C . ILE B 1 81 ? -5.756 34.532 16.856 1.00 13.47 81 ILE B C 1
ATOM 5266 O O . ILE B 1 81 ? -5.749 34.204 18.045 1.00 14.10 81 ILE B O 1
ATOM 5282 N N . ALA B 1 82 ? -4.734 34.346 16.045 1.00 12.07 82 ALA B N 1
ATOM 5283 C CA . ALA B 1 82 ? -3.462 33.811 16.524 1.00 12.68 82 ALA B CA 1
ATOM 5284 C C . ALA B 1 82 ? -2.328 34.617 15.890 1.00 12.03 82 ALA B C 1
ATOM 5285 O O . ALA B 1 82 ? -2.322 34.868 14.702 1.00 12.55 82 ALA B O 1
ATOM 5292 N N . ILE B 1 83 ? -1.400 35.046 16.727 1.00 13.61 83 ILE B N 1
ATOM 5293 C CA . ILE B 1 83 ? -0.300 35.902 16.301 1.00 12.14 83 ILE B CA 1
ATOM 5294 C C . ILE B 1 83 ? 1.014 35.257 16.667 1.00 13.54 83 ILE B C 1
ATOM 5295 O O . ILE B 1 83 ? 1.262 34.926 17.854 1.00 14.59 83 ILE B O 1
ATOM 5311 N N . GLY B 1 84 ? 1.898 35.140 15.682 1.00 14.48 84 GLY B N 1
ATOM 5312 C CA . GLY B 1 84 ? 3.196 34.551 15.907 1.00 14.28 84 GLY B CA 1
ATOM 5313 C C . GLY B 1 84 ? 3.980 34.456 14.626 1.00 12.47 84 GLY B C 1
ATOM 5314 O O . GLY B 1 84 ? 3.664 35.041 13.600 1.00 13.69 84 GLY B O 1
ATOM 5318 N N . ASP B 1 85 ? 5.036 33.677 14.681 1.00 13.28 85 ASP B N 1
ATOM 5319 C CA . ASP B 1 85 ? 5.846 33.315 13.520 1.00 12.27 85 ASP B CA 1
ATOM 5320 C C . ASP B 1 85 ? 5.182 32.170 12.802 1.00 12.10 85 ASP B C 1
ATOM 5321 O O . ASP B 1 85 ? 5.696 31.052 12.733 1.00 13.23 85 ASP B O 1
ATOM 5330 N N . ILE B 1 86 ? 3.996 32.457 12.271 1.00 11.90 86 ILE B N 1
ATOM 5331 C CA . ILE B 1 86 ? 3.122 31.471 11.650 1.00 11.47 86 ILE B CA 1
ATOM 5332 C C . ILE B 1 86 ? 3.120 31.636 10.138 1.00 10.43 86 ILE B C 1
ATOM 5333 O O . ILE B 1 86 ? 2.685 32.657 9.617 1.00 11.24 86 ILE B O 1
ATOM 5349 N N . THR B 1 87 ? 3.699 30.648 9.442 1.00 10.27 87 THR B N 1
ATOM 5350 C CA . THR B 1 87 ? 3.830 30.684 8.000 1.00 9.74 87 THR B CA 1
ATOM 5351 C C . THR B 1 87 ? 2.470 30.555 7.305 1.00 10.51 87 THR B C 1
ATOM 5352 O O . THR B 1 87 ? 1.657 29.669 7.634 1.00 10.72 87 THR B O 1
ATOM 5363 N N . VAL B 1 88 ? 2.248 31.402 6.296 1.00 10.76 88 VAL B N 1
ATOM 5364 C CA . VAL B 1 88 ? 1.051 31.296 5.471 1.00 9.88 88 VAL B CA 1
ATOM 5365 C C . VAL B 1 88 ? 1.244 30.167 4.468 1.00 11.19 88 VAL B C 1
ATOM 5366 O O . VAL B 1 88 ? 2.176 30.203 3.663 1.00 13.01 88 VAL B O 1
ATOM 5379 N N . THR B 1 89 ? 0.410 29.153 4.529 1.00 10.20 89 THR B N 1
ATOM 5380 C CA . THR B 1 89 ? 0.506 28.015 3.619 1.00 9.53 89 THR B CA 1
ATOM 5381 C C . THR B 1 89 ? -0.831 27.729 2.978 1.00 10.55 89 THR B C 1
ATOM 5382 O O . THR B 1 89 ? -1.864 28.075 3.519 1.00 10.34 89 THR B O 1
ATOM 5393 N N . SER B 1 90 ? -0.800 27.047 1.840 1.00 11.31 90 SER B N 1
ATOM 5394 C CA A SER B 1 90 ? -2.006 26.700 1.124 0.38 12.01 90 SER B CA 1
ATOM 5395 C CA B SER B 1 90 ? -2.020 26.696 1.121 0.62 12.22 90 SER B CA 1
ATOM 5396 C C . SER B 1 90 ? -2.931 25.802 1.946 1.00 12.25 90 SER B C 1
ATOM 5397 O O . SER B 1 90 ? -4.135 26.010 1.979 1.00 12.86 90 SER B O 1
ATOM 5412 N N . ALA B 1 91 ? -2.361 24.819 2.618 1.00 11.63 91 ALA B N 1
ATOM 5413 C CA . ALA B 1 91 ? -3.194 23.898 3.416 1.00 12.81 91 ALA B CA 1
ATOM 5414 C C . ALA B 1 91 ? -3.813 24.612 4.599 1.00 13.97 91 ALA B C 1
ATOM 5415 O O . ALA B 1 91 ? -4.958 24.316 5.004 1.00 15.27 91 ALA B O 1
ATOM 5422 N N . ARG B 1 92 ? -3.106 25.568 5.196 1.00 11.02 92 ARG B N 1
ATOM 5423 C CA . ARG B 1 92 ? -3.725 26.311 6.313 1.00 10.54 92 ARG B CA 1
ATOM 5424 C C . ARG B 1 92 ? -4.808 27.260 5.798 1.00 10.50 92 ARG B C 1
ATOM 5425 O O . ARG B 1 92 ? -5.854 27.419 6.428 1.00 11.42 92 ARG B O 1
ATOM 5446 N N . ARG B 1 93 ? -4.579 27.870 4.645 1.00 10.25 93 ARG B N 1
ATOM 5447 C CA . ARG B 1 93 ? -5.508 28.834 4.061 1.00 10.17 93 ARG B CA 1
ATOM 5448 C C . ARG B 1 93 ? -6.826 28.185 3.677 1.00 11.34 93 ARG B C 1
ATOM 5449 O O . ARG B 1 93 ? -7.846 28.861 3.603 1.00 12.41 93 ARG B O 1
ATOM 5470 N N . GLU B 1 94 ? -6.831 26.868 3.501 1.00 12.54 94 GLU B N 1
ATOM 5471 C CA A GLU B 1 94 ? -8.084 26.169 3.269 0.43 14.79 94 GLU B CA 1
ATOM 5472 C CA B GLU B 1 94 ? -8.067 26.146 3.254 0.57 16.87 94 GLU B CA 1
ATOM 5473 C C . GLU B 1 94 ? -9.043 26.287 4.471 1.00 14.05 94 GLU B C 1
ATOM 5474 O O . GLU B 1 94 ? -10.289 26.223 4.309 1.00 16.62 94 GLU B O 1
ATOM 5495 N N . ILE B 1 95 ? -8.505 26.434 5.676 1.00 13.45 95 ILE B N 1
ATOM 5496 C CA . ILE B 1 95 ? -9.312 26.406 6.921 1.00 15.09 95 ILE B CA 1
ATOM 5497 C C . ILE B 1 95 ? -9.369 27.682 7.779 1.00 15.32 95 ILE B C 1
ATOM 5498 O O . ILE B 1 95 ? -10.253 27.814 8.654 1.00 16.58 95 ILE B O 1
ATOM 5514 N N . VAL B 1 96 ? -8.427 28.590 7.553 1.00 13.57 96 VAL B N 1
ATOM 5515 C CA . VAL B 1 96 ? -8.371 29.890 8.221 1.00 13.01 96 VAL B CA 1
ATOM 5516 C C . VAL B 1 96 ? -7.990 30.937 7.190 1.00 12.50 96 VAL B C 1
ATOM 5517 O O . VAL B 1 96 ? -7.499 30.610 6.101 1.00 12.97 96 VAL B O 1
ATOM 5530 N N . ALA B 1 97 ? -8.265 32.194 7.520 1.00 11.98 97 ALA B N 1
ATOM 5531 C CA . ALA B 1 97 ? -7.708 33.302 6.751 1.00 13.15 97 ALA B CA 1
ATOM 5532 C C . ALA B 1 97 ? -6.441 33.817 7.402 1.00 12.51 97 ALA B C 1
ATOM 5533 O O . ALA B 1 97 ? -6.159 33.525 8.563 1.00 12.05 97 ALA B O 1
ATOM 5540 N N . PHE B 1 98 ? -5.665 34.559 6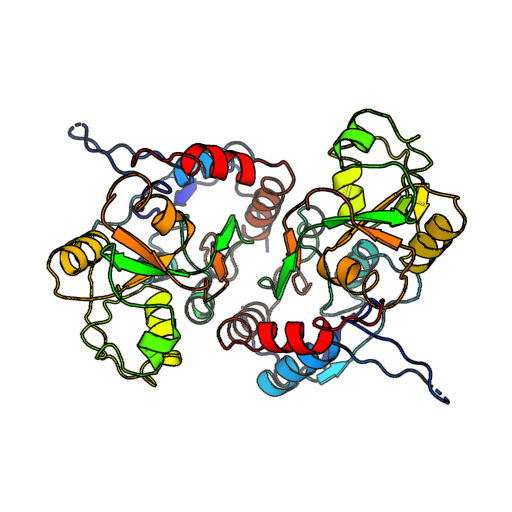.632 1.00 13.25 98 PHE B N 1
ATOM 5541 C CA . PHE B 1 98 ? -4.517 35.239 7.166 1.00 12.72 98 PHE B CA 1
ATOM 5542 C C . PHE B 1 98 ? -4.616 36.717 6.893 1.00 11.62 98 PHE B C 1
ATOM 5543 O O . PHE B 1 98 ? -5.042 37.131 5.819 1.00 15.36 98 PHE B O 1
ATOM 5560 N N . SER B 1 99 ? -4.116 37.511 7.817 1.00 12.33 99 SER B N 1
ATOM 5561 C CA . SER B 1 99 ? -3.956 38.945 7.588 1.00 12.70 99 SER B CA 1
ATOM 5562 C C . SER B 1 99 ? -2.893 39.185 6.523 1.00 13.99 99 SER B C 1
ATOM 5563 O O . SER B 1 99 ? -2.111 38.288 6.175 1.00 14.82 99 SER B O 1
ATOM 5571 N N . ASN B 1 100 ? -2.803 40.434 6.099 1.00 13.67 100 ASN B N 1
ATOM 5572 C CA A ASN B 1 100 ? -1.608 40.885 5.391 0.75 15.27 100 ASN B CA 1
ATOM 5573 C CA B ASN B 1 100 ? -1.634 40.897 5.405 0.25 14.41 100 ASN B CA 1
ATOM 5574 C C . ASN B 1 100 ? -0.363 40.470 6.141 1.00 14.41 100 ASN B C 1
ATOM 5575 O O . ASN B 1 100 ? -0.318 40.408 7.377 1.00 14.27 100 ASN B O 1
ATOM 5594 N N . SER B 1 101 ? 0.689 40.210 5.405 1.00 15.46 101 SER B N 1
ATOM 5595 C CA A SER B 1 101 ? 1.867 39.665 6.052 0.21 15.37 101 SER B CA 1
ATOM 5596 C CA B SER B 1 101 ? 1.893 39.703 6.014 0.79 17.70 101 SER B CA 1
ATOM 5597 C C . SER B 1 101 ? 2.491 40.669 7.023 1.00 18.05 101 SER B C 1
ATOM 5598 O O . SER B 1 101 ? 2.518 41.888 6.769 1.00 18.30 101 SER B O 1
ATOM 5611 N N . ILE B 1 102 ? 2.952 40.139 8.161 1.00 15.79 102 ILE B N 1
ATOM 5612 C CA . ILE B 1 102 ? 3.702 40.910 9.137 1.00 15.95 102 ILE B CA 1
ATOM 5613 C C . ILE B 1 102 ? 5.210 40.822 8.914 1.00 16.53 102 ILE B C 1
ATOM 5614 O O . ILE B 1 102 ? 5.958 41.608 9.475 1.00 19.44 102 ILE B O 1
ATOM 5630 N N . SER B 1 103 ? 5.678 39.854 8.126 1.00 17.58 103 SER B N 1
ATOM 5631 C CA . SER B 1 103 ? 7.112 39.687 7.879 1.00 17.20 103 SER B CA 1
ATOM 5632 C C . SER B 1 103 ? 7.304 38.761 6.693 1.00 16.86 103 SER B C 1
ATOM 5633 O O . SER B 1 103 ? 6.526 37.816 6.501 1.00 17.42 103 SER B O 1
ATOM 5641 N N . ASP B 1 104 ? 8.379 38.972 5.948 1.00 15.09 104 ASP B N 1
ATOM 5642 C CA . ASP B 1 104 ? 8.861 37.949 5.059 1.00 17.46 104 ASP B CA 1
ATOM 5643 C C . ASP B 1 104 ? 9.554 36.830 5.879 1.00 15.15 104 ASP B C 1
ATOM 5644 O O . ASP B 1 104 ? 9.794 36.942 7.078 1.00 17.15 104 ASP B O 1
ATOM 5653 N N . ASN B 1 105 ? 9.827 35.728 5.220 1.00 14.78 105 ASN B N 1
ATOM 5654 C CA . ASN B 1 105 ? 10.420 34.581 5.857 1.00 14.43 105 ASN B CA 1
ATOM 5655 C C . ASN B 1 105 ? 11.108 33.746 4.808 1.00 13.89 105 ASN B C 1
ATOM 5656 O O . ASN B 1 105 ? 10.794 33.811 3.606 1.00 14.19 105 ASN B O 1
ATOM 5667 N N . SER B 1 106 ? 12.017 32.910 5.288 1.00 14.22 106 SER B N 1
ATOM 5668 C CA . SER B 1 106 ? 12.610 31.821 4.521 1.00 15.01 106 SER B CA 1
ATOM 5669 C C . SER B 1 106 ? 13.173 30.880 5.564 1.00 12.98 106 SER B C 1
ATOM 5670 O O . SER B 1 106 ? 13.155 31.187 6.753 1.00 15.31 106 SER B O 1
ATOM 5678 N N . MET B 1 107 ? 13.673 29.724 5.110 1.00 14.34 107 MET B N 1
ATOM 5679 C CA . MET B 1 107 ? 14.233 28.734 6.042 1.00 14.06 107 MET B CA 1
ATOM 5680 C C . MET B 1 107 ? 15.684 28.489 5.755 1.00 12.70 107 MET B C 1
ATOM 5681 O O . MET B 1 107 ? 16.188 28.787 4.674 1.00 14.28 107 MET B O 1
ATOM 5695 N N . ARG B 1 108 ? 16.359 27.978 6.783 1.00 14.14 108 ARG B N 1
ATOM 5696 C CA . ARG B 1 108 ? 17.769 27.578 6.696 1.00 15.08 108 ARG B CA 1
ATOM 5697 C C . ARG B 1 108 ? 17.949 26.185 7.242 1.00 14.28 108 ARG B C 1
ATOM 5698 O O . ARG B 1 108 ? 17.108 25.676 8.000 1.00 15.21 108 ARG B O 1
ATOM 5719 N N . ILE B 1 109 ? 19.049 25.571 6.830 1.00 13.87 109 ILE B N 1
ATOM 5720 C CA . ILE B 1 109 ? 19.504 24.296 7.339 1.00 13.59 109 ILE B CA 1
ATOM 5721 C C . ILE B 1 109 ? 20.291 24.496 8.636 1.00 15.20 109 ILE B C 1
ATOM 5722 O O . ILE B 1 109 ? 21.241 25.268 8.677 1.00 16.04 109 ILE B O 1
ATOM 5738 N N . LEU B 1 110 ? 19.841 23.827 9.683 1.00 13.53 110 LEU B N 1
ATOM 5739 C CA . LEU B 1 110 ? 20.402 23.878 11.035 1.00 14.01 110 LEU B CA 1
ATOM 5740 C C . LEU B 1 110 ? 21.147 22.586 11.367 1.00 15.40 110 LEU B C 1
ATOM 5741 O O . LEU B 1 110 ? 20.608 21.489 11.147 1.00 15.73 110 LEU B O 1
ATOM 5757 N N . MET B 1 111 ? 22.375 22.706 11.870 1.00 15.33 111 MET B N 1
ATOM 5758 C CA . MET B 1 111 ? 23.120 21.508 12.253 1.00 16.31 111 MET B CA 1
ATOM 5759 C C . MET B 1 111 ? 24.058 21.822 13.434 1.00 17.20 111 MET B C 1
ATOM 5760 O O . MET B 1 111 ? 24.225 23.000 13.799 1.00 18.86 111 MET B O 1
ATOM 5774 N N . ARG B 1 112 ? 24.714 20.786 13.970 1.00 17.30 112 ARG B N 1
ATOM 5775 C CA . ARG B 1 112 ? 25.734 20.974 14.963 1.00 19.13 112 ARG B CA 1
ATOM 5776 C C . ARG B 1 112 ? 27.037 21.330 14.240 1.00 19.71 112 ARG B C 1
ATOM 5777 O O . ARG B 1 112 ? 27.358 20.768 13.175 1.00 20.11 112 ARG B O 1
ATOM 5798 N N . LYS B 1 113 ? 27.809 22.238 14.811 1.00 20.95 113 LYS B N 1
ATOM 5799 C CA . LYS B 1 113 ? 29.120 22.541 14.237 1.00 23.10 113 LYS B CA 1
ATOM 5800 C C . LYS B 1 113 ? 29.961 21.266 14.112 1.00 23.93 113 LYS B C 1
ATOM 5801 O O . LYS B 1 113 ? 29.965 20.417 15.003 1.00 25.30 113 LYS B O 1
ATOM 5820 N N . GLY B 1 114 ? 30.642 21.121 12.986 1.00 24.80 114 GLY B N 1
ATOM 5821 C CA . GLY B 1 114 ? 31.491 19.949 12.742 1.00 24.12 114 GLY B CA 1
ATOM 5822 C C . GLY B 1 114 ? 30.834 18.862 11.909 1.00 23.52 114 GLY B C 1
ATOM 5823 O O . GLY B 1 114 ? 31.520 17.932 11.471 1.00 26.06 114 GLY B O 1
ATOM 5827 N N . THR B 1 115 ? 29.521 18.965 11.682 1.00 23.25 115 THR B N 1
ATOM 5828 C CA . THR B 1 115 ? 28.840 18.046 10.792 1.00 22.18 115 THR B CA 1
ATOM 5829 C C . THR B 1 115 ? 29.189 18.354 9.325 1.00 21.87 115 THR B C 1
ATOM 5830 O O . THR B 1 115 ? 29.205 19.534 8.919 1.00 23.60 115 THR B O 1
ATOM 5841 N N . LEU B 1 116 ? 29.423 17.315 8.527 1.00 22.89 116 LEU B N 1
ATOM 5842 C CA . LEU B 1 116 ? 29.894 17.525 7.163 1.00 23.76 116 LEU B CA 1
ATOM 5843 C C . LEU B 1 116 ? 28.724 17.607 6.192 1.00 23.91 116 LEU B C 1
ATOM 5844 O O . LEU B 1 116 ? 28.464 16.687 5.395 1.00 24.13 116 LEU B O 1
ATOM 5860 N N . ILE B 1 117 ? 28.003 18.720 6.302 1.00 22.34 117 ILE B N 1
ATOM 5861 C CA . ILE B 1 117 ? 26.943 19.115 5.368 1.00 22.01 117 ILE B CA 1
ATOM 5862 C C . ILE B 1 117 ? 27.270 20.492 4.805 1.00 23.97 117 ILE B C 1
ATOM 5863 O O . ILE B 1 117 ? 27.576 21.416 5.569 1.00 25.55 117 ILE B O 1
ATOM 5879 N N . ASP B 1 118 ? 27.204 20.632 3.483 1.00 25.03 118 ASP B N 1
ATOM 5880 C CA . ASP B 1 118 ? 27.502 21.905 2.822 1.00 27.89 118 ASP B CA 1
ATOM 5881 C C . ASP B 1 118 ? 26.266 22.637 2.335 1.00 26.52 118 ASP B C 1
ATOM 5882 O O . ASP B 1 118 ? 26.306 23.851 2.082 1.00 29.25 118 ASP B O 1
ATOM 5891 N N . GLY B 1 119 ? 25.152 21.925 2.214 1.00 22.78 119 GLY B N 1
ATOM 5892 C CA . GLY B 1 119 ? 23.926 22.566 1.772 1.00 22.46 119 GLY B CA 1
ATOM 5893 C C . GLY B 1 119 ? 22.852 21.558 1.396 1.00 21.14 119 GLY B C 1
ATOM 5894 O O . GLY B 1 119 ? 22.935 20.358 1.688 1.00 20.88 119 GLY B O 1
ATOM 5898 N N . MET B 1 120 ? 21.809 22.063 0.746 1.00 19.64 120 MET B N 1
ATOM 5899 C CA . MET B 1 120 ? 20.637 21.249 0.473 1.00 19.59 120 MET B CA 1
ATOM 5900 C C . MET B 1 120 ? 20.905 20.093 -0.490 1.00 22.46 120 MET B C 1
ATOM 5901 O O . MET B 1 120 ? 20.258 19.064 -0.391 1.00 20.76 120 MET B O 1
ATOM 5915 N N . ASP B 1 121 ? 21.877 20.238 -1.392 1.00 24.81 121 ASP B N 1
ATOM 5916 C CA . ASP B 1 121 ? 22.175 19.132 -2.291 1.00 28.70 121 ASP B CA 1
ATOM 5917 C C . ASP B 1 121 ? 22.557 17.858 -1.531 1.00 25.28 121 ASP B C 1
ATOM 5918 O O . ASP B 1 121 ? 22.300 16.768 -2.005 1.00 26.08 121 ASP B O 1
ATOM 5927 N N . ASP B 1 122 ? 23.186 17.985 -0.366 1.00 25.42 122 ASP B N 1
ATOM 5928 C CA . ASP B 1 122 ? 23.575 16.801 0.399 1.00 24.12 122 ASP B CA 1
ATOM 5929 C C . ASP B 1 122 ? 22.341 16.038 0.856 1.00 23.46 122 ASP B C 1
ATOM 5930 O O . ASP B 1 122 ? 22.342 14.809 0.870 1.00 26.22 122 ASP B O 1
ATOM 5939 N N . LEU B 1 123 ? 21.276 16.752 1.229 1.00 22.31 123 LEU B N 1
ATOM 5940 C CA . LEU B 1 123 ? 20.046 16.082 1.599 1.00 21.45 123 LEU B CA 1
ATOM 5941 C C . LEU B 1 123 ? 19.345 15.469 0.393 1.00 24.23 123 LEU B C 1
ATOM 5942 O O . LEU B 1 123 ? 18.784 14.382 0.485 1.00 25.08 123 LEU B O 1
ATOM 5958 N N . LYS B 1 124 ? 19.344 16.194 -0.720 1.00 24.44 124 LYS B N 1
ATOM 5959 C CA . LYS B 1 124 ? 18.636 15.761 -1.921 1.00 26.39 124 LYS B CA 1
ATOM 5960 C C . LYS B 1 124 ? 19.353 14.638 -2.647 1.00 31.71 124 LYS B C 1
ATOM 5961 O O . LYS B 1 124 ? 18.742 13.901 -3.429 1.00 35.72 124 LYS B O 1
ATOM 5980 N N . ASN B 1 125 ? 20.642 14.492 -2.374 1.00 29.89 125 ASN B N 1
ATOM 5981 C CA . ASN B 1 125 ? 21.451 13.456 -3.013 1.00 30.91 125 ASN B CA 1
ATOM 5982 C C . ASN B 1 125 ? 21.701 12.259 -2.123 1.00 30.88 125 ASN B C 1
ATOM 5983 O O . ASN B 1 125 ? 22.510 11.422 -2.443 1.00 33.16 125 ASN B O 1
ATOM 5994 N N . GLY B 1 126 ? 21.021 12.176 -0.997 1.00 28.86 126 GLY B N 1
ATOM 5995 C CA . GLY B 1 126 ? 21.081 10.988 -0.174 1.00 29.98 126 GLY B CA 1
ATOM 5996 C C . GLY B 1 126 ? 22.310 10.842 0.686 1.00 28.63 126 GLY B C 1
ATOM 5997 O O . GLY B 1 126 ? 22.646 9.750 1.096 1.00 31.59 126 GLY B O 1
ATOM 6001 N N . LYS B 1 127 ? 23.007 11.931 0.961 1.00 27.12 127 LYS B N 1
ATOM 6002 C CA . LYS B 1 127 ? 24.219 11.839 1.763 1.00 26.65 127 LYS B CA 1
ATOM 6003 C C . LYS B 1 127 ? 23.907 11.652 3.247 1.00 24.79 127 LYS B C 1
ATOM 6004 O O . LYS B 1 127 ? 24.734 11.138 3.999 1.00 26.00 127 LYS B O 1
ATOM 6023 N N . ILE B 1 128 ? 22.699 12.034 3.661 1.00 22.79 128 ILE B N 1
ATOM 6024 C CA . ILE B 1 128 ? 22.282 11.893 5.057 1.00 21.80 128 ILE B CA 1
ATOM 6025 C C . ILE B 1 128 ? 21.178 10.860 5.119 1.00 21.31 128 ILE B C 1
ATOM 6026 O O . ILE B 1 128 ? 20.222 10.955 4.358 1.00 22.26 128 ILE B O 1
ATOM 6042 N N . PRO B 1 129 ? 21.285 9.873 6.029 1.00 20.78 129 PRO B N 1
ATOM 6043 C CA . PRO B 1 129 ? 20.156 8.925 6.169 1.00 20.93 129 PRO B CA 1
ATOM 6044 C C . PRO B 1 129 ? 18.848 9.653 6.492 1.00 18.44 129 PRO B C 1
ATOM 6045 O O . PRO B 1 129 ? 18.898 10.600 7.278 1.00 19.08 129 PRO B O 1
ATOM 6056 N N . TYR B 1 130 ? 17.734 9.308 5.844 1.00 16.96 130 TYR B N 1
ATOM 6057 C CA . TYR B 1 130 ? 16.494 10.069 6.035 1.00 15.81 130 TYR B CA 1
ATOM 6058 C C . TYR B 1 130 ? 16.099 10.099 7.502 1.00 16.89 130 TYR B C 1
ATOM 6059 O O . TYR B 1 130 ? 15.614 11.112 7.990 1.00 15.29 130 TYR B O 1
ATOM 6077 N N . ASN B 1 131 ? 16.323 9.007 8.218 1.00 16.69 131 ASN B N 1
ATOM 6078 C CA . ASN B 1 131 ? 15.959 8.960 9.631 1.00 17.41 131 ASN B CA 1
ATOM 6079 C C . ASN B 1 131 ? 16.921 9.739 10.549 1.00 18.14 131 ASN B C 1
ATOM 6080 O O . ASN B 1 131 ? 16.763 9.729 11.777 1.00 19.11 131 ASN B O 1
ATOM 6091 N N . ARG B 1 132 ? 17.879 10.439 9.960 1.00 18.19 132 ARG B N 1
ATOM 6092 C CA . ARG B 1 132 ? 18.709 11.375 10.727 1.00 18.25 132 ARG B CA 1
ATOM 6093 C C . ARG B 1 132 ? 18.472 12.823 10.270 1.00 15.59 132 ARG B C 1
ATOM 6094 O O . ARG B 1 132 ? 19.211 13.743 10.668 1.00 16.61 132 ARG B O 1
ATOM 6115 N N . ILE B 1 133 ? 17.441 13.040 9.458 1.00 14.70 133 ILE B N 1
ATOM 6116 C CA . ILE B 1 133 ? 16.963 14.379 9.171 1.00 13.99 133 ILE B CA 1
ATOM 6117 C C . ILE B 1 133 ? 15.787 14.603 10.106 1.00 13.82 133 ILE B C 1
ATOM 6118 O O . ILE B 1 133 ? 14.747 13.970 9.951 1.00 14.49 133 ILE B O 1
ATOM 6134 N N . GLY B 1 134 ? 15.942 15.508 11.080 1.00 13.67 134 GLY B N 1
ATOM 6135 C CA . GLY B 1 134 ? 14.854 15.780 12.009 1.00 13.19 134 GLY B CA 1
ATOM 6136 C C . GLY B 1 134 ? 13.933 16.833 11.442 1.00 12.56 134 GLY B C 1
ATOM 6137 O O . GLY B 1 134 ? 14.376 17.827 10.908 1.00 13.58 134 GLY B O 1
ATOM 6141 N N . ILE B 1 135 ? 12.626 16.604 11.594 1.00 11.92 135 ILE B N 1
ATOM 6142 C CA . ILE B 1 135 ? 11.592 17.558 11.124 1.00 11.29 135 ILE B CA 1
ATOM 6143 C C . ILE B 1 135 ? 10.542 17.707 12.205 1.00 11.82 135 ILE B C 1
ATOM 6144 O O . ILE B 1 135 ? 9.947 16.734 12.660 1.00 12.80 135 ILE B O 1
ATOM 6160 N N . ARG B 1 136 ? 10.300 18.954 12.617 1.00 12.63 136 ARG B N 1
ATOM 6161 C CA . ARG B 1 136 ? 9.201 19.252 13.525 1.00 13.07 136 ARG B CA 1
ATOM 6162 C C . ARG B 1 136 ? 7.878 19.081 12.772 1.00 13.43 136 ARG B C 1
ATOM 6163 O O . ARG B 1 136 ? 7.567 19.783 11.798 1.00 13.91 136 ARG B O 1
ATOM 6184 N N . ILE B 1 137 ? 7.065 18.172 13.259 1.00 14.12 137 ILE B N 1
ATOM 6185 C CA . ILE B 1 137 ? 5.818 17.920 12.579 1.00 15.43 137 ILE B CA 1
ATOM 6186 C C . ILE B 1 137 ? 4.882 19.101 12.792 1.00 13.56 137 ILE B C 1
ATOM 6187 O O . ILE B 1 137 ? 4.951 19.834 13.786 1.00 15.28 137 ILE B O 1
ATOM 6203 N N . GLY B 1 138 ? 4.053 19.347 11.804 1.00 12.84 138 GLY B N 1
ATOM 6204 C CA . GLY B 1 138 ? 3.119 20.450 11.923 1.00 13.75 138 GLY B CA 1
ATOM 6205 C C . GLY B 1 138 ? 3.758 21.785 11.673 1.00 13.90 138 GLY B C 1
ATOM 6206 O O . GLY B 1 138 ? 3.243 22.786 12.107 1.00 15.62 138 GLY B O 1
ATOM 6210 N N . THR B 1 139 ? 4.857 21.791 10.929 1.00 14.28 139 THR B N 1
ATOM 6211 C CA . THR B 1 139 ? 5.506 23.005 10.483 1.00 15.10 139 THR B CA 1
ATOM 6212 C C . THR B 1 139 ? 5.539 23.054 8.961 1.00 14.94 139 THR B C 1
ATOM 6213 O O . THR B 1 139 ? 5.491 22.002 8.284 1.00 17.06 139 THR B O 1
ATOM 6224 N N . ALA B 1 140 ? 5.730 24.239 8.413 1.00 15.91 140 ALA B N 1
ATOM 6225 C CA . ALA B 1 140 ? 5.891 24.379 6.965 1.00 17.73 140 ALA B CA 1
ATOM 6226 C C . ALA B 1 140 ? 7.133 23.622 6.431 1.00 21.08 140 ALA B C 1
ATOM 6227 O O . ALA B 1 140 ? 7.163 23.172 5.293 1.00 22.99 140 ALA B O 1
ATOM 6234 N N . GLY B 1 141 ? 8.143 23.469 7.265 1.00 18.71 141 GLY B N 1
ATOM 6235 C CA . GLY B 1 141 ? 9.327 22.730 6.868 1.00 17.16 141 GLY B CA 1
ATOM 6236 C C . GLY B 1 141 ? 9.042 21.273 6.622 1.00 15.12 141 GLY B C 1
ATOM 6237 O O . GLY B 1 141 ? 9.688 20.649 5.774 1.00 17.22 141 GLY B O 1
ATOM 6241 N N . GLU B 1 142 ? 8.066 20.717 7.324 1.00 15.45 142 GLU B N 1
ATOM 6242 C CA . GLU B 1 142 ? 7.635 19.357 7.008 1.00 15.37 142 GLU B CA 1
ATOM 6243 C C . GLU B 1 142 ? 7.099 19.275 5.579 1.00 17.60 142 GLU B C 1
ATOM 6244 O O . GLU B 1 142 ? 7.362 18.314 4.823 1.00 16.57 142 GLU B O 1
ATOM 6256 N N . ASP B 1 143 ? 6.325 20.278 5.205 1.00 18.83 143 ASP B N 1
ATOM 6257 C CA . ASP B 1 143 ? 5.803 20.317 3.863 1.00 20.15 143 ASP B CA 1
ATOM 6258 C C . ASP B 1 143 ? 6.863 20.385 2.813 1.00 18.63 143 ASP B C 1
ATOM 6259 O O . ASP B 1 143 ? 6.776 19.686 1.760 1.00 19.21 143 ASP B O 1
ATOM 6268 N N . TYR B 1 144 ? 7.871 21.218 3.074 1.00 19.23 144 TYR B N 1
ATOM 6269 C CA . TYR B 1 144 ? 8.972 21.376 2.149 1.00 17.70 144 TYR B CA 1
ATOM 6270 C C . TYR B 1 144 ? 9.688 20.035 2.024 1.00 16.05 144 TYR B C 1
ATOM 6271 O O . TYR B 1 144 ? 9.989 19.592 0.924 1.00 17.16 144 TYR B O 1
ATOM 6289 N N . TYR B 1 145 ? 9.928 19.376 3.144 1.00 15.64 145 TYR B N 1
ATOM 6290 C CA . TYR B 1 145 ? 10.606 18.071 3.157 1.00 13.28 145 TYR B CA 1
ATOM 6291 C C . TYR B 1 145 ? 9.867 17.075 2.281 1.00 13.63 145 TYR B C 1
ATOM 6292 O O . TYR B 1 145 ? 10.478 16.375 1.443 1.00 14.29 145 TYR B O 1
ATOM 6310 N N . LEU B 1 146 ? 8.562 16.932 2.503 1.00 15.41 146 LEU B N 1
ATOM 6311 C CA . LEU B 1 146 ? 7.795 15.946 1.763 1.00 17.41 146 LEU B CA 1
ATOM 6312 C C . LEU B 1 146 ? 7.767 16.269 0.266 1.00 19.12 146 LEU B C 1
ATOM 6313 O O . LEU B 1 146 ? 7.830 15.333 -0.552 1.00 22.18 146 LEU B O 1
ATOM 6329 N N A ARG B 1 147 ? 7.641 17.563 -0.096 0.45 18.87 147 ARG B N 1
ATOM 6330 N N B ARG B 1 147 ? 7.729 17.534 -0.115 0.55 21.12 147 ARG B N 1
ATOM 6331 C CA A ARG B 1 147 ? 7.697 18.011 -1.524 0.45 19.48 147 ARG B CA 1
ATOM 6332 C CA B ARG B 1 147 ? 7.687 17.866 -1.548 0.55 21.49 147 ARG B CA 1
ATOM 6333 C C A ARG B 1 147 ? 9.046 17.638 -2.165 0.45 21.09 147 ARG B C 1
ATOM 6334 C C B ARG B 1 147 ? 9.043 17.824 -2.272 0.55 20.72 147 ARG B C 1
ATOM 6335 O O A ARG B 1 147 ? 9.123 16.838 -3.120 0.45 21.37 147 ARG B O 1
ATOM 6336 O O B ARG B 1 147 ? 9.121 17.537 -3.471 0.55 19.60 147 ARG B O 1
ATOM 6377 N N . GLU B 1 148 ? 10.105 18.170 -1.565 1.00 19.06 148 GLU B N 1
ATOM 6378 C CA . GLU B 1 148 ? 11.393 18.379 -2.220 1.00 19.93 148 GLU B CA 1
ATOM 6379 C C . GLU B 1 148 ? 12.464 17.356 -1.918 1.00 19.27 148 GLU B C 1
ATOM 6380 O O . GLU B 1 148 ? 13.394 17.225 -2.705 1.00 21.05 148 GLU B O 1
ATOM 6392 N N . ILE B 1 149 ? 12.374 16.706 -0.770 1.00 16.59 149 ILE B N 1
ATOM 6393 C CA . ILE B 1 149 ? 13.387 15.745 -0.353 1.00 16.97 149 ILE B CA 1
ATOM 6394 C C . ILE B 1 149 ? 12.954 14.297 -0.528 1.00 19.26 149 ILE B C 1
ATOM 6395 O O . ILE B 1 149 ? 13.671 13.497 -1.129 1.00 22.80 149 ILE B O 1
ATOM 6411 N N . SER B 1 150 ? 11.792 13.926 0.016 1.00 17.67 150 SER B N 1
ATOM 6412 C CA . SER B 1 150 ? 11.446 12.492 0.126 1.00 17.73 150 SER B CA 1
ATOM 6413 C C . SER B 1 150 ? 10.362 11.964 -0.818 1.00 19.58 150 SER B C 1
ATOM 6414 O O . SER B 1 150 ? 9.924 10.835 -0.670 1.00 22.93 150 SER B O 1
ATOM 6422 N N . GLY B 1 151 ? 9.917 12.773 -1.772 1.00 20.49 151 GLY B N 1
ATOM 6423 C CA . GLY B 1 151 ? 8.953 12.293 -2.733 1.00 23.67 151 GLY B CA 1
ATOM 6424 C C . GLY B 1 151 ? 7.663 11.897 -2.052 1.00 24.62 151 GLY B C 1
ATOM 6425 O O . GLY B 1 151 ? 6.976 10.970 -2.461 1.00 27.32 151 GLY B O 1
ATOM 6429 N N . GLY B 1 152 ? 7.345 12.583 -0.972 1.00 23.14 152 GLY B N 1
ATOM 6430 C CA . GLY B 1 152 ? 6.093 12.366 -0.283 1.00 24.50 152 GLY B CA 1
ATOM 6431 C C . GLY B 1 152 ? 6.145 11.366 0.855 1.00 26.21 152 GLY B C 1
ATOM 6432 O O . GLY B 1 152 ? 5.150 11.169 1.543 1.00 29.66 152 GLY B O 1
ATOM 6436 N N . SER B 1 153 ? 7.299 10.747 1.075 1.00 24.62 153 SER B N 1
ATOM 6437 C CA . SER B 1 153 ? 7.453 9.731 2.124 1.00 25.81 153 SER B CA 1
ATOM 6438 C C . SER B 1 153 ? 7.762 10.348 3.496 1.00 25.09 153 SER B C 1
ATOM 6439 O O . SER B 1 153 ? 8.651 11.173 3.624 1.00 20.78 153 SER B O 1
ATOM 6447 N N A ARG B 1 154 ? 6.993 10.003 4.524 0.35 24.44 154 ARG B N 1
ATOM 6448 N N B ARG B 1 154 ? 7.049 9.853 4.499 0.65 25.06 154 ARG B N 1
ATOM 6449 C CA A ARG B 1 154 ? 7.282 10.530 5.863 0.35 23.31 154 ARG B CA 1
ATOM 6450 C CA B ARG B 1 154 ? 7.206 10.283 5.879 0.65 24.09 154 ARG B CA 1
ATOM 6451 C C A ARG B 1 154 ? 8.357 9.690 6.567 0.35 21.57 154 ARG B C 1
ATOM 6452 C C B ARG B 1 154 ? 8.384 9.606 6.581 0.65 21.81 154 ARG B C 1
ATOM 6453 O O A ARG B 1 154 ? 8.086 8.937 7.508 0.35 23.74 154 ARG B O 1
ATOM 6454 O O B ARG B 1 154 ? 8.213 8.863 7.559 0.65 23.38 154 ARG B O 1
ATOM 6495 N N . ASN B 1 155 ? 9.587 9.853 6.098 1.00 17.42 155 ASN B N 1
ATOM 6496 C CA . ASN B 1 155 ? 10.723 9.046 6.546 1.00 16.58 155 ASN B CA 1
ATOM 6497 C C . ASN B 1 155 ? 11.773 9.793 7.334 1.00 15.50 155 ASN B C 1
ATOM 6498 O O . ASN B 1 155 ? 12.859 9.290 7.576 1.00 17.25 155 ASN B O 1
ATOM 6509 N N . PHE B 1 156 ? 11.409 10.985 7.775 1.00 15.01 156 PHE B N 1
ATOM 6510 C CA . PHE B 1 156 ? 12.236 11.797 8.644 1.00 14.94 156 PHE B CA 1
ATOM 6511 C C . PHE B 1 156 ? 12.143 11.339 10.091 1.00 16.45 156 PHE B C 1
ATOM 6512 O O . PHE B 1 156 ? 11.322 10.519 10.439 1.00 17.63 156 PHE B O 1
ATOM 6529 N N . TYR B 1 157 ? 13.044 11.844 10.926 1.00 15.58 157 TYR B N 1
ATOM 6530 C CA . TYR B 1 157 ? 12.939 11.699 12.380 1.00 15.17 157 TYR B CA 1
ATOM 6531 C C . TYR B 1 157 ? 11.994 12.771 12.923 1.00 14.45 157 TYR B C 1
ATOM 6532 O O . TYR B 1 157 ? 12.320 13.953 12.885 1.00 14.68 157 TYR B O 1
ATOM 6550 N N . PRO B 1 158 ? 10.832 12.367 13.476 1.00 15.04 158 PRO B N 1
ATOM 6551 C CA . PRO B 1 158 ? 9.863 13.388 13.883 1.00 15.13 158 PRO B CA 1
ATOM 6552 C C . PRO B 1 158 ? 10.279 14.091 15.183 1.00 15.97 158 PRO B C 1
ATOM 6553 O O . PRO B 1 158 ? 10.827 13.513 16.131 1.00 19.15 158 PRO B O 1
ATOM 6564 N N . LEU B 1 159 ? 9.990 15.379 15.234 1.00 14.60 159 LEU B N 1
ATOM 6565 C CA . LEU B 1 159 ? 10.304 16.211 16.385 1.00 15.30 159 LEU B CA 1
ATOM 6566 C C . LEU B 1 159 ? 9.067 16.953 16.871 1.00 15.17 159 LEU B C 1
ATOM 6567 O O . LEU B 1 159 ? 8.268 17.440 16.074 1.00 15.69 159 LEU B O 1
ATOM 6583 N N . LYS B 1 160 ? 8.932 17.054 18.175 1.00 15.23 160 LYS B N 1
ATOM 6584 C CA . LYS B 1 160 ? 7.708 17.618 18.773 1.00 15.62 160 LYS B CA 1
ATOM 6585 C C . LYS B 1 160 ? 7.797 19.115 19.112 1.00 16.76 160 LYS B C 1
ATOM 6586 O O . LYS B 1 160 ? 6.794 19.754 19.440 1.00 18.28 160 LYS B O 1
ATOM 6605 N N . SER B 1 161 ? 9.007 19.653 19.073 1.00 16.67 161 SER B N 1
ATOM 6606 C CA . SER B 1 161 ? 9.255 21.017 19.505 1.00 17.36 161 SER B CA 1
ATOM 6607 C C . SER B 1 161 ? 10.655 21.453 19.137 1.00 16.77 161 SER B C 1
ATOM 6608 O O . SER B 1 161 ? 11.501 20.633 18.761 1.00 15.39 161 SER B O 1
ATOM 6616 N N . ARG B 1 162 ? 10.912 22.755 19.2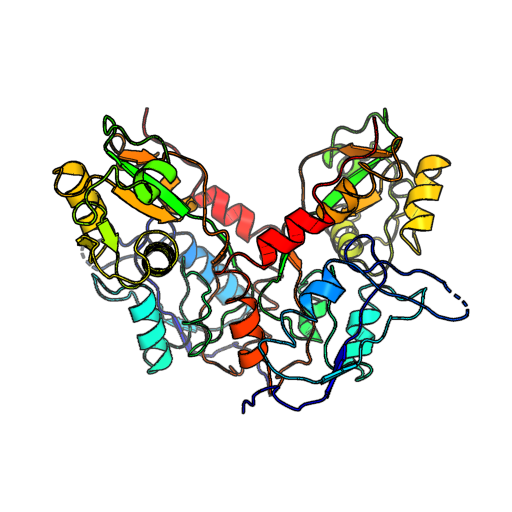35 1.00 16.43 162 ARG B N 1
ATOM 6617 C CA . ARG B 1 162 ? 12.264 23.254 19.044 1.00 15.83 162 ARG B CA 1
ATOM 6618 C C . ARG B 1 162 ? 13.224 22.673 20.064 1.00 16.07 162 ARG B C 1
ATOM 6619 O O . ARG B 1 162 ? 14.346 22.334 19.702 1.00 16.98 162 ARG B O 1
ATOM 6640 N N . GLN B 1 163 ? 12.814 22.528 21.318 1.00 17.98 163 GLN B N 1
ATOM 6641 C CA . GLN B 1 163 ? 13.694 21.981 22.339 1.00 18.51 163 GLN B CA 1
ATOM 6642 C C . GLN B 1 163 ? 14.144 20.565 21.937 1.00 19.20 163 GLN B C 1
ATOM 6643 O O . GLN B 1 163 ? 15.327 20.236 22.042 1.00 19.56 163 GLN B O 1
ATOM 6657 N N . GLU B 1 164 ? 13.239 19.747 21.408 1.00 18.44 164 GLU B N 1
ATOM 6658 C CA . GLU B 1 164 ? 13.638 18.395 20.997 1.00 18.79 164 GLU B CA 1
ATOM 6659 C C . GLU B 1 164 ? 14.618 18.472 19.813 1.00 18.24 164 GLU B C 1
ATOM 6660 O O . GLU B 1 164 ? 15.570 17.682 19.708 1.00 17.70 164 GLU B O 1
ATOM 6672 N N . MET B 1 165 ? 14.377 19.421 18.912 1.00 17.14 165 MET B N 1
ATOM 6673 C CA . MET B 1 165 ? 15.283 19.632 17.782 1.00 15.42 165 MET B CA 1
ATOM 6674 C C . MET B 1 165 ? 16.705 19.949 18.277 1.00 16.82 165 MET B C 1
ATOM 6675 O O . MET B 1 165 ? 17.704 19.321 17.846 1.00 17.02 165 MET B O 1
ATOM 6689 N N . TYR B 1 166 ? 16.821 20.880 19.204 1.00 16.55 166 TYR B N 1
ATOM 6690 C CA . TYR B 1 166 ? 18.130 21.287 19.694 1.00 17.48 166 TYR B CA 1
ATOM 6691 C C . TYR B 1 166 ? 18.769 20.122 20.437 1.00 19.20 166 TYR B C 1
ATOM 6692 O O . TYR B 1 166 ? 19.949 19.809 20.236 1.00 19.32 166 TYR B O 1
ATOM 6710 N N . ASP B 1 167 ? 18.011 19.495 21.324 1.00 18.72 167 ASP B N 1
ATOM 6711 C CA . ASP B 1 167 ? 18.564 18.410 22.127 1.00 21.02 167 ASP B CA 1
ATOM 6712 C C . ASP B 1 167 ? 19.054 17.278 21.228 1.00 19.57 167 ASP B C 1
ATOM 6713 O O . ASP B 1 167 ? 20.103 16.669 21.526 1.00 21.34 167 ASP B O 1
ATOM 6722 N N . SER B 1 168 ? 18.281 16.953 20.194 1.00 18.77 168 SER B N 1
ATOM 6723 C CA . SER B 1 168 ? 18.614 15.835 19.323 1.00 18.33 168 SER B CA 1
ATOM 6724 C C . SER B 1 168 ? 19.870 16.143 18.477 1.00 17.73 168 SER B C 1
ATOM 6725 O O . SER B 1 168 ? 20.711 15.258 18.254 1.00 18.78 168 SER B O 1
ATOM 6733 N N . LEU B 1 169 ? 20.002 17.388 18.032 1.00 17.17 169 LEU B N 1
ATOM 6734 C CA . LEU B 1 169 ? 21.215 17.802 17.291 1.00 17.76 169 LEU B CA 1
ATOM 6735 C C . LEU B 1 169 ? 22.428 17.721 18.209 1.00 19.38 169 LEU B C 1
ATOM 6736 O O . LEU B 1 169 ? 23.497 17.182 17.838 1.00 20.46 169 LEU B O 1
ATOM 6752 N N . LEU B 1 170 ? 22.284 18.239 19.424 1.00 20.69 170 LEU B N 1
ATOM 6753 C CA . LEU B 1 170 ? 23.436 18.294 20.315 1.00 23.65 170 LEU B CA 1
ATOM 6754 C C . LEU B 1 170 ? 23.858 16.889 20.751 1.00 24.93 170 LEU B C 1
ATOM 6755 O O . LEU B 1 170 ? 25.040 16.655 20.936 1.00 28.38 170 LEU B O 1
ATOM 6771 N N . ALA B 1 171 ? 22.923 15.958 20.876 1.00 25.06 171 ALA B N 1
ATOM 6772 C CA . ALA B 1 171 ? 23.206 14.589 21.288 1.00 26.19 171 ALA B CA 1
ATOM 6773 C C . ALA B 1 171 ? 23.608 13.665 20.128 1.00 24.57 171 ALA B C 1
ATOM 6774 O O . ALA B 1 171 ? 23.954 12.513 20.358 1.00 27.63 171 ALA B O 1
ATOM 6781 N N . GLY B 1 172 ? 23.540 14.157 18.903 1.00 22.65 172 GLY B N 1
ATOM 6782 C CA . GLY B 1 172 ? 23.950 13.385 17.744 1.00 22.12 172 GLY B CA 1
ATOM 6783 C C . GLY B 1 172 ? 22.922 12.354 17.312 1.00 21.51 172 GLY B C 1
ATOM 6784 O O . GLY B 1 172 ? 23.252 11.412 16.590 1.00 23.80 172 GLY B O 1
ATOM 6788 N N . ILE B 1 173 ? 21.677 12.539 17.741 1.00 20.41 173 ILE B N 1
ATOM 6789 C CA . ILE B 1 173 ? 20.562 11.676 17.339 1.00 21.58 173 ILE B CA 1
ATOM 6790 C C . ILE B 1 173 ? 20.079 11.977 15.914 1.00 20.74 173 ILE B C 1
ATOM 6791 O O . ILE B 1 173 ? 19.621 11.084 15.183 1.00 21.13 173 ILE B O 1
ATOM 6807 N N . ILE B 1 174 ? 20.134 13.249 15.544 1.00 18.47 174 ILE B N 1
ATOM 6808 C CA . ILE B 1 174 ? 19.911 13.660 14.172 1.00 16.45 174 ILE B CA 1
ATOM 6809 C C . ILE B 1 174 ? 21.105 14.471 13.690 1.00 16.59 174 ILE B C 1
ATOM 6810 O O . ILE B 1 174 ? 21.834 15.054 14.488 1.00 18.25 174 ILE B O 1
ATOM 6826 N N . ASP B 1 175 ? 21.275 14.549 12.383 1.00 14.96 175 ASP B N 1
ATOM 6827 C CA . ASP B 1 175 ? 22.384 15.328 11.796 1.00 16.17 175 ASP B CA 1
ATOM 6828 C C . ASP B 1 175 ? 21.973 16.763 11.380 1.00 14.61 175 ASP B C 1
ATOM 6829 O O . ASP B 1 175 ? 22.823 17.649 11.298 1.00 16.50 175 ASP B O 1
ATOM 6838 N N . VAL B 1 176 ? 20.699 16.976 11.079 1.00 15.40 176 VAL B N 1
ATOM 6839 C CA . VAL B 1 176 ? 20.293 18.244 10.491 1.00 14.89 176 VAL B CA 1
ATOM 6840 C C . VAL B 1 176 ? 18.790 18.431 10.720 1.00 14.22 176 VAL B C 1
ATOM 6841 O O . VAL B 1 176 ? 18.049 17.467 10.942 1.00 14.15 176 VAL B O 1
ATOM 6854 N N . SER B 1 177 ? 18.336 19.681 10.677 1.00 14.15 177 SE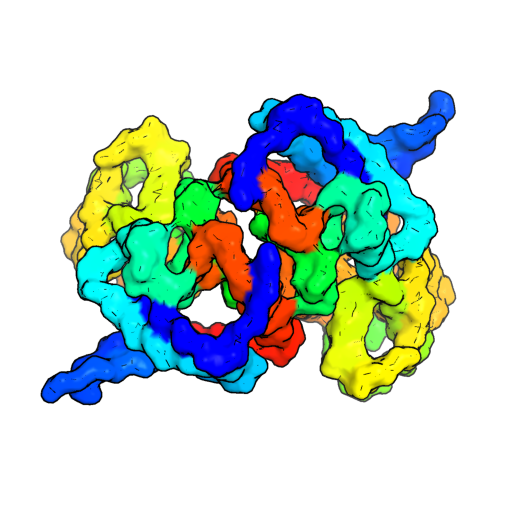R B N 1
ATOM 6855 C CA . SER B 1 177 ? 16.916 20.004 10.619 1.00 13.53 177 SER B CA 1
ATOM 6856 C C . SER B 1 177 ? 16.764 21.318 9.831 1.00 12.22 177 SER B C 1
ATOM 6857 O O . SER B 1 177 ? 17.742 21.851 9.274 1.00 13.76 177 SER B O 1
ATOM 6865 N N . PHE B 1 178 ? 15.525 21.804 9.727 1.00 13.81 178 PHE B N 1
ATOM 6866 C CA . PHE B 1 178 ? 15.190 23.057 9.038 1.00 13.73 178 PHE B CA 1
ATOM 6867 C C . PHE B 1 178 ? 14.620 24.021 10.075 1.00 14.42 178 PHE B C 1
ATOM 6868 O O . PHE B 1 178 ? 13.908 23.589 10.983 1.00 13.75 178 PHE B O 1
ATOM 6885 N N . MET B 1 179 ? 14.846 25.327 9.891 1.00 12.49 179 MET B N 1
ATOM 6886 C CA . MET B 1 179 ? 14.289 26.322 10.798 1.00 13.61 179 MET B CA 1
ATOM 6887 C C . MET B 1 179 ? 14.146 27.673 10.094 1.00 11.64 179 MET B C 1
ATOM 6888 O O . MET B 1 179 ? 14.958 28.025 9.271 1.00 13.76 179 MET B O 1
ATOM 6902 N N . ASP B 1 180 ? 13.069 28.415 10.407 1.00 12.25 180 ASP B N 1
ATOM 6903 C CA . ASP B 1 180 ? 12.881 29.755 9.869 1.00 13.02 180 ASP B CA 1
ATOM 6904 C C . ASP B 1 180 ? 14.124 30.606 10.138 1.00 13.06 180 ASP B C 1
ATOM 6905 O O . ASP B 1 180 ? 14.726 30.529 11.220 1.00 14.00 180 ASP B O 1
ATOM 6914 N N . ILE B 1 181 ? 14.456 31.480 9.195 1.00 13.73 181 ILE B N 1
ATOM 6915 C CA . ILE B 1 181 ? 15.710 32.220 9.245 1.00 16.20 181 ILE B CA 1
ATOM 6916 C C . ILE B 1 181 ? 15.806 33.191 10.413 1.00 15.05 181 ILE B C 1
ATOM 6917 O O . ILE B 1 181 ? 16.854 33.311 11.005 1.00 15.60 181 ILE B O 1
ATOM 6933 N N . GLY B 1 182 ? 14.749 33.923 10.749 1.00 15.93 182 GLY B N 1
ATOM 6934 C CA . GLY B 1 182 ? 14.877 34.939 11.794 1.00 15.34 182 GLY B CA 1
ATOM 6935 C C . GLY B 1 182 ? 15.214 34.337 13.146 1.00 15.49 182 GLY B C 1
ATOM 6936 O O . GLY B 1 182 ? 16.164 34.742 13.838 1.00 17.02 182 GLY B O 1
ATOM 6940 N N . THR B 1 183 ? 14.453 33.322 13.523 1.00 15.82 183 THR B N 1
ATOM 6941 C CA . THR B 1 183 ? 14.680 32.667 14.786 1.00 16.62 183 THR B CA 1
ATOM 6942 C C . THR B 1 183 ? 15.907 31.764 14.719 1.00 16.32 183 THR B C 1
ATOM 6943 O O . THR B 1 183 ? 16.614 31.659 15.705 1.00 18.09 183 THR B O 1
ATOM 6954 N N . ALA B 1 184 ? 16.202 31.163 13.575 1.00 14.92 184 ALA B N 1
ATOM 6955 C CA . ALA B 1 184 ? 17.446 30.392 13.439 1.00 15.28 184 ALA B CA 1
ATOM 6956 C C . ALA B 1 184 ? 18.696 31.238 13.676 1.00 15.82 184 ALA B C 1
ATOM 6957 O O . ALA B 1 184 ? 19.637 30.821 14.362 1.00 16.55 184 ALA B O 1
ATOM 6964 N N . GLU B 1 185 ? 18.712 32.418 13.074 1.00 16.92 185 GLU B N 1
ATOM 6965 C CA . GLU B 1 185 ? 19.797 33.350 13.307 1.00 19.00 185 GLU B CA 1
ATOM 6966 C C . GLU B 1 185 ? 19.832 33.706 14.780 1.00 18.99 185 GLU B C 1
ATOM 6967 O O . GLU B 1 185 ? 20.917 33.729 15.384 1.00 20.88 185 GLU B O 1
ATOM 6979 N N . TYR B 1 186 ? 18.680 34.011 15.373 1.00 18.00 186 TYR B N 1
ATOM 6980 C CA . TYR B 1 186 ? 18.653 34.440 16.765 1.00 18.86 186 TYR B CA 1
ATOM 6981 C C . TYR B 1 186 ? 19.252 33.356 17.666 1.00 20.28 186 TYR B C 1
ATOM 6982 O O . TYR B 1 186 ? 20.133 33.639 18.492 1.00 20.30 186 TYR B O 1
ATOM 7000 N N . VAL B 1 187 ? 18.794 32.120 17.516 1.00 19.73 187 VAL B N 1
ATOM 7001 C CA A VAL B 1 187 ? 19.177 31.030 18.406 0.45 21.19 187 VAL B CA 1
ATOM 7002 C CA B VAL B 1 187 ? 19.207 31.094 18.466 0.55 20.05 187 VAL B CA 1
ATOM 7003 C C . VAL B 1 187 ? 20.654 30.674 18.228 1.00 20.47 187 VAL B C 1
ATOM 7004 O O . VAL B 1 187 ? 21.381 30.448 19.199 1.00 21.99 187 VAL B O 1
ATOM 7029 N N . THR B 1 188 ? 21.120 30.626 16.982 1.00 20.79 188 THR B N 1
ATOM 7030 C CA . THR B 1 188 ? 22.538 30.285 16.745 1.00 22.21 188 THR B CA 1
ATOM 7031 C C . THR B 1 188 ? 23.485 31.425 17.094 1.00 23.23 188 THR B C 1
ATOM 7032 O O . THR B 1 188 ? 24.666 31.180 17.350 1.00 24.40 188 THR B O 1
ATOM 7043 N N . ASN B 1 189 ? 22.989 32.650 17.157 1.00 23.25 189 ASN B N 1
ATOM 7044 C CA . ASN B 1 189 ? 23.835 33.793 17.517 1.00 25.49 189 ASN B CA 1
ATOM 7045 C C . ASN B 1 189 ? 23.758 34.139 18.987 1.00 26.07 189 ASN B C 1
ATOM 7046 O O . ASN B 1 189 ? 24.600 34.912 19.480 1.00 27.71 189 ASN B O 1
ATOM 7057 N N . ASN B 1 190 ? 22.811 33.561 19.719 1.00 26.47 190 ASN B N 1
ATOM 7058 C CA . ASN B 1 190 ? 22.584 33.963 21.112 1.00 26.75 190 ASN B CA 1
ATOM 7059 C C . ASN B 1 190 ? 22.448 32.871 22.154 1.00 28.25 190 ASN B C 1
ATOM 7060 O O . ASN B 1 190 ? 22.722 33.126 23.316 1.00 32.05 190 ASN B O 1
ATOM 7071 N N . ILE B 1 191 ? 22.032 31.677 21.765 1.00 28.57 191 ILE B N 1
ATOM 7072 C CA . ILE B 1 191 ? 21.697 30.644 22.731 1.00 27.65 191 ILE B CA 1
ATOM 7073 C C . ILE B 1 191 ? 22.563 29.388 22.547 1.00 29.78 191 ILE B C 1
ATOM 7074 O O . ILE B 1 191 ? 23.196 28.941 23.496 1.00 31.10 191 ILE B O 1
ATOM 7090 N N . TYR B 1 192 ? 22.620 28.861 21.324 1.00 26.34 192 TYR B N 1
ATOM 7091 C CA . TYR B 1 192 ? 23.356 27.632 21.001 1.00 28.26 192 TYR B CA 1
ATOM 7092 C C . TYR B 1 192 ? 24.535 27.921 20.098 1.00 26.28 192 TYR B C 1
ATOM 7093 O O . TYR B 1 192 ? 24.450 27.793 18.873 1.00 27.61 192 TYR B O 1
ATOM 7111 N N . CYS B 1 193 ? 25.638 28.312 20.714 1.00 28.48 193 CYS B N 1
ATOM 7112 C CA . CYS B 1 193 ? 26.823 28.686 19.968 1.00 31.58 193 CYS B CA 1
ATOM 7113 C C . CYS B 1 193 ? 27.493 27.510 19.256 1.00 29.96 193 CYS B C 1
ATOM 7114 O O . CYS B 1 193 ? 28.339 27.735 18.389 1.00 33.09 193 CYS B O 1
ATOM 7121 N N . ASN B 1 194 ? 27.125 26.268 19.611 1.00 27.04 194 ASN B N 1
ATOM 7122 C CA . ASN B 1 194 ? 27.653 25.087 18.920 1.00 27.74 194 ASN B CA 1
ATOM 7123 C C . ASN B 1 194 ? 26.739 24.561 17.839 1.00 24.32 194 ASN B C 1
ATOM 7124 O O . ASN B 1 194 ? 27.020 23.536 17.236 1.00 24.77 194 ASN B O 1
ATOM 7135 N N . LEU B 1 195 ? 25.630 25.248 17.599 1.00 22.17 195 LEU B N 1
ATOM 7136 C CA . LEU B 1 195 ? 24.802 24.981 16.426 1.00 19.95 195 LEU B CA 1
ATOM 7137 C C . LEU B 1 195 ? 25.082 26.050 15.368 1.00 19.76 195 LEU B C 1
ATOM 7138 O O . LEU B 1 195 ? 25.545 27.134 15.694 1.00 22.31 195 LEU B O 1
ATOM 7154 N N . THR B 1 196 ? 24.826 25.741 14.102 1.00 19.14 196 THR B N 1
ATOM 7155 C CA . THR B 1 196 ? 25.147 26.680 13.026 1.00 18.87 196 THR B CA 1
ATOM 7156 C C . THR B 1 196 ? 24.209 26.479 11.833 1.00 17.66 196 THR B C 1
ATOM 7157 O O . THR B 1 196 ? 23.465 25.484 11.784 1.00 17.81 196 THR B O 1
ATOM 7168 N N . LEU B 1 197 ? 24.212 27.434 10.912 1.00 18.10 197 LEU B N 1
ATOM 7169 C CA . LEU B 1 197 ? 23.369 27.396 9.712 1.00 17.99 197 LEU B CA 1
ATOM 7170 C C . LEU B 1 197 ? 24.282 27.190 8.502 1.00 20.34 197 LEU B C 1
ATOM 7171 O O . LEU B 1 197 ? 25.403 27.717 8.457 1.00 21.87 197 LEU B O 1
ATOM 7187 N N . VAL B 1 198 ? 23.797 26.463 7.508 1.00 18.56 198 VAL B N 1
ATOM 7188 C CA . VAL B 1 198 ? 24.579 26.194 6.328 1.00 18.34 198 VAL B CA 1
ATOM 7189 C C . VAL B 1 198 ? 23.709 26.291 5.101 1.00 18.65 198 VAL B C 1
ATOM 7190 O O . VAL B 1 198 ? 22.521 26.010 5.171 1.00 19.07 198 VAL B O 1
ATOM 7203 N N . GLY B 1 199 ? 24.296 26.670 3.978 1.00 20.85 199 GLY B N 1
ATOM 7204 C CA . GLY B 1 199 ? 23.611 26.631 2.710 1.00 21.25 199 GLY B CA 1
ATOM 7205 C C . GLY B 1 199 ? 22.807 27.875 2.407 1.00 19.66 199 GLY B C 1
ATOM 7206 O O . GLY B 1 199 ? 22.718 28.804 3.206 1.00 21.25 199 GLY B O 1
ATOM 7210 N N . GLU B 1 200 ? 22.198 27.865 1.239 1.00 22.39 200 GLU B N 1
ATOM 7211 C CA . GLU B 1 200 ? 21.310 28.944 0.825 1.00 21.58 200 GLU B CA 1
ATOM 7212 C C . GLU B 1 200 ? 19.987 28.884 1.557 1.00 19.79 200 GLU B C 1
ATOM 7213 O O . GLU B 1 200 ? 19.532 27.807 1.956 1.00 20.44 200 GLU B O 1
ATOM 7225 N N . ASP B 1 201 ? 19.325 30.024 1.706 1.00 19.76 201 ASP B N 1
ATOM 7226 C CA . ASP B 1 201 ? 18.002 29.958 2.283 1.00 20.62 201 ASP B CA 1
ATOM 7227 C C . ASP B 1 201 ? 17.008 29.437 1.230 1.00 18.53 201 ASP B C 1
ATOM 7228 O O . ASP B 1 201 ? 17.304 29.363 0.016 1.00 21.77 201 ASP B O 1
ATOM 7237 N N . PHE B 1 202 ? 15.872 28.968 1.712 1.00 17.82 202 PHE B N 1
ATOM 7238 C CA . PHE B 1 202 ? 14.903 28.272 0.852 1.00 16.79 202 PHE B CA 1
ATOM 7239 C C . PHE B 1 202 ? 13.479 28.517 1.361 1.00 16.52 202 PHE B C 1
ATOM 7240 O O . PHE B 1 202 ? 13.278 28.967 2.479 1.00 15.43 202 PHE B O 1
ATOM 7257 N N . ASP B 1 203 ? 12.502 28.187 0.528 1.00 16.29 203 ASP B N 1
ATOM 7258 C CA . ASP B 1 203 ? 11.091 28.289 0.867 1.00 15.05 203 ASP B CA 1
ATOM 7259 C C . ASP B 1 203 ? 10.710 29.716 1.266 1.00 14.34 203 ASP B C 1
ATOM 7260 O O . ASP B 1 203 ? 10.129 29.944 2.340 1.00 13.79 203 ASP B O 1
ATOM 7269 N N . LYS B 1 204 ? 11.021 30.663 0.412 1.00 16.72 204 LYS B N 1
ATOM 7270 C CA A LYS B 1 204 ? 10.654 32.049 0.663 0.39 16.46 204 LYS B CA 1
ATOM 7271 C CA B LYS B 1 204 ? 10.649 32.054 0.670 0.61 17.42 204 LYS B CA 1
ATOM 7272 C C . LYS B 1 204 ? 9.143 32.118 0.890 1.00 14.62 204 LYS B C 1
ATOM 7273 O O . LYS B 1 204 ? 8.342 31.563 0.100 1.00 17.79 204 LYS B O 1
ATOM 7308 N N . SER B 1 205 ? 8.746 32.806 1.955 1.00 14.16 205 SER B N 1
ATOM 7309 C CA . SER B 1 205 ? 7.377 32.724 2.440 1.00 12.86 205 SER B CA 1
ATOM 7310 C C . SER B 1 205 ? 7.038 33.957 3.278 1.00 12.04 205 SER B C 1
ATOM 7311 O O . SER B 1 205 ? 7.811 34.930 3.263 1.00 13.44 205 SER B O 1
ATOM 7319 N N . THR B 1 206 ? 5.885 33.948 3.945 1.00 12.13 206 THR B N 1
ATOM 7320 C CA . THR B 1 206 ? 5.464 35.084 4.764 1.00 12.98 206 THR B CA 1
ATOM 7321 C C . THR B 1 206 ? 4.854 34.580 6.071 1.00 11.83 206 THR B C 1
ATOM 7322 O O . THR B 1 206 ? 4.382 33.435 6.133 1.00 11.47 206 THR B O 1
ATOM 7333 N N . PHE B 1 207 ? 4.838 35.433 7.088 1.00 11.41 207 PHE B N 1
ATOM 7334 C CA . PHE B 1 207 ? 4.100 35.217 8.332 1.00 11.20 207 PHE B CA 1
ATOM 7335 C C . PHE B 1 207 ? 2.866 36.104 8.292 1.00 10.66 207 PHE B C 1
ATOM 7336 O O . PHE B 1 207 ? 2.937 37.260 7.889 1.00 13.23 207 PHE B O 1
ATOM 7353 N N . GLY B 1 208 ? 1.745 35.604 8.783 1.00 10.53 208 GLY B N 1
ATOM 7354 C CA . GLY B 1 208 ? 0.512 36.386 8.863 1.00 10.91 208 GLY B CA 1
ATOM 7355 C C . GLY B 1 208 ? -0.220 36.051 10.140 1.00 11.01 208 GLY B C 1
ATOM 7356 O O . GLY B 1 208 ? -0.002 34.998 10.744 1.00 12.01 208 GLY B O 1
ATOM 7360 N N . ILE B 1 209 ? -1.118 36.955 10.554 1.00 11.42 209 ILE B N 1
ATOM 7361 C CA . ILE B 1 209 ? -1.992 36.718 11.715 1.00 11.80 209 ILE B CA 1
ATOM 7362 C C . ILE B 1 209 ? -3.131 35.851 11.264 1.00 10.56 209 ILE B C 1
ATOM 7363 O O . ILE B 1 209 ? -3.727 36.063 10.194 1.00 11.79 209 ILE B O 1
ATOM 7379 N N . VAL B 1 210 ? -3.369 34.774 11.994 1.00 12.03 210 VAL B N 1
ATOM 7380 C CA . VAL B 1 210 ? -4.441 33.844 11.672 1.00 11.22 210 VAL B CA 1
ATOM 7381 C C . VAL B 1 210 ? -5.775 34.381 12.160 1.00 11.96 210 VAL B C 1
ATOM 7382 O O . VAL B 1 210 ? -5.879 34.798 13.312 1.00 12.00 210 VAL B O 1
ATOM 7395 N N . THR B 1 211 ? -6.792 34.329 11.307 1.00 11.78 211 THR B N 1
ATOM 7396 C CA . THR B 1 211 ? -8.131 34.802 11.692 1.00 12.57 211 THR B CA 1
ATOM 7397 C C . THR B 1 211 ? -9.145 33.788 11.169 1.00 12.75 211 THR B C 1
ATOM 7398 O O . THR B 1 211 ? -8.808 32.947 10.331 1.00 12.99 211 THR B O 1
ATOM 7409 N N . PRO B 1 212 ? -10.373 33.837 11.659 1.00 14.37 212 PRO B N 1
ATOM 7410 C CA . PRO B 1 212 ? -11.358 32.984 11.020 1.00 15.02 212 PRO B CA 1
ATOM 7411 C C . PRO B 1 212 ? -11.523 33.367 9.560 1.00 15.92 212 PRO B C 1
ATOM 7412 O O . PRO B 1 212 ? -11.298 34.535 9.166 1.00 15.94 212 PRO B O 1
ATOM 7423 N N . LYS B 1 213 ? -11.986 32.422 8.750 1.00 16.53 213 LYS B N 1
ATOM 7424 C CA . LYS B 1 213 ? -12.378 32.748 7.388 1.00 17.17 213 LYS B CA 1
ATOM 7425 C C . LYS B 1 213 ? -13.585 33.684 7.414 1.00 18.59 213 LYS B C 1
ATOM 7426 O O . LYS B 1 213 ? -14.445 33.599 8.296 1.00 19.64 213 LYS B O 1
ATOM 7445 N N . GLU B 1 214 ? -13.626 34.592 6.444 1.00 19.47 214 GLU B N 1
ATOM 7446 C CA . GLU B 1 214 ? -14.754 35.541 6.254 1.00 20.22 214 GLU B CA 1
ATOM 7447 C C . GLU B 1 214 ? -15.035 36.340 7.532 1.00 20.67 214 GLU B C 1
ATOM 7448 O O . GLU B 1 214 ? -16.161 36.554 7.931 1.00 24.25 214 GLU B O 1
ATOM 7460 N N . TRP B 1 215 ? -13.965 36.799 8.161 1.00 19.32 215 TRP B N 1
ATOM 7461 C CA . TRP B 1 215 ? -14.038 37.410 9.488 1.00 19.19 215 TRP B CA 1
ATOM 7462 C C . TRP B 1 215 ? -14.591 38.825 9.396 1.00 20.01 215 TRP B C 1
ATOM 7463 O O . TRP B 1 215 ? -14.177 39.612 8.548 1.00 20.28 215 TRP B O 1
ATOM 7484 N N . LEU B 1 216 ? -15.471 39.185 10.325 1.00 19.84 216 LEU B N 1
ATOM 7485 C CA . LEU B 1 216 ? -16.072 40.507 10.331 1.00 20.55 216 LEU B CA 1
ATOM 7486 C C . LEU B 1 216 ? -15.065 41.642 10.409 1.00 19.63 216 LEU B C 1
ATOM 7487 O O . LEU B 1 216 ? -15.303 42.727 9.915 1.00 21.20 216 LEU B O 1
ATOM 7503 N N . TYR B 1 217 ? -13.937 41.391 11.061 1.00 17.69 217 TYR B N 1
ATOM 7504 C CA . TYR B 1 217 ? -12.971 42.435 11.365 1.00 17.58 217 TYR B CA 1
ATOM 7505 C C . TYR B 1 217 ? -11.727 42.433 10.457 1.00 15.14 217 TYR B C 1
ATOM 7506 O O . TYR B 1 217 ? -10.726 43.091 10.748 1.00 16.24 217 TYR B O 1
ATOM 7524 N N . ALA B 1 218 ? -11.824 41.752 9.324 1.00 14.86 218 ALA B N 1
ATOM 7525 C CA . ALA B 1 218 ? -10.648 41.542 8.450 1.00 15.26 218 ALA B CA 1
ATOM 7526 C C . ALA B 1 218 ? -10.043 42.835 7.962 1.00 15.31 218 ALA B C 1
ATOM 7527 O O . ALA B 1 218 ? -8.830 43.024 8.006 1.00 15.25 218 ALA B O 1
ATOM 7534 N N . LYS B 1 219 ? -10.875 43.738 7.464 1.00 16.39 219 LYS B N 1
ATOM 7535 C CA . LYS B 1 219 ? -10.364 44.978 6.911 1.00 16.09 219 LYS B CA 1
ATOM 7536 C C . LYS B 1 219 ? -9.693 45.839 7.976 1.00 15.32 219 LYS B C 1
ATOM 7537 O O . LYS B 1 219 ? -8.586 46.352 7.764 1.00 15.95 219 LYS B O 1
ATOM 7556 N N . ASP B 1 220 ? -10.331 45.944 9.151 1.00 16.08 220 ASP B N 1
ATOM 7557 C CA A ASP B 1 220 ? -9.778 46.731 10.262 0.58 17.20 220 ASP B CA 1
ATOM 7558 C CA B ASP B 1 220 ? -9.759 46.731 10.224 0.42 18.96 220 ASP B CA 1
ATOM 7559 C C . ASP B 1 220 ? -8.370 46.220 10.607 1.00 16.88 220 ASP B C 1
ATOM 7560 O O . ASP B 1 220 ? -7.437 46.996 10.736 1.00 16.80 220 ASP B O 1
ATOM 7575 N N . LEU B 1 221 ? -8.225 44.911 10.762 1.00 13.35 221 LEU B N 1
ATOM 7576 C CA . LEU B 1 221 ? -6.917 44.362 11.110 1.00 12.96 221 LEU B CA 1
ATOM 7577 C C . LEU B 1 221 ? -5.894 44.626 9.995 1.00 12.67 221 LEU B C 1
ATOM 7578 O O . LEU B 1 221 ? -4.763 45.059 10.264 1.00 13.76 221 LEU B O 1
ATOM 7594 N N . ASP B 1 222 ? -6.281 44.379 8.751 1.00 12.42 222 ASP B N 1
ATOM 7595 C CA . ASP B 1 222 ? -5.354 44.523 7.625 1.00 13.13 222 ASP B CA 1
ATOM 7596 C C . ASP B 1 222 ? -4.881 45.971 7.473 1.00 13.40 222 ASP B C 1
ATOM 7597 O O . ASP B 1 222 ? -3.694 46.224 7.263 1.00 12.93 222 ASP B O 1
ATOM 7606 N N . VAL B 1 223 ? -5.799 46.917 7.539 1.00 12.97 223 VAL B N 1
ATOM 7607 C CA . VAL B 1 223 ? -5.406 48.325 7.412 1.00 12.65 223 VAL B CA 1
ATOM 7608 C C . VAL B 1 223 ? -4.413 48.688 8.500 1.00 13.09 223 VAL B C 1
ATOM 7609 O O . VAL B 1 223 ? -3.452 49.427 8.244 1.00 14.71 223 VAL B O 1
ATOM 7622 N N . ASN B 1 224 ? -4.645 48.211 9.711 1.00 13.15 224 ASN B N 1
ATOM 7623 C CA . ASN B 1 224 ? -3.748 48.498 10.802 1.00 14.04 224 ASN B CA 1
ATOM 7624 C C . ASN B 1 224 ? -2.375 47.861 10.641 1.00 13.22 224 ASN B C 1
ATOM 7625 O O . ASN B 1 224 ? -1.352 48.507 10.913 1.00 14.83 224 ASN B O 1
ATOM 7636 N N . ILE B 1 225 ? -2.307 46.609 10.193 1.00 12.27 225 ILE B N 1
ATOM 7637 C CA A ILE B 1 225 ? -1.007 45.982 9.941 0.40 12.53 225 ILE B CA 1
ATOM 7638 C CA B ILE B 1 225 ? -1.009 45.975 9.952 0.60 11.57 225 ILE B CA 1
ATOM 7639 C C . ILE B 1 225 ? -0.247 46.737 8.874 1.00 12.42 225 ILE B C 1
ATOM 7640 O O . ILE B 1 225 ? 0.934 46.979 9.006 1.00 13.62 225 ILE B O 1
ATOM 7669 N N . LEU B 1 226 ? -0.933 47.084 7.785 1.00 12.70 226 LEU B N 1
ATOM 7670 C CA . LEU B 1 226 ? -0.276 47.786 6.696 1.00 12.53 226 LEU B CA 1
ATOM 7671 C C . LEU B 1 226 ? 0.221 49.145 7.153 1.00 12.65 226 LEU B C 1
ATOM 7672 O O . LEU B 1 226 ? 1.284 49.583 6.729 1.00 15.64 226 LEU B O 1
ATOM 7688 N N . SER B 1 227 ? -0.516 49.825 8.026 1.00 13.65 227 SER B N 1
ATOM 7689 C CA A SER B 1 227 ? -0.026 51.089 8.553 0.66 15.32 227 SER B CA 1
ATOM 7690 C CA B SER B 1 227 ? -0.029 51.093 8.559 0.34 14.67 227 SER B CA 1
ATOM 7691 C C . SER B 1 227 ? 1.235 50.908 9.410 1.00 14.12 227 SER B C 1
ATOM 7692 O O . SER B 1 227 ? 2.171 51.714 9.313 1.00 16.26 227 SER B O 1
ATOM 7705 N N . LEU B 1 228 ? 1.263 49.880 10.261 1.00 13.71 228 LEU B N 1
ATOM 7706 C CA . LEU B 1 228 ? 2.453 49.581 11.066 1.00 14.35 228 LEU B CA 1
ATOM 7707 C C . LEU B 1 228 ? 3.636 49.281 10.151 1.00 14.77 228 LEU B C 1
ATOM 7708 O O . LEU B 1 228 ? 4.761 49.681 10.457 1.00 16.47 228 LEU B O 1
ATOM 7724 N N . ARG B 1 229 ? 3.400 48.594 9.036 1.00 15.17 229 ARG B N 1
ATOM 7725 C CA A ARG B 1 229 ? 4.468 48.308 8.096 0.64 15.92 229 ARG B CA 1
ATOM 7726 C CA B ARG B 1 229 ? 4.481 48.323 8.085 0.36 16.74 229 ARG B CA 1
ATOM 7727 C C . ARG B 1 229 ? 4.993 49.602 7.455 1.00 15.63 229 ARG B C 1
ATOM 7728 O O . ARG B 1 229 ? 6.203 49.898 7.463 1.00 16.99 229 ARG B O 1
ATOM 7767 N N . GLU B 1 230 ? 4.073 50.371 6.906 1.00 14.81 230 GLU B N 1
ATOM 7768 C CA . GLU B 1 230 ? 4.435 51.574 6.170 1.00 16.88 230 GLU B CA 1
ATOM 7769 C C . GLU B 1 230 ? 5.175 52.596 7.025 1.00 18.50 230 GLU B C 1
ATOM 7770 O O . GLU B 1 230 ? 6.076 53.275 6.522 1.00 18.30 230 GLU B O 1
ATOM 7782 N N . THR B 1 231 ? 4.771 52.738 8.288 1.00 16.53 231 THR B N 1
ATOM 7783 C CA . THR B 1 231 ? 5.369 53.729 9.171 1.00 17.85 231 THR B CA 1
ATOM 7784 C C . THR B 1 231 ? 6.644 53.253 9.876 1.00 19.31 231 THR B C 1
ATOM 7785 O O . THR B 1 231 ? 7.265 54.006 10.638 1.00 22.98 231 THR B O 1
ATOM 7796 N N . GLY B 1 232 ? 7.049 52.026 9.610 1.00 17.33 232 GLY B N 1
ATOM 7797 C CA . GLY B 1 232 ? 8.302 51.506 10.101 1.00 17.05 232 GLY B CA 1
ATOM 7798 C C . GLY B 1 232 ? 8.255 50.853 11.462 1.00 18.25 232 GLY B C 1
ATOM 7799 O O . GLY B 1 232 ? 9.289 50.418 11.958 1.00 19.28 232 GLY B O 1
ATOM 7803 N N . ILE B 1 233 ? 7.075 50.731 12.051 1.00 16.33 233 ILE B N 1
ATOM 7804 C CA . ILE B 1 233 ? 6.963 50.090 13.352 1.00 16.47 233 ILE B CA 1
ATOM 7805 C C . ILE B 1 233 ? 7.383 48.616 13.356 1.00 16.18 233 ILE B C 1
ATOM 7806 O O . ILE B 1 233 ? 8.068 48.172 14.293 1.00 16.77 233 ILE B O 1
ATOM 7822 N N . LEU B 1 234 ? 6.982 47.865 12.331 1.00 16.24 234 LEU B N 1
ATOM 7823 C CA . LEU B 1 234 ? 7.363 46.466 12.285 1.00 17.03 234 LEU B CA 1
ATOM 7824 C C . LEU B 1 234 ? 8.879 46.319 12.160 1.00 18.64 234 LEU B C 1
ATOM 7825 O O . LEU B 1 234 ? 9.476 45.424 12.775 1.00 18.39 234 LEU B O 1
ATOM 7841 N N . ASP B 1 235 ? 9.491 47.185 11.362 1.00 18.49 235 ASP B N 1
ATOM 7842 C CA . ASP B 1 235 ? 10.952 47.180 11.232 1.00 20.02 235 ASP B CA 1
ATOM 7843 C C . ASP B 1 235 ? 11.632 47.504 12.572 1.00 19.78 235 ASP B C 1
ATOM 7844 O O . ASP B 1 235 ? 12.605 46.868 12.955 1.00 20.86 235 ASP B O 1
ATOM 7853 N N . ASN B 1 236 ? 11.105 48.486 13.294 1.00 18.84 236 ASN B N 1
ATOM 7854 C CA . ASN B 1 236 ? 11.628 48.823 14.607 1.00 20.41 236 ASN B CA 1
ATOM 7855 C C . ASN B 1 236 ? 11.521 47.669 15.583 1.00 19.85 236 ASN B C 1
ATOM 7856 O O . ASN B 1 236 ? 12.445 47.428 16.347 1.00 20.26 236 ASN B O 1
ATOM 7867 N N . LEU B 1 237 ? 10.387 46.968 15.567 1.00 17.54 237 LEU B N 1
ATOM 7868 C CA . LEU B 1 237 ? 10.204 45.837 16.487 1.00 17.41 237 LEU B CA 1
ATOM 7869 C C . LEU B 1 237 ? 11.175 44.725 16.136 1.00 17.27 237 LEU B C 1
ATOM 7870 O O . LEU B 1 237 ? 11.725 44.094 17.028 1.00 18.03 237 LEU B O 1
ATOM 7886 N N . LYS B 1 238 ? 11.377 44.490 14.844 1.00 17.02 238 LYS B N 1
ATOM 7887 C CA . LYS B 1 238 ? 12.324 43.457 14.439 1.00 18.90 238 LYS B CA 1
ATOM 7888 C C . LYS B 1 238 ? 13.736 43.785 14.933 1.00 19.96 238 LYS B C 1
ATOM 7889 O O . LYS B 1 238 ? 14.420 42.932 15.498 1.00 21.00 238 LYS B O 1
ATOM 7908 N N . LYS B 1 239 ? 14.174 45.026 14.743 1.00 21.40 239 LYS B N 1
ATOM 7909 C CA . LYS B 1 239 ? 15.477 45.427 15.250 1.00 23.00 239 LYS B CA 1
ATOM 7910 C C . LYS B 1 239 ? 15.586 45.267 16.767 1.00 23.33 239 LYS B C 1
ATOM 7911 O O . LYS B 1 239 ? 16.590 44.772 17.292 1.00 24.28 239 LYS B O 1
ATOM 7930 N N . LYS B 1 240 ? 14.558 45.704 17.482 1.00 20.76 240 LYS B N 1
ATOM 7931 C CA . LYS B 1 240 ? 14.601 45.691 18.946 1.00 19.22 240 LYS B CA 1
ATOM 7932 C C . LYS B 1 240 ? 14.798 44.251 19.468 1.00 20.19 240 LYS B C 1
ATOM 7933 O O . LYS B 1 240 ? 15.599 43.988 20.362 1.00 21.65 240 LYS B O 1
ATOM 7952 N N . TRP B 1 241 ? 14.066 43.298 18.897 1.00 19.23 241 TRP B N 1
ATOM 7953 C CA . TRP B 1 241 ? 14.103 41.935 19.408 1.00 18.86 241 TRP B CA 1
ATOM 7954 C C . TRP B 1 241 ? 15.144 41.023 18.753 1.00 19.07 241 TRP B C 1
ATOM 7955 O O . TRP B 1 241 ? 15.545 40.056 19.371 1.00 22.23 241 TRP B O 1
ATOM 7976 N N . PHE B 1 242 ? 15.553 41.304 17.524 1.00 19.42 242 PHE B N 1
ATOM 7977 C CA . PHE B 1 242 ? 16.411 40.358 16.791 1.00 21.20 242 PHE B CA 1
ATOM 7978 C C . PHE B 1 242 ? 17.837 40.830 16.572 1.00 23.52 242 PHE B C 1
ATOM 7979 O O . PHE B 1 242 ? 18.720 40.012 16.316 1.00 25.72 242 PHE B O 1
ATOM 7996 N N . GLN B 1 243 ? 18.100 42.137 16.664 1.00 23.34 243 GLN B N 1
ATOM 7997 C CA . GLN B 1 243 ? 19.448 42.612 16.333 1.00 24.38 243 GLN B CA 1
ATOM 7998 C C . GLN B 1 243 ? 20.343 42.530 17.565 1.00 25.58 243 GLN B C 1
ATOM 7999 O O . GLN B 1 243 ? 20.623 43.525 18.216 1.00 25.85 243 GLN B O 1
ATOM 8013 N N . THR B 1 244 ? 20.757 41.308 17.875 1.00 27.24 244 THR B N 1
ATOM 8014 C CA . THR B 1 244 ? 21.558 41.016 19.048 1.00 27.93 244 THR B CA 1
ATOM 8015 C C . THR B 1 244 ? 22.331 39.742 18.811 1.00 28.72 244 THR B C 1
ATOM 8016 O O . THR B 1 244 ? 21.846 38.856 18.134 1.00 30.21 244 THR B O 1
ATOM 8027 N N . LYS B 1 245 ? 23.566 39.695 19.303 1.00 31.24 245 LYS B N 1
ATOM 8028 C CA A LYS B 1 245 ? 24.410 38.518 19.180 0.50 31.37 245 LYS B CA 1
ATOM 8029 C CA B LYS B 1 245 ? 24.422 38.524 19.162 0.50 31.15 245 LYS B CA 1
ATOM 8030 C C . LYS B 1 245 ? 25.280 38.368 20.411 1.00 32.58 245 LYS B C 1
ATOM 8031 O O . LYS B 1 245 ? 26.020 39.268 20.790 1.00 38.75 245 LYS B O 1
ATOM 8066 N N . ALA B 1 246 ? 25.201 37.240 21.068 1.00 35.41 246 ALA B N 1
ATOM 8067 C CA . ALA B 1 246 ? 26.039 37.053 22.244 1.00 34.39 246 ALA B CA 1
ATOM 8068 C C . ALA B 1 246 ? 27.200 36.113 21.981 1.00 37.80 246 ALA B C 1
ATOM 8069 O O . ALA B 1 246 ? 28.278 36.256 22.585 1.00 39.10 246 ALA B O 1
ATOM 8075 N N . CYS B 1 247 ? 27.002 35.162 21.086 1.00 35.33 247 CYS B N 1
ATOM 8076 C CA . CYS B 1 247 ? 28.008 34.135 20.849 1.00 35.80 247 CYS B CA 1
ATOM 8077 C C . CYS B 1 247 ? 29.268 34.768 20.297 1.00 39.29 247 CYS B C 1
ATOM 8078 O O . CYS B 1 247 ? 29.219 35.749 19.553 1.00 40.57 247 CYS B O 1
ATOM 8085 N N . PRO B 1 248 ? 30.417 34.244 20.701 1.00 40.91 248 PRO B N 1
ATOM 8086 C CA . PRO B 1 248 ? 31.658 34.880 20.253 1.00 44.58 248 PRO B CA 1
ATOM 8087 C C . PRO B 1 248 ? 31.917 34.661 18.763 1.00 48.65 248 PRO B C 1
ATOM 8088 O O . PRO B 1 248 ? 31.269 33.833 18.120 1.00 49.89 248 PRO B O 1
#

CATH classification: 3.40.190.10 (+1 more: 3.40.190.10)

Solvent-accessible surface area: 21306 Å² total

Organism: Adineta vaga (NCBI:txid104782)

Secondary structure (DSSP, 8-state):
-----TT-EEEEEE--BTTTBEEEE---EEEESHHHHHHHHHHHHH-PEEEEEEPPTT--HHHHHHHHHTTS-SEE-SS-B--HHHHTT-EEPSPSEEEEEEEEEETT----SHHHHHHTSS-GGGBEEETTSHHHHHHHHHTSTT---SEEESSHHHHHHHHHTTS-SBEEEEHHHHHHHHHHT-TTEEEEEEEEEEEEE--EE-TT-TTHHHHHHHHHHHHHTTHHHHHHHHHH------/-----TT-EEEEEE--BTTTBEEEE---EEEESHHHHHHHHHHHHH--EEEEEEPPTT--HHHHHHHHHTTS-SEE-SS-B--HHHHTTSEEPSPSEEEEEEEEEETT----SHHHHHTT-S-GGGBEEETTSHHHHHHHHHTSTT---SEEESSHHHHHHHHHHTS-SBEEEEHHHHHHHHHHT-TTEEEEEEEEEEEEE--EE-TT-TTHHHHHHHHHHHHHTTHHHHHHHHHH------